Protein 8RF7 (pdb70)

Nearest PDB structures (foldseek):
  8rf7-assembly1_A  TM=1.003E+00  e=1.697E-73  Zea mays
  8rgj-assembly1_A  TM=1.001E+00  e=3.247E-70  Zea mays
  8rgj-assembly1_B  TM=9.881E-01  e=5.406E-68  Zea mays
  3loo-assembly2_B  TM=8.694E-01  e=4.258E-45  Anopheles gambiae
  3loo-assembly3_C  TM=8.655E-01  e=4.555E-42  Anopheles gambiae

Foldseek 3Di:
DDALQEEEEAQKAWEWEDADDPVLCVQLVFDWPEAEEDDPSCVCVVVVSVPDDPIDIARDDLRLLLQLLLCQAQVDARHHEYEFEAEDDPSRVSNVVRCVVSRYHYDYDYDDDWHGKYWYWYDDDLITTIYTHRTGRLADECVSCPDPVNVVSLVNYQEYEYELQCCNRYLVNLLVSLVVCLVPVGAYEYELDHPDDDPSSVVSCLSRLLSHQEYEYELVSLQVVCVVVPNPDSDSLVSQLVSFPDHHDHSHDGHWYWYHYVQAWIWIHTPSDIDTGHQDADPPASLSSQLSSQLVNCVSVVHDPVSSNNRSSQRSNQCSVDRHSDHDNHDDGD/DFDALQEEEEAQKAWEWEDEDDPVLCVVVVFDWPEEAEDQDDPVVNSVVSVPDDPIDTARDDLRLLLQLLLCQAQVDARRHEYEFEAEDDPSVVSNVVRCVVSRYHYDYDYDDDWHGKYWYWHDDDLITYIYIHRTGRLADECVSCPDVVNVVSLVNYQEYEYELVCCNRYLPNLLVSLVVCLVPVGAYEYELPPPDQDPVSVVSCLSRLLSHQEYEYELVSLQVNCVSVPNPDSDSLVSQLVSFPDHHDHSHDTHWYWYHYVQAWIWIHTPSDIDTGGQDADCSLRSQLSSQLVNCVSVVHDPNSSNNRSSQRSNQCSVDRHSDHDNHDDGD

B-factor: mean 49.21, std 11.84, range [22.09, 93.54]

Sequence (667 aa):
ASEGVLLGMGNPLLDISAVVDDAFLTKYDIKLNNAILAEEKHLPMYDELASKSNVEYIAGGATQNSIRVAQWMLQTPGATSYMGCIGKDKFGEEMKKNAQAAGVTAHYYEDETAPTGTCAVCVVGGERSLIANLSAANCYKSEHLKRPENWALVEKAKYIYIAGFFLTVSPDSIQLVAEHAAANNKVFLMNLSAPFICCEFFRDAQEKVLPYADYIFGNETEAKIFAKVRGWETENIEEIALKISQLPLASGKQKRIAVITQGADPVVVAEDGKVKTFPVILLPKNGAGDAFVGGFLSQLVLGKGIEDCVRAGCYAANVIIQRPGCTYPEKPDFNAASEGVLLGMGNPLLDISAVVDDAFLTKYDIKLNNAILAEEKHLPMYDELASKSNVEYIAGGATQNSIRVAQWMLQTPGATSYMGCIGKDKFGEEMKKNAQAAGVTAHYYEDETAPTGTCAVCVVGGERSLIANLSAANCYKSEHLKRPENWALVEKAKYIYIAGFFLTVSPDSIQLVAEHAAANNKVFLMNLSAPFICEFFRRDAQEKVLPYADYIFGNETEAKIFAKVRGWETENIEEIALKISQLPLASGKQKRIAVITQGADPVVVAEDGKVKTFPVILLPGAGDAFVGGFLSQLVLGKGIEDCVRAGCYAANVIIQRPGCTYPEKPDFN

Structure (mmCIF, N/CA/C/O backbone):
data_8RF7
#
_entry.id   8RF7
#
_cell.length_a   136.222
_cell.length_b   136.222
_cell.length_c   78.226
_cell.angle_alpha   90
_cell.angle_beta   90
_cell.angle_gamma   90
#
_symmetry.space_group_name_H-M   'P 4 21 2'
#
loop_
_entity.id
_entity.type
_entity.pdbx_description
1 polymer 'Adenosine kinase'
2 non-polymer 'SULFATE ION'
3 non-polymer 'ACETATE ION'
4 non-polymer GLYCEROL
5 water water
#
loop_
_atom_site.group_PDB
_atom_site.id
_atom_site.type_symbol
_atom_site.label_atom_id
_atom_site.label_alt_id
_atom_site.label_comp_id
_atom_site.label_asym_id
_atom_site.label_entity_id
_atom_site.label_seq_id
_atom_site.pdbx_PDB_ins_code
_atom_site.Cartn_x
_atom_site.Cartn_y
_atom_site.Cartn_z
_atom_site.occupancy
_atom_site.B_iso_or_equiv
_atom_site.auth_seq_id
_atom_site.auth_comp_id
_atom_site.auth_asym_id
_atom_site.auth_atom_id
_atom_site.pdbx_PDB_model_num
ATOM 1 N N . ALA A 1 21 ? -31.129 -1.372 16.62 1 52.22 3 ALA A N 1
ATOM 2 C CA . ALA A 1 21 ? -30.997 -0.441 17.737 1 52.54 3 ALA A CA 1
ATOM 3 C C . ALA A 1 21 ? -29.675 0.334 17.604 1 52.38 3 ALA A C 1
ATOM 4 O O . ALA A 1 21 ? -28.627 -0.287 17.462 1 52.94 3 ALA A O 1
ATOM 10 N N . SER A 1 22 ? -29.718 1.682 17.645 1 51.48 4 SER A N 1
ATOM 11 C CA . SER A 1 22 ? -28.52 2.518 17.505 1 50.85 4 SER A CA 1
ATOM 12 C C . SER A 1 22 ? -27.651 2.533 18.782 1 49.89 4 SER A C 1
ATOM 13 O O . SER A 1 22 ? -28.087 2.062 19.832 1 49.99 4 SER A O 1
ATOM 21 N N . GLU A 1 23 ? -26.413 3.053 18.682 1 48.92 5 GLU A N 1
ATOM 22 C CA . GLU A 1 23 ? -25.488 3.108 19.812 1 48.29 5 GLU A CA 1
ATOM 23 C C . GLU A 1 23 ? -26.067 3.949 20.943 1 46.57 5 GLU A C 1
ATOM 24 O O . GLU A 1 23 ? -26.512 5.07 20.711 1 47.2 5 GLU A O 1
ATOM 36 N N . GLY A 1 24 ? -26.056 3.391 22.149 1 44.3 6 GLY A N 1
ATOM 37 C CA . GLY A 1 24 ? -26.566 4.034 23.347 1 42.81 6 GLY A CA 1
ATOM 38 C C . GLY A 1 24 ? -27.999 4.507 23.232 1 40.73 6 GLY A C 1
ATOM 39 O O . GLY A 1 24 ? -28.376 5.47 23.901 1 40.38 6 GLY A O 1
ATOM 43 N N . VAL A 1 25 ? -28.817 3.824 22.405 1 39.02 7 VAL A N 1
ATOM 44 C CA . VAL A 1 25 ? -30.222 4.193 22.208 1 37.5 7 VAL A CA 1
ATOM 45 C C . VAL A 1 25 ? -31.006 4.148 23.519 1 35.44 7 VAL A C 1
ATOM 46 O O . VAL A 1 25 ? -31.924 4.945 23.695 1 35.46 7 VAL A O 1
ATOM 59 N N . LEU A 1 26 ? -30.635 3.253 24.446 1 33.75 8 LEU A N 1
ATOM 60 C CA . LEU A 1 26 ? -31.307 3.153 25.732 1 33.01 8 LEU A CA 1
ATOM 61 C C . LEU A 1 26 ? -30.304 3.406 26.851 1 32.17 8 LEU A C 1
ATOM 62 O O . LEU A 1 26 ? -29.274 2.738 26.912 1 32.27 8 LEU A O 1
ATOM 78 N N . LEU A 1 27 ? -30.643 4.326 27.758 1 31.32 9 LEU A N 1
ATOM 79 C CA . LEU A 1 27 ? -29.83 4.653 28.919 1 31.81 9 LEU A CA 1
ATOM 80 C C . LEU A 1 27 ? -30.638 4.41 30.191 1 31.92 9 LEU A C 1
ATOM 81 O O . LEU A 1 27 ? -31.837 4.684 30.229 1 32.15 9 LEU A O 1
ATOM 97 N N . GLY A 1 28 ? -29.966 3.914 31.222 1 31.59 10 GLY A N 1
ATOM 98 C CA . GLY A 1 28 ? -30.535 3.763 32.549 1 31.93 10 GLY A CA 1
ATOM 99 C C . GLY A 1 28 ? -29.652 4.439 33.579 1 31.62 10 GLY A C 1
ATOM 100 O O . GLY A 1 28 ? -28.437 4.515 33.396 1 31.57 10 GLY A O 1
ATOM 104 N N . MET A 1 29 ? -30.253 4.996 34.629 1 31.2 11 MET A N 1
ATOM 105 C CA . MET A 1 29 ? -29.507 5.588 35.737 1 31.78 11 MET A CA 1
ATOM 106 C C . MET A 1 29 ? -30.119 5.06 37.015 1 32.01 11 MET A C 1
ATOM 107 O O . MET A 1 29 ? -31.345 5.044 37.145 1 31.73 11 MET A O 1
ATOM 121 N N . GLY A 1 30 ? -29.273 4.667 37.958 1 32.32 12 GLY A N 1
ATOM 122 C CA . GLY A 1 30 ? -29.764 4.147 39.217 1 33.07 12 GLY A CA 1
ATOM 123 C C . GLY A 1 30 ? -28.751 3.931 40.313 1 34.19 12 GLY A C 1
ATOM 124 O O . GLY A 1 30 ? -27.742 4.634 40.4 1 33.98 12 GLY A O 1
ATOM 128 N N . ASN A 1 31 ? -29.043 2.934 41.153 1 34.87 13 ASN A N 1
ATOM 129 C CA . ASN A 1 31 ? -28.282 2.546 42.326 1 35.92 13 ASN A CA 1
ATOM 130 C C . ASN A 1 31 ? -27.696 1.175 42.061 1 35.63 13 ASN A C 1
ATOM 131 O O . ASN A 1 31 ? -28.386 0.185 42.274 1 35.22 13 ASN A O 1
ATOM 142 N N . PRO A 1 32 ? -26.461 1.077 41.518 1 35.83 14 PRO A N 1
ATOM 143 C CA . PRO A 1 32 ? -25.915 -0.243 41.204 1 36.06 14 PRO A CA 1
ATOM 144 C C . PRO A 1 32 ? -25.397 -0.994 42.428 1 36.52 14 PRO A C 1
ATOM 145 O O . PRO A 1 32 ? -24.806 -0.41 43.329 1 36.25 14 PRO A O 1
ATOM 156 N N . LEU A 1 33 ? -25.645 -2.297 42.462 1 36.84 15 LEU A N 1
ATOM 157 C CA . LEU A 1 33 ? -25.173 -3.181 43.525 1 37.6 15 LEU A CA 1
ATOM 158 C C . LEU A 1 33 ? -24.533 -4.382 42.875 1 36.9 15 LEU A C 1
ATOM 159 O O . LEU A 1 33 ? -25.112 -4.92 41.939 1 35.98 15 LEU A O 1
ATOM 175 N N . LEU A 1 34 ? -23.384 -4.828 43.372 1 37.27 16 LEU A N 1
ATOM 176 C CA . LEU A 1 34 ? -22.777 -6.039 42.848 1 38.82 16 LEU A CA 1
ATOM 177 C C . LEU A 1 34 ? -23.497 -7.188 43.538 1 40.06 16 LEU A C 1
ATOM 178 O O . LEU A 1 34 ? -23.379 -7.339 44.752 1 40 16 LEU A O 1
ATOM 194 N N . ASP A 1 35 ? -24.278 -7.96 42.784 1 40.84 17 ASP A N 1
ATOM 195 C CA . ASP A 1 35 ? -24.966 -9.119 43.337 1 42.8 17 ASP A CA 1
ATOM 196 C C . ASP A 1 35 ? -23.98 -10.266 43.409 1 44.11 17 ASP A C 1
ATOM 197 O O . ASP A 1 35 ? -23.358 -10.604 42.405 1 44.31 17 ASP A O 1
ATOM 206 N N . ILE A 1 36 ? -23.813 -10.837 44.6 1 44.84 18 ILE A N 1
ATOM 207 C CA . ILE A 1 36 ? -22.917 -11.955 44.844 1 46.01 18 ILE A CA 1
ATOM 208 C C . ILE A 1 36 ? -23.827 -13.148 45.088 1 47.16 18 ILE A C 1
ATOM 209 O O . ILE A 1 36 ? -24.321 -13.34 46.199 1 47.02 18 ILE A O 1
ATOM 225 N N . SER A 1 37 ? -24.105 -13.904 44.019 1 47.97 19 SER A N 1
ATOM 226 C CA . SER A 1 37 ? -25.03 -15.022 44.048 1 48.9 19 SER A CA 1
ATOM 227 C C . SER A 1 37 ? -24.304 -16.342 44.203 1 50.13 19 SER A C 1
ATOM 228 O O . SER A 1 37 ? -23.284 -16.575 43.554 1 49.68 19 SER A O 1
ATOM 236 N N . ALA A 1 38 ? -24.794 -17.187 45.114 1 51.29 20 ALA A N 1
ATOM 237 C CA . ALA A 1 38 ? -24.215 -18.495 45.379 1 52.38 20 ALA A CA 1
ATOM 238 C C . ALA A 1 38 ? -25.262 -19.424 45.955 1 53.3 20 ALA A C 1
ATOM 239 O O . ALA A 1 38 ? -26.072 -19.004 46.777 1 53.17 20 ALA A O 1
ATOM 246 N N . VAL A 1 39 ? -25.217 -20.698 45.562 1 54.22 21 VAL A N 1
ATOM 247 C CA . VAL A 1 39 ? -26.124 -21.7 46.11 1 55.21 21 VAL A CA 1
ATOM 248 C C . VAL A 1 39 ? -25.531 -22.052 47.478 1 56.14 21 VAL A C 1
ATOM 249 O O . VAL A 1 39 ? -24.335 -22.333 47.551 1 56.59 21 VAL A O 1
ATOM 262 N N . VAL A 1 40 ? -26.314 -21.889 48.579 1 56.36 22 VAL A N 1
ATOM 263 C CA . VAL A 1 40 ? -25.827 -22.122 49.956 1 57.1 22 VAL A CA 1
ATOM 264 C C . VAL A 1 40 ? -26.604 -23.267 50.665 1 57.71 22 VAL A C 1
ATOM 265 O O . VAL A 1 40 ? -27.616 -23.738 50.149 1 57.95 22 VAL A O 1
ATOM 278 N N . ASP A 1 41 ? -26.123 -23.7 51.85 1 57.92 23 ASP A N 1
ATOM 279 C CA . ASP A 1 41 ? -26.738 -24.75 52.659 1 58.58 23 ASP A CA 1
ATOM 280 C C . ASP A 1 41 ? -27.282 -24.187 54.003 1 59.25 23 ASP A C 1
ATOM 281 O O . ASP A 1 41 ? -27.098 -23.008 54.301 1 58.91 23 ASP A O 1
ATOM 290 N N . ASP A 1 42 ? -27.947 -25.046 54.798 1 60.15 24 ASP A N 1
ATOM 291 C CA . ASP A 1 42 ? -28.507 -24.726 56.118 1 61.34 24 ASP A CA 1
ATOM 292 C C . ASP A 1 42 ? -27.459 -24.13 57.072 1 61.67 24 ASP A C 1
ATOM 293 O O . ASP A 1 42 ? -27.769 -23.191 57.8 1 61.95 24 ASP A O 1
ATOM 302 N N . ALA A 1 43 ? -26.237 -24.679 57.082 1 61.63 25 ALA A N 1
ATOM 303 C CA . ALA A 1 43 ? -25.172 -24.189 57.952 1 62.25 25 ALA A CA 1
ATOM 304 C C . ALA A 1 43 ? -24.841 -22.723 57.687 1 62.33 25 ALA A C 1
ATOM 305 O O . ALA A 1 43 ? -24.644 -21.963 58.631 1 62.71 25 ALA A O 1
ATOM 312 N N . PHE A 1 44 ? -24.806 -22.327 56.412 1 61.93 26 PHE A N 1
ATOM 313 C CA . PHE A 1 44 ? -24.525 -20.949 56.031 1 61.87 26 PHE A CA 1
ATOM 314 C C . PHE A 1 44 ? -25.653 -20.007 56.472 1 62.36 26 PHE A C 1
ATOM 315 O O . PHE A 1 44 ? -25.371 -18.929 56.998 1 62.41 26 PHE A O 1
ATOM 332 N N . LEU A 1 45 ? -26.924 -20.408 56.255 1 62.39 27 LEU A N 1
ATOM 333 C CA . LEU A 1 45 ? -28.088 -19.592 56.623 1 62.83 27 LEU A CA 1
ATOM 334 C C . LEU A 1 45 ? -28.164 -19.396 58.135 1 63.62 27 LEU A C 1
ATOM 335 O O . LEU A 1 45 ? -28.41 -18.282 58.598 1 63.96 27 LEU A O 1
ATOM 351 N N . THR A 1 46 ? -27.935 -20.47 58.9 1 64 28 THR A N 1
ATOM 352 C CA . THR A 1 46 ? -27.93 -20.41 60.363 1 65.04 28 THR A CA 1
ATOM 353 C C . THR A 1 46 ? -26.782 -19.521 60.864 1 65.82 28 THR A C 1
ATOM 354 O O . THR A 1 46 ? -27.013 -18.66 61.716 1 66.06 28 THR A O 1
ATOM 365 N N . LYS A 1 47 ? -25.566 -19.685 60.3 1 65.87 29 LYS A N 1
ATOM 366 C CA . LYS A 1 47 ? -24.387 -18.904 60.682 1 66.35 29 LYS A CA 1
ATOM 367 C C . LYS A 1 47 ? -24.648 -17.39 60.703 1 66.88 29 LYS A C 1
ATOM 368 O O . LYS A 1 47 ? -24.319 -16.733 61.691 1 67.07 29 LYS A O 1
ATOM 387 N N . TYR A 1 48 ? -25.251 -16.845 59.636 1 66.97 30 TYR A N 1
ATOM 388 C CA . TYR A 1 48 ? -25.542 -15.414 59.546 1 67.71 30 TYR A CA 1
ATOM 389 C C . TYR A 1 48 ? -26.998 -15.058 59.889 1 67.85 30 TYR A C 1
ATOM 390 O O . TYR A 1 48 ? -27.428 -13.939 59.605 1 67.73 30 TYR A O 1
ATOM 408 N N . ASP A 1 49 ? -27.742 -15.98 60.539 1 67.93 31 ASP A N 1
ATOM 409 C CA . ASP A 1 49 ? -29.139 -15.804 60.95 1 68.34 31 ASP A CA 1
ATOM 410 C C . ASP A 1 49 ? -30.003 -15.183 59.852 1 67.95 31 ASP A C 1
ATOM 411 O O . ASP A 1 49 ? -30.629 -14.145 60.061 1 68.03 31 ASP A O 1
ATOM 420 N N . ILE A 1 50 ? -30.024 -15.815 58.682 1 67.45 32 ILE A N 1
ATOM 421 C CA . ILE A 1 50 ? -30.787 -15.298 57.543 1 67.23 32 ILE A CA 1
ATOM 422 C C . ILE A 1 50 ? -31.837 -16.334 57.12 1 66.8 32 ILE A C 1
ATOM 423 O O . ILE A 1 50 ? -31.533 -17.516 57.012 1 66.89 32 ILE A O 1
ATOM 439 N N . LYS A 1 51 ? -33.086 -15.894 56.963 1 66.33 33 LYS A N 1
ATOM 440 C CA . LYS A 1 51 ? -34.191 -16.751 56.568 1 66.11 33 LYS A CA 1
ATOM 441 C C . LYS A 1 51 ? -34.441 -16.577 55.069 1 65.09 33 LYS A C 1
ATOM 442 O O . LYS A 1 51 ? -34.165 -15.517 54.497 1 64.72 33 LYS A O 1
ATOM 461 N N . LEU A 1 52 ? -34.982 -17.613 54.439 1 64.27 34 LEU A N 1
ATOM 462 C CA . LEU A 1 52 ? -35.288 -17.579 53.007 1 63.84 34 LEU A CA 1
ATOM 463 C C . LEU A 1 52 ? -36.585 -16.819 52.737 1 63.06 34 LEU A C 1
ATOM 464 O O . LEU A 1 52 ? -37.399 -16.643 53.641 1 62.83 34 LEU A O 1
ATOM 480 N N . ASN A 1 53 ? -36.728 -16.315 51.503 1 62.68 35 ASN A N 1
ATOM 481 C CA . ASN A 1 53 ? -37.853 -15.507 51.031 1 62.94 35 ASN A CA 1
ATOM 482 C C . ASN A 1 53 ? -37.991 -14.194 51.819 1 62.95 35 ASN A C 1
ATOM 483 O O . ASN A 1 53 ? -39.09 -13.835 52.243 1 63.3 35 ASN A O 1
ATOM 494 N N . ASN A 1 54 ? -36.876 -13.476 52.011 1 62.33 36 ASN A N 1
ATOM 495 C CA . ASN A 1 54 ? -36.893 -12.176 52.673 1 62.51 36 ASN A CA 1
ATOM 496 C C . ASN A 1 54 ? -35.614 -11.388 52.357 1 61.65 36 ASN A C 1
ATOM 497 O O . ASN A 1 54 ? -34.537 -11.968 52.261 1 61.22 36 ASN A O 1
ATOM 508 N N . ALA A 1 55 ? -35.761 -10.074 52.145 1 61.22 37 ALA A N 1
ATOM 509 C CA . ALA A 1 55 ? -34.666 -9.178 51.801 1 60.98 37 ALA A CA 1
ATOM 510 C C . ALA A 1 55 ? -34.383 -8.246 52.978 1 60.48 37 ALA A C 1
ATOM 511 O O . ALA A 1 55 ? -35.238 -7.442 53.333 1 60.67 37 ALA A O 1
ATOM 518 N N . ILE A 1 56 ? -33.198 -8.371 53.595 1 59.75 38 ILE A N 1
ATOM 519 C CA . ILE A 1 56 ? -32.796 -7.566 54.752 1 59.62 38 ILE A CA 1
ATOM 520 C C . ILE A 1 56 ? -31.611 -6.639 54.444 1 59.22 38 ILE A C 1
ATOM 521 O O . ILE A 1 56 ? -30.864 -6.874 53.495 1 59.08 38 ILE A O 1
ATOM 537 N N . LEU A 1 57 ? -31.411 -5.617 55.286 1 58.84 39 LEU A N 1
ATOM 538 C CA . LEU A 1 57 ? -30.256 -4.738 55.163 1 58.89 39 LEU A CA 1
ATOM 539 C C . LEU A 1 57 ? -29.075 -5.399 55.829 1 59.21 39 LEU A C 1
ATOM 540 O O . LEU A 1 57 ? -29.231 -6.054 56.861 1 58.91 39 LEU A O 1
ATOM 556 N N . ALA A 1 58 ? -27.881 -5.174 55.279 1 59.68 40 ALA A N 1
ATOM 557 C CA . ALA A 1 58 ? -26.667 -5.728 55.83 1 60.77 40 ALA A CA 1
ATOM 558 C C . ALA A 1 58 ? -26.322 -5.013 57.106 1 61.74 40 ALA A C 1
ATOM 559 O O . ALA A 1 58 ? -26.315 -3.788 57.146 1 61.64 40 ALA A O 1
ATOM 566 N N . GLU A 1 59 ? -26.054 -5.785 58.15 1 62.69 41 GLU A N 1
ATOM 567 C CA . GLU A 1 59 ? -25.636 -5.293 59.454 1 63.95 41 GLU A CA 1
ATOM 568 C C . GLU A 1 59 ? -24.159 -5.715 59.67 1 64.61 41 GLU A C 1
ATOM 569 O O . GLU A 1 59 ? -23.621 -6.476 58.868 1 64.61 41 GLU A O 1
ATOM 581 N N . GLU A 1 60 ? -23.5 -5.225 60.736 1 65.12 42 GLU A N 1
ATOM 582 C CA . GLU A 1 60 ? -22.091 -5.544 61.03 1 65.84 42 GLU A CA 1
ATOM 583 C C . GLU A 1 60 ? -21.852 -7.053 61.104 1 66.08 42 GLU A C 1
ATOM 584 O O . GLU A 1 60 ? -20.747 -7.494 60.809 1 66.64 42 GLU A O 1
ATOM 596 N N . LYS A 1 61 ? -22.868 -7.839 61.499 1 65.71 43 LYS A N 1
ATOM 597 C CA . LYS A 1 61 ? -22.76 -9.299 61.581 1 65.89 43 LYS A CA 1
ATOM 598 C C . LYS A 1 61 ? -22.715 -9.933 60.178 1 65.33 43 LYS A C 1
ATOM 599 O O . LYS A 1 61 ? -22.074 -10.964 59.999 1 65.21 43 LYS A O 1
ATOM 618 N N . HIS A 1 62 ? -23.4 -9.323 59.197 1 65.02 44 HIS A N 1
ATOM 619 C CA . HIS A 1 62 ? -23.459 -9.797 57.813 1 65.2 44 HIS A CA 1
ATOM 620 C C . HIS A 1 62 ? -22.295 -9.312 56.944 1 65.04 44 HIS A C 1
ATOM 621 O O . HIS A 1 62 ? -22.117 -9.855 55.857 1 65.17 44 HIS A O 1
ATOM 635 N N . LEU A 1 63 ? -21.545 -8.272 57.363 1 64.54 45 LEU A N 1
ATOM 636 C CA . LEU A 1 63 ? -20.449 -7.751 56.531 1 64.59 45 LEU A CA 1
ATOM 637 C C . LEU A 1 63 ? -19.349 -8.819 56.243 1 64.04 45 LEU A C 1
ATOM 638 O O . LEU A 1 63 ? -18.935 -8.925 55.084 1 63.89 45 LEU A O 1
ATOM 654 N N . PRO A 1 64 ? -18.902 -9.664 57.213 1 63.7 46 PRO A N 1
ATOM 655 C CA . PRO A 1 64 ? -17.909 -10.7 56.865 1 63.74 46 PRO A CA 1
ATOM 656 C C . PRO A 1 64 ? -18.442 -11.789 55.922 1 63.79 46 PRO A C 1
ATOM 657 O O . PRO A 1 64 ? -17.648 -12.506 55.323 1 64.07 46 PRO A O 1
ATOM 668 N N . MET A 1 65 ? -19.772 -11.919 55.791 1 63.4 47 MET A N 1
ATOM 669 C CA . MET A 1 65 ? -20.409 -12.903 54.902 1 63.41 47 MET A CA 1
ATOM 670 C C . MET A 1 65 ? -20.043 -12.64 53.436 1 63.1 47 MET A C 1
ATOM 671 O O . MET A 1 65 ? -19.87 -13.594 52.676 1 63.01 47 MET A O 1
ATOM 685 N N . TYR A 1 66 ? -19.893 -11.363 53.035 1 62.75 48 TYR A N 1
ATOM 686 C CA . TYR A 1 66 ? -19.491 -11.042 51.668 1 62.88 48 TYR A CA 1
ATOM 687 C C . TYR A 1 66 ? -18.095 -11.619 51.377 1 63.66 48 TYR A C 1
ATOM 688 O O . TYR A 1 66 ? -17.862 -12.033 50.247 1 63.73 48 TYR A O 1
ATOM 706 N N . ASP A 1 67 ? -17.195 -11.7 52.403 1 64.02 49 ASP A N 1
ATOM 707 C CA . ASP A 1 67 ? -15.869 -12.308 52.258 1 64.64 49 ASP A CA 1
ATOM 708 C C . ASP A 1 67 ? -15.992 -13.822 52.075 1 64.3 49 ASP A C 1
ATOM 709 O O . ASP A 1 67 ? -15.275 -14.385 51.251 1 64.33 49 ASP A O 1
ATOM 718 N N . GLU A 1 68 ? -16.873 -14.485 52.851 1 63.92 50 GLU A N 1
ATOM 719 C CA . GLU A 1 68 ? -17.08 -15.93 52.757 1 63.97 50 GLU A CA 1
ATOM 720 C C . GLU A 1 68 ? -17.637 -16.312 51.391 1 63.57 50 GLU A C 1
ATOM 721 O O . GLU A 1 68 ? -17.196 -17.309 50.815 1 63.78 50 GLU A O 1
ATOM 733 N N . LEU A 1 69 ? -18.573 -15.525 50.854 1 62.99 51 LEU A N 1
ATOM 734 C CA . LEU A 1 69 ? -19.122 -15.816 49.53 1 62.88 51 LEU A CA 1
ATOM 735 C C . LEU A 1 69 ? -18.026 -15.571 48.488 1 63.03 51 LEU A C 1
ATOM 736 O O . LEU A 1 69 ? -17.795 -16.428 47.651 1 62.64 51 LEU A O 1
ATOM 752 N N . ALA A 1 70 ? -17.269 -14.472 48.609 1 63.53 52 ALA A N 1
ATOM 753 C CA . ALA A 1 70 ? -16.161 -14.193 47.691 1 64.77 52 ALA A CA 1
ATOM 754 C C . ALA A 1 70 ? -15.12 -15.321 47.684 1 65.69 52 ALA A C 1
ATOM 755 O O . ALA A 1 70 ? -14.557 -15.622 46.634 1 65.73 52 ALA A O 1
ATOM 762 N N . SER A 1 71 ? -14.883 -15.947 48.853 1 66.37 53 SER A N 1
ATOM 763 C CA . SER A 1 71 ? -13.939 -17.055 49.009 1 67.35 53 SER A CA 1
ATOM 764 C C . SER A 1 71 ? -14.42 -18.37 48.385 1 68.02 53 SER A C 1
ATOM 765 O O . SER A 1 71 ? -13.626 -19.303 48.301 1 68.52 53 SER A O 1
ATOM 773 N N . LYS A 1 72 ? -15.694 -18.474 47.966 1 67.87 54 LYS A N 1
ATOM 774 C CA . LYS A 1 72 ? -16.189 -19.696 47.324 1 68.24 54 LYS A CA 1
ATOM 775 C C . LYS A 1 72 ? -15.856 -19.653 45.822 1 68.18 54 LYS A C 1
ATOM 776 O O . LYS A 1 72 ? -15.733 -18.572 45.239 1 67.85 54 LYS A O 1
ATOM 795 N N . SER A 1 73 ? -15.682 -20.833 45.202 1 68.04 55 SER A N 1
ATOM 796 C CA . SER A 1 73 ? -15.319 -20.922 43.789 1 68.1 55 SER A CA 1
ATOM 797 C C . SER A 1 73 ? -16.526 -20.772 42.827 1 67.22 55 SER A C 1
ATOM 798 O O . SER A 1 73 ? -16.396 -20.119 41.791 1 67.29 55 SER A O 1
ATOM 806 N N . ASN A 1 74 ? -17.686 -21.384 43.169 1 66.09 56 ASN A N 1
ATOM 807 C CA . ASN A 1 74 ? -18.911 -21.376 42.345 1 65.45 56 ASN A CA 1
ATOM 808 C C . ASN A 1 74 ? -19.772 -20.095 42.475 1 64.08 56 ASN A C 1
ATOM 809 O O . ASN A 1 74 ? -20.994 -20.14 42.277 1 64.33 56 ASN A O 1
ATOM 820 N N . VAL A 1 75 ? -19.143 -18.963 42.756 1 62.21 57 VAL A N 1
ATOM 821 C CA . VAL A 1 75 ? -19.853 -17.717 42.974 1 60.57 57 VAL A CA 1
ATOM 822 C C . VAL A 1 75 ? -20.034 -16.979 41.67 1 58.9 57 VAL A C 1
ATOM 823 O O . VAL A 1 75 ? -19.131 -16.974 40.831 1 58.96 57 VAL A O 1
ATOM 836 N N . GLU A 1 76 ? -21.215 -16.368 41.498 1 57.14 58 GLU A N 1
ATOM 837 C CA . GLU A 1 76 ? -21.548 -15.602 40.318 1 56.2 58 GLU A CA 1
ATOM 838 C C . GLU A 1 76 ? -21.682 -14.137 40.73 1 54.28 58 GLU A C 1
ATOM 839 O O . GLU A 1 76 ? -22.415 -13.823 41.663 1 54.01 58 GLU A O 1
ATOM 851 N N . TYR A 1 77 ? -20.925 -13.257 40.07 1 52.74 59 TYR A N 1
ATOM 852 C CA . TYR A 1 77 ? -20.934 -11.821 40.327 1 51.49 59 TYR A CA 1
ATOM 853 C C . TYR A 1 77 ? -21.719 -11.15 39.221 1 49.29 59 TYR A C 1
ATOM 854 O O . TYR A 1 77 ? -21.408 -11.377 38.057 1 49.59 59 TYR A O 1
ATOM 872 N N . ILE A 1 78 ? -22.748 -10.363 39.559 1 46.9 60 ILE A N 1
ATOM 873 C CA . ILE A 1 78 ? -23.552 -9.701 38.539 1 45.46 60 ILE A CA 1
ATOM 874 C C . ILE A 1 78 ? -23.689 -8.188 38.826 1 42.62 60 ILE A C 1
ATOM 875 O O . ILE A 1 78 ? -23.854 -7.784 39.975 1 41.79 60 ILE A O 1
ATOM 891 N N . ALA A 1 79 ? -23.592 -7.356 37.774 1 41.08 61 ALA A N 1
ATOM 892 C CA . ALA A 1 79 ? -23.767 -5.914 37.888 1 40.38 61 ALA A CA 1
ATOM 893 C C . ALA A 1 79 ? -25.282 -5.712 38.049 1 39.2 61 ALA A C 1
ATOM 894 O O . ALA A 1 79 ? -26.027 -5.672 37.069 1 38.79 61 ALA A O 1
ATOM 901 N N . GLY A 1 80 ? -25.712 -5.667 39.306 1 38.04 62 GLY A N 1
ATOM 902 C CA . GLY A 1 80 ? -27.107 -5.609 39.696 1 37.19 62 GLY A CA 1
ATOM 903 C C . GLY A 1 80 ? -27.646 -4.24 40.044 1 36.04 62 GLY A C 1
ATOM 904 O O . GLY A 1 80 ? -27.075 -3.205 39.682 1 36.11 62 GLY A O 1
ATOM 908 N N . GLY A 1 81 ? -28.711 -4.257 40.823 1 35.05 63 GLY A N 1
ATOM 909 C CA . GLY A 1 81 ? -29.503 -3.081 41.128 1 34.85 63 GLY A CA 1
ATOM 910 C C . GLY A 1 81 ? -30.659 -3.114 40.158 1 34.38 63 GLY A C 1
ATOM 911 O O . GLY A 1 81 ? -30.479 -3.467 38.99 1 34.3 63 GLY A O 1
ATOM 915 N N . ALA A 1 82 ? -31.855 -2.793 40.628 1 33.98 64 ALA A N 1
ATOM 916 C CA . ALA A 1 82 ? -33.062 -2.886 39.817 1 33.71 64 ALA A CA 1
ATOM 917 C C . ALA A 1 82 ? -32.957 -2.3 38.379 1 32.76 64 ALA A C 1
ATOM 918 O O . ALA A 1 82 ? -33.253 -3.01 37.421 1 32.7 64 ALA A O 1
ATOM 925 N N . THR A 1 83 ? -32.52 -1.053 38.223 1 32.29 65 THR A N 1
ATOM 926 C CA . THR A 1 83 ? -32.425 -0.422 36.904 1 32.44 65 THR A CA 1
ATOM 927 C C . THR A 1 83 ? -31.35 -1.07 36.047 1 32.52 65 THR A C 1
ATOM 928 O O . THR A 1 83 ? -31.597 -1.349 34.873 1 32.69 65 THR A O 1
ATOM 939 N N . GLN A 1 84 ? -30.171 -1.353 36.625 1 32.26 66 GLN A N 1
ATOM 940 C CA . GLN A 1 84 ? -29.088 -1.975 35.872 1 32.01 66 GLN A CA 1
ATOM 941 C C . GLN A 1 84 ? -29.497 -3.36 35.384 1 32.07 66 GLN A C 1
ATOM 942 O O . GLN A 1 84 ? -29.254 -3.683 34.224 1 32.27 66 GLN A O 1
ATOM 956 N N . ASN A 1 85 ? -30.21 -4.136 36.22 1 31.87 67 ASN A N 1
ATOM 957 C CA . ASN A 1 85 ? -30.768 -5.441 35.827 1 32.36 67 ASN A CA 1
ATOM 958 C C . ASN A 1 85 ? -31.665 -5.276 34.59 1 32.29 67 ASN A C 1
ATOM 959 O O . ASN A 1 85 ? -31.506 -6.025 33.634 1 31.95 67 ASN A O 1
ATOM 970 N N . SER A 1 86 ? -32.546 -4.243 34.586 1 32.27 68 SER A N 1
ATOM 971 C CA . SER A 1 86 ? -33.426 -3.954 33.453 1 32.25 68 SER A CA 1
ATOM 972 C C . SER A 1 86 ? -32.627 -3.622 32.195 1 31.7 68 SER A C 1
ATOM 973 O O . SER A 1 86 ? -32.945 -4.119 31.122 1 31.53 68 SER A O 1
ATOM 981 N N . ILE A 1 87 ? -31.569 -2.828 32.331 1 31.49 69 ILE A N 1
ATOM 982 C CA . ILE A 1 87 ? -30.719 -2.458 31.193 1 31.41 69 ILE A CA 1
ATOM 983 C C . ILE A 1 87 ? -29.98 -3.682 30.633 1 31.27 69 ILE A C 1
ATOM 984 O O . ILE A 1 87 ? -29.92 -3.858 29.415 1 31.35 69 ILE A O 1
ATOM 1000 N N . ARG A 1 88 ? -29.453 -4.54 31.505 1 31.21 70 ARG A N 1
ATOM 1001 C CA . ARG A 1 88 ? -28.766 -5.759 31.068 1 31.81 70 ARG A CA 1
ATOM 1002 C C . ARG A 1 88 ? -29.73 -6.704 30.357 1 31.56 70 ARG A C 1
ATOM 1003 O O . ARG A 1 88 ? -29.373 -7.284 29.333 1 31.14 70 ARG A O 1
ATOM 1024 N N . VAL A 1 89 ? -30.955 -6.848 30.887 1 32.09 71 VAL A N 1
ATOM 1025 C CA . VAL A 1 89 ? -31.966 -7.732 30.294 1 32.71 71 VAL A CA 1
ATOM 1026 C C . VAL A 1 89 ? -32.382 -7.168 28.926 1 32.99 71 VAL A C 1
ATOM 1027 O O . VAL A 1 89 ? -32.5 -7.932 27.97 1 32.76 71 VAL A O 1
ATOM 1040 N N . ALA A 1 90 ? -32.503 -5.824 28.808 1 33.28 72 ALA A N 1
ATOM 1041 C CA . ALA A 1 90 ? -32.809 -5.174 27.541 1 34.51 72 ALA A CA 1
ATOM 1042 C C . ALA A 1 90 ? -31.694 -5.429 26.527 1 35.74 72 ALA A C 1
ATOM 1043 O O . ALA A 1 90 ? -31.986 -5.739 25.375 1 36.4 72 ALA A O 1
ATOM 1050 N N . GLN A 1 91 ? -30.427 -5.334 26.959 1 36.02 73 GLN A N 1
ATOM 1051 C CA . GLN A 1 91 ? -29.264 -5.57 26.108 1 36.63 73 GLN A CA 1
ATOM 1052 C C . GLN A 1 91 ? -29.23 -7.017 25.624 1 37.15 73 GLN A C 1
ATOM 1053 O O . GLN A 1 91 ? -29.006 -7.259 24.436 1 37.09 73 GLN A O 1
ATOM 1067 N N . TRP A 1 92 ? -29.458 -7.977 26.54 1 37.7 74 TRP A N 1
ATOM 1068 C CA . TRP A 1 92 ? -29.492 -9.416 26.202 1 38.7 74 TRP A CA 1
ATOM 1069 C C . TRP A 1 92 ? -30.612 -9.694 25.204 1 40.15 74 TRP A C 1
ATOM 1070 O O . TRP A 1 92 ? -30.44 -10.478 24.277 1 40.35 74 TRP A O 1
ATOM 1091 N N . MET A 1 93 ? -31.762 -9.071 25.418 1 40.98 75 MET A N 1
ATOM 1092 C CA . MET A 1 93 ? -32.913 -9.256 24.555 1 42.36 75 MET A CA 1
ATOM 1093 C C . MET A 1 93 ? -32.666 -8.655 23.153 1 43.6 75 MET A C 1
ATOM 1094 O O . MET A 1 93 ? -33.065 -9.255 22.155 1 43.79 75 MET A O 1
ATOM 1108 N N . LEU A 1 94 ? -31.994 -7.492 23.082 1 44.17 76 LEU A N 1
ATOM 1109 C CA . LEU A 1 94 ? -31.694 -6.825 21.812 1 45.11 76 LEU A CA 1
ATOM 1110 C C . LEU A 1 94 ? -30.589 -7.507 21.016 1 45.82 76 LEU A C 1
ATOM 1111 O O . LEU A 1 94 ? -30.656 -7.503 19.788 1 46.24 76 LEU A O 1
ATOM 1127 N N . GLN A 1 95 ? -29.542 -8.019 21.69 1 45.87 77 GLN A N 1
ATOM 1128 C CA . GLN A 1 95 ? -28.401 -8.679 21.039 1 46.55 77 GLN A CA 1
ATOM 1129 C C . GLN A 1 95 ? -27.603 -7.775 20.079 1 47.15 77 GLN A C 1
ATOM 1130 O O . GLN A 1 95 ? -26.772 -8.29 19.334 1 48.27 77 GLN A O 1
ATOM 1144 N N . THR A 1 96 ? -27.807 -6.452 20.109 1 46.51 78 THR A N 1
ATOM 1145 C CA . THR A 1 96 ? -27.086 -5.541 19.224 1 46.4 78 THR A CA 1
ATOM 1146 C C . THR A 1 96 ? -25.951 -4.896 20.03 1 45.48 78 THR A C 1
ATOM 1147 O O . THR A 1 96 ? -26.262 -4.205 21 1 45.29 78 THR A O 1
ATOM 1158 N N . PRO A 1 97 ? -24.649 -5.103 19.705 1 44.72 79 PRO A N 1
ATOM 1159 C CA . PRO A 1 97 ? -23.597 -4.481 20.527 1 43.97 79 PRO A CA 1
ATOM 1160 C C . PRO A 1 97 ? -23.666 -2.956 20.585 1 43.35 79 PRO A C 1
ATOM 1161 O O . PRO A 1 97 ? -23.935 -2.302 19.578 1 43.46 79 PRO A O 1
ATOM 1172 N N . GLY A 1 98 ? -23.45 -2.411 21.78 1 42.45 80 GLY A N 1
ATOM 1173 C CA . GLY A 1 98 ? -23.429 -0.976 22.013 1 41.88 80 GLY A CA 1
ATOM 1174 C C . GLY A 1 98 ? -24.778 -0.295 22.129 1 41.27 80 GLY A C 1
ATOM 1175 O O . GLY A 1 98 ? -24.81 0.922 22.276 1 41.85 80 GLY A O 1
ATOM 1179 N N . ALA A 1 99 ? -25.894 -1.042 22.095 1 39.72 81 ALA A N 1
ATOM 1180 C CA . ALA A 1 99 ? -27.219 -0.439 22.153 1 38.83 81 ALA A CA 1
ATOM 1181 C C . ALA A 1 99 ? -27.584 0.17 23.51 1 37.24 81 ALA A C 1
ATOM 1182 O O . ALA A 1 99 ? -28.465 1.023 23.548 1 37.31 81 ALA A O 1
ATOM 1189 N N . THR A 1 100 ? -26.948 -0.262 24.611 1 35.55 82 THR A N 1
ATOM 1190 C CA . THR A 1 100 ? -27.304 0.232 25.938 1 34.27 82 THR A CA 1
ATOM 1191 C C . THR A 1 100 ? -26.185 0.96 26.676 1 33.02 82 THR A C 1
ATOM 1192 O O . THR A 1 100 ? -25.005 0.668 26.487 1 32.72 82 THR A O 1
ATOM 1203 N N . SER A 1 101 ? -26.601 1.869 27.573 1 32.25 83 SER A N 1
ATOM 1204 C CA . SER A 1 101 ? -25.754 2.65 28.444 1 32.82 83 SER A CA 1
ATOM 1205 C C . SER A 1 101 ? -26.315 2.622 29.873 1 32.49 83 SER A C 1
ATOM 1206 O O . SER A 1 101 ? -27.506 2.36 30.079 1 32.65 83 SER A O 1
ATOM 1214 N N . TYR A 1 102 ? -25.451 2.913 30.858 1 31.97 84 TYR A N 1
ATOM 1215 C CA . TYR A 1 102 ? -25.839 2.961 32.259 1 31.92 84 TYR A CA 1
ATOM 1216 C C . TYR A 1 102 ? -24.916 3.88 33.049 1 32.77 84 TYR A C 1
ATOM 1217 O O . TYR A 1 102 ? -23.708 3.845 32.845 1 33.81 84 TYR A O 1
ATOM 1235 N N . MET A 1 103 ? -25.472 4.668 33.977 1 32.5 85 MET A N 1
ATOM 1236 C CA . MET A 1 103 ? -24.697 5.502 34.881 1 32.92 85 MET A CA 1
ATOM 1237 C C . MET A 1 103 ? -25.203 5.299 36.317 1 33.56 85 MET A C 1
ATOM 1238 O O . MET A 1 103 ? -26.401 5.172 36.563 1 33.17 85 MET A O 1
ATOM 1252 N N . GLY A 1 104 ? -24.268 5.258 37.247 1 34.41 86 GLY A N 1
ATOM 1253 C CA . GLY A 1 104 ? -24.548 5.063 38.663 1 35.51 86 GLY A CA 1
ATOM 1254 C C . GLY A 1 104 ? -23.286 5.186 39.5 1 36.75 86 GLY A C 1
ATOM 1255 O O . GLY A 1 104 ? -22.195 5.3 38.945 1 36.74 86 GLY A O 1
ATOM 1259 N N . CYS A 1 105 ? -23.406 5.136 40.834 1 37.37 87 CYS A N 1
ATOM 1260 C CA . CYS A 1 105 ? -22.246 5.293 41.704 1 37.9 87 CYS A CA 1
ATOM 1261 C C . CYS A 1 105 ? -21.713 3.979 42.283 1 38.69 87 CYS A C 1
ATOM 1262 O O . CYS A 1 105 ? -22.483 3.157 42.77 1 38.93 87 CYS A O 1
ATOM 1270 N N . ILE A 1 106 ? -20.377 3.811 42.238 1 38.89 88 ILE A N 1
ATOM 1271 C CA . ILE A 1 106 ? -19.633 2.677 42.79 1 39.72 88 ILE A CA 1
ATOM 1272 C C . ILE A 1 106 ? -18.458 3.24 43.643 1 41.12 88 ILE A C 1
ATOM 1273 O O . ILE A 1 106 ? -18.187 4.447 43.624 1 41.5 88 ILE A O 1
ATOM 1289 N N . GLY A 1 107 ? -17.774 2.364 44.37 1 41.62 89 GLY A N 1
ATOM 1290 C CA . GLY A 1 107 ? -16.601 2.72 45.15 1 43.22 89 GLY A CA 1
ATOM 1291 C C . GLY A 1 107 ? -15.31 2.311 44.464 1 44.56 89 GLY A C 1
ATOM 1292 O O . GLY A 1 107 ? -15.325 1.611 43.445 1 44.78 89 GLY A O 1
ATOM 1296 N N . LYS A 1 108 ? -14.181 2.727 45.037 1 45.16 90 LYS A N 1
ATOM 1297 C CA . LYS A 1 108 ? -12.86 2.413 44.495 1 46.08 90 LYS A CA 1
ATOM 1298 C C . LYS A 1 108 ? -12.316 1.159 45.189 1 46.29 90 LYS A C 1
ATOM 1299 O O . LYS A 1 108 ? -11.402 1.248 46.005 1 46.76 90 LYS A O 1
ATOM 1318 N N . ASP A 1 109 ? -12.881 -0.005 44.855 1 45.57 91 ASP A N 1
ATOM 1319 C CA . ASP A 1 109 ? -12.496 -1.275 45.474 1 45.85 91 ASP A CA 1
ATOM 1320 C C . ASP A 1 109 ? -12.617 -2.464 44.486 1 46.81 91 ASP A C 1
ATOM 1321 O O . ASP A 1 109 ? -12.967 -2.251 43.326 1 46.83 91 ASP A O 1
ATOM 1330 N N . LYS A 1 110 ? -12.282 -3.699 44.93 1 47.73 92 LYS A N 1
ATOM 1331 C CA . LYS A 1 110 ? -12.381 -4.898 44.093 1 48.82 92 LYS A CA 1
ATOM 1332 C C . LYS A 1 110 ? -13.815 -5.143 43.593 1 48.73 92 LYS A C 1
ATOM 1333 O O . LYS A 1 110 ? -13.983 -5.546 42.443 1 49.09 92 LYS A O 1
ATOM 1352 N N . PHE A 1 111 ? -14.839 -4.932 44.448 1 47.89 93 PHE A N 1
ATOM 1353 C CA . PHE A 1 111 ? -16.233 -5.133 44.04 1 47.36 93 PHE A CA 1
ATOM 1354 C C . PHE A 1 111 ? -16.675 -4.151 42.949 1 46.04 93 PHE A C 1
ATOM 1355 O O . PHE A 1 111 ? -17.54 -4.501 42.147 1 45.51 93 PHE A O 1
ATOM 1372 N N . GLY A 1 112 ? -16.07 -2.959 42.91 1 45.35 94 GLY A N 1
ATOM 1373 C CA . GLY A 1 112 ? -16.309 -1.974 41.866 1 45.19 94 GLY A CA 1
ATOM 1374 C C . GLY A 1 112 ? -15.714 -2.424 40.548 1 44.98 94 GLY A C 1
ATOM 1375 O O . GLY A 1 112 ? -16.363 -2.321 39.503 1 44.7 94 GLY A O 1
ATOM 1379 N N . GLU A 1 113 ? -14.498 -3.005 40.601 1 45.03 95 GLU A N 1
ATOM 1380 C CA . GLU A 1 113 ? -13.833 -3.538 39.415 1 45.19 95 GLU A CA 1
ATOM 1381 C C . GLU A 1 113 ? -14.623 -4.754 38.893 1 44.47 95 GLU A C 1
ATOM 1382 O O . GLU A 1 113 ? -14.716 -4.912 37.68 1 44.7 95 GLU A O 1
ATOM 1394 N N . GLU A 1 114 ? -15.233 -5.58 39.787 1 43.46 96 GLU A N 1
ATOM 1395 C CA . GLU A 1 114 ? -16.069 -6.715 39.371 1 43.08 96 GLU A CA 1
ATOM 1396 C C . GLU A 1 114 ? -17.336 -6.209 38.69 1 42.48 96 GLU A C 1
ATOM 1397 O O . GLU A 1 114 ? -17.782 -6.793 37.706 1 42.73 96 GLU A O 1
ATOM 1409 N N . MET A 1 115 ? -17.93 -5.124 39.204 1 41.62 97 MET A N 1
ATOM 1410 C CA . MET A 1 115 ? -19.108 -4.513 38.588 1 41.27 97 MET A CA 1
ATOM 1411 C C . MET A 1 115 ? -18.751 -4.047 37.162 1 41 97 MET A C 1
ATOM 1412 O O . MET A 1 115 ? -19.5 -4.343 36.23 1 40.96 97 MET A O 1
ATOM 1426 N N . LYS A 1 116 ? -17.57 -3.394 36.991 1 40.41 98 LYS A N 1
ATOM 1427 C CA . LYS A 1 116 ? -17.123 -2.942 35.671 1 40.55 98 LYS A CA 1
ATOM 1428 C C . LYS A 1 116 ? -16.942 -4.128 34.731 1 40.43 98 LYS A C 1
ATOM 1429 O O . LYS A 1 116 ? -17.378 -4.063 33.582 1 40.48 98 LYS A O 1
ATOM 1448 N N . LYS A 1 117 ? -16.304 -5.208 35.221 1 40.35 99 LYS A N 1
ATOM 1449 C CA . LYS A 1 117 ? -16.099 -6.428 34.448 1 40.97 99 LYS A CA 1
ATOM 1450 C C . LYS A 1 117 ? -17.43 -7.039 34.002 1 40.18 99 LYS A C 1
ATOM 1451 O O . LYS A 1 117 ? -17.57 -7.363 32.829 1 40.11 99 LYS A O 1
ATOM 1470 N N . ASN A 1 118 ? -18.396 -7.218 34.924 1 39.95 100 ASN A N 1
ATOM 1471 C CA . ASN A 1 118 ? -19.665 -7.846 34.569 1 40.57 100 ASN A CA 1
ATOM 1472 C C . ASN A 1 118 ? -20.52 -6.985 33.66 1 41.24 100 ASN A C 1
ATOM 1473 O O . ASN A 1 118 ? -21.19 -7.535 32.788 1 41.6 100 ASN A O 1
ATOM 1484 N N . ALA A 1 119 ? -20.506 -5.647 33.828 1 41.21 101 ALA A N 1
ATOM 1485 C CA . ALA A 1 119 ? -21.27 -4.769 32.936 1 41.7 101 ALA A CA 1
ATOM 1486 C C . ALA A 1 119 ? -20.753 -4.901 31.497 1 41.87 101 ALA A C 1
ATOM 1487 O O . ALA A 1 119 ? -21.547 -4.964 30.558 1 41.73 101 ALA A O 1
ATOM 1494 N N . GLN A 1 120 ? -19.42 -5.003 31.343 1 41.81 102 GLN A N 1
ATOM 1495 C CA . GLN A 1 120 ? -18.79 -5.162 30.042 1 42.6 102 GLN A CA 1
ATOM 1496 C C . GLN A 1 120 ? -19.125 -6.538 29.451 1 42.42 102 GLN A C 1
ATOM 1497 O O . GLN A 1 120 ? -19.413 -6.626 28.258 1 42.79 102 GLN A O 1
ATOM 1511 N N . ALA A 1 121 ? -19.147 -7.594 30.286 1 41.8 103 ALA A N 1
ATOM 1512 C CA . ALA A 1 121 ? -19.512 -8.947 29.856 1 41.28 103 ALA A CA 1
ATOM 1513 C C . ALA A 1 121 ? -20.971 -8.988 29.389 1 39.98 103 ALA A C 1
ATOM 1514 O O . ALA A 1 121 ? -21.28 -9.657 28.404 1 39.85 103 ALA A O 1
ATOM 1521 N N . ALA A 1 122 ? -21.859 -8.262 30.085 1 38.94 104 ALA A N 1
ATOM 1522 C CA . ALA A 1 122 ? -23.274 -8.158 29.71 1 38.32 104 ALA A CA 1
ATOM 1523 C C . ALA A 1 122 ? -23.519 -7.252 28.479 1 37.86 104 ALA A C 1
ATOM 1524 O O . ALA A 1 122 ? -24.662 -7.117 28.055 1 37.74 104 ALA A O 1
ATOM 1531 N N . GLY A 1 123 ? -22.477 -6.603 27.954 1 37.66 105 GLY A N 1
ATOM 1532 C CA . GLY A 1 123 ? -22.591 -5.727 26.797 1 37.69 105 GLY A CA 1
ATOM 1533 C C . GLY A 1 123 ? -23.203 -4.366 27.057 1 37.57 105 GLY A C 1
ATOM 1534 O O . GLY A 1 123 ? -23.721 -3.754 26.122 1 37.45 105 GLY A O 1
ATOM 1538 N N . VAL A 1 124 ? -23.118 -3.857 28.303 1 37.43 106 VAL A N 1
ATOM 1539 C CA . VAL A 1 124 ? -23.676 -2.558 28.676 1 37.52 106 VAL A CA 1
ATOM 1540 C C . VAL A 1 124 ? -22.528 -1.539 28.809 1 37.68 106 VAL A C 1
ATOM 1541 O O . VAL A 1 124 ? -21.503 -1.859 29.42 1 38.36 106 VAL A O 1
ATOM 1554 N N . THR A 1 125 ? -22.68 -0.339 28.206 1 36.77 107 THR A N 1
ATOM 1555 C CA . THR A 1 125 ? -21.668 0.72 28.294 1 36.63 107 THR A CA 1
ATOM 1556 C C . THR A 1 125 ? -21.931 1.466 29.595 1 35.83 107 THR A C 1
ATOM 1557 O O . THR A 1 125 ? -22.853 2.275 29.668 1 34.66 107 THR A O 1
ATOM 1568 N N . ALA A 1 126 ? -21.162 1.145 30.638 1 35.92 108 ALA A N 1
ATOM 1569 C CA . ALA A 1 126 ? -21.373 1.721 31.96 1 36.49 108 ALA A CA 1
ATOM 1570 C C . ALA A 1 126 ? -20.341 2.784 32.311 1 36.76 108 ALA A C 1
ATOM 1571 O O . ALA A 1 126 ? -19.147 2.5 32.323 1 36.97 108 ALA A O 1
ATOM 1578 N N . HIS A 1 127 ? -20.805 4.007 32.602 1 36.72 109 HIS A N 1
ATOM 1579 C CA . HIS A 1 127 ? -19.934 5.099 33.032 1 37.43 109 HIS A CA 1
ATOM 1580 C C . HIS A 1 127 ? -20.298 5.34 34.484 1 38.06 109 HIS A C 1
ATOM 1581 O O . HIS A 1 127 ? -21.299 5.993 34.764 1 38.48 109 HIS A O 1
ATOM 1595 N N . TYR A 1 128 ? -19.555 4.724 35.405 1 38.1 110 TYR A N 1
ATOM 1596 C CA . TYR A 1 128 ? -19.838 4.86 36.823 1 38.91 110 TYR A CA 1
ATOM 1597 C C . TYR A 1 128 ? -19.104 6.038 37.446 1 40.91 110 TYR A C 1
ATOM 1598 O O . TYR A 1 128 ? -17.973 6.362 37.061 1 41.1 110 TYR A O 1
ATOM 1616 N N . TYR A 1 129 ? -19.756 6.661 38.431 1 42.22 111 TYR A N 1
ATOM 1617 C CA . TYR A 1 129 ? -19.196 7.723 39.239 1 44.46 111 TYR A CA 1
ATOM 1618 C C . TYR A 1 129 ? -18.526 7.007 40.412 1 46.06 111 TYR A C 1
ATOM 1619 O O . TYR A 1 129 ? -19.178 6.212 41.089 1 45.87 111 TYR A O 1
ATOM 1637 N N . GLU A 1 130 ? -17.231 7.238 40.625 1 47.44 112 GLU A N 1
ATOM 1638 C CA . GLU A 1 130 ? -16.505 6.574 41.698 1 49.01 112 GLU A CA 1
ATOM 1639 C C . GLU A 1 130 ? -16.403 7.466 42.919 1 51.1 112 GLU A C 1
ATOM 1640 O O . GLU A 1 130 ? -15.666 8.45 42.895 1 51.32 112 GLU A O 1
ATOM 1652 N N . ASP A 1 131 ? -17.129 7.118 43.994 1 52.25 113 ASP A N 1
ATOM 1653 C CA . ASP A 1 131 ? -17.05 7.86 45.247 1 53.72 113 ASP A CA 1
ATOM 1654 C C . ASP A 1 131 ? -15.666 7.613 45.849 1 55.08 113 ASP A C 1
ATOM 1655 O O . ASP A 1 131 ? -15.132 6.501 45.764 1 54.94 113 ASP A O 1
ATOM 1664 N N . GLU A 1 132 ? -15.068 8.658 46.424 1 55.87 114 GLU A N 1
ATOM 1665 C CA . GLU A 1 132 ? -13.718 8.567 46.96 1 56.59 114 GLU A CA 1
ATOM 1666 C C . GLU A 1 132 ? -13.602 7.719 48.239 1 56.45 114 GLU A C 1
ATOM 1667 O O . GLU A 1 132 ? -12.535 7.156 48.47 1 56.77 114 GLU A O 1
ATOM 1679 N N . THR A 1 133 ? -14.673 7.59 49.047 1 56 115 THR A N 1
ATOM 1680 C CA . THR A 1 133 ? -14.578 6.855 50.317 1 55.88 115 THR A CA 1
ATOM 1681 C C . THR A 1 133 ? -15.576 5.7 50.51 1 54.35 115 THR A C 1
ATOM 1682 O O . THR A 1 133 ? -15.245 4.758 51.228 1 54.68 115 THR A O 1
ATOM 1693 N N . ALA A 1 134 ? -16.785 5.771 49.933 1 52.43 116 ALA A N 1
ATOM 1694 C CA . ALA A 1 134 ? -17.797 4.743 50.148 1 51.11 116 ALA A CA 1
ATOM 1695 C C . ALA A 1 134 ? -17.495 3.431 49.404 1 49.38 116 ALA A C 1
ATOM 1696 O O . ALA A 1 134 ? -17.334 3.487 48.186 1 49.51 116 ALA A O 1
ATOM 1703 N N . PRO A 1 135 ? -17.484 2.238 50.05 1 47.55 117 PRO A N 1
ATOM 1704 C CA . PRO A 1 135 ? -17.308 0.995 49.27 1 45.89 117 PRO A CA 1
ATOM 1705 C C . PRO A 1 135 ? -18.472 0.75 48.317 1 43.13 117 PRO A C 1
ATOM 1706 O O . PRO A 1 135 ? -19.587 1.187 48.587 1 42.75 117 PRO A O 1
ATOM 1717 N N . THR A 1 136 ? -18.234 0.012 47.226 1 41.02 118 THR A N 1
ATOM 1718 C CA . THR A 1 136 ? -19.276 -0.304 46.241 1 40.17 118 THR A CA 1
ATOM 1719 C C . THR A 1 136 ? -20.446 -1.026 46.906 1 39.68 118 THR A C 1
ATOM 1720 O O . THR A 1 136 ? -20.229 -1.835 47.807 1 39.62 118 THR A O 1
ATOM 1731 N N . GLY A 1 137 ? -21.668 -0.696 46.499 1 39.17 119 GLY A N 1
ATOM 1732 C CA . GLY A 1 137 ? -22.854 -1.358 47.019 1 39.12 119 GLY A CA 1
ATOM 1733 C C . GLY A 1 137 ? -22.876 -2.808 46.595 1 38.89 119 GLY A C 1
ATOM 1734 O O . GLY A 1 137 ? -22.474 -3.121 45.479 1 38.68 119 GLY A O 1
ATOM 1738 N N . THR A 1 138 ? -23.269 -3.704 47.502 1 39.07 120 THR A N 1
ATOM 1739 C CA . THR A 1 138 ? -23.295 -5.146 47.253 1 39.98 120 THR A CA 1
ATOM 1740 C C . THR A 1 138 ? -24.62 -5.756 47.722 1 40.77 120 THR A C 1
ATOM 1741 O O . THR A 1 138 ? -25.351 -5.144 48.504 1 40.82 120 THR A O 1
ATOM 1752 N N . CYS A 1 139 ? -24.934 -6.959 47.221 1 40.83 121 CYS A N 1
ATOM 1753 C CA . CYS A 1 139 ? -26.109 -7.695 47.642 1 41.42 121 CYS A CA 1
ATOM 1754 C C . CYS A 1 139 ? -25.826 -9.182 47.594 1 42.24 121 CYS A C 1
ATOM 1755 O O . CYS A 1 139 ? -25.604 -9.731 46.52 1 42.25 121 CYS A O 1
ATOM 1763 N N . ALA A 1 140 ? -25.829 -9.837 48.754 1 42.57 122 ALA A N 1
ATOM 1764 C CA . ALA A 1 140 ? -25.648 -11.274 48.822 1 42.92 122 ALA A CA 1
ATOM 1765 C C . ALA A 1 140 ? -26.968 -11.899 48.401 1 43.82 122 ALA A C 1
ATOM 1766 O O . ALA A 1 140 ? -28.005 -11.563 48.967 1 43.46 122 ALA A O 1
ATOM 1773 N N . VAL A 1 141 ? -26.947 -12.738 47.363 1 44.98 123 VAL A N 1
ATOM 1774 C CA . VAL A 1 141 ? -28.13 -13.443 46.871 1 46.76 123 VAL A CA 1
ATOM 1775 C C . VAL A 1 141 ? -27.904 -14.927 47.204 1 48.84 123 VAL A C 1
ATOM 1776 O O . VAL A 1 141 ? -27.13 -15.595 46.522 1 49.04 123 VAL A O 1
ATOM 1789 N N . CYS A 1 142 ? -28.454 -15.411 48.334 1 50.04 124 CYS A N 1
ATOM 1790 C CA . CYS A 1 142 ? -28.222 -16.793 48.773 1 51.39 124 CYS A CA 1
ATOM 1791 C C . CYS A 1 142 ? -29.337 -17.697 48.286 1 53.03 124 CYS A C 1
ATOM 1792 O O . CYS A 1 142 ? -30.481 -17.541 48.698 1 52.63 124 CYS A O 1
ATOM 1800 N N . VAL A 1 143 ? -28.992 -18.665 47.428 1 54.63 125 VAL A N 1
ATOM 1801 C CA . VAL A 1 143 ? -29.96 -19.54 46.764 1 56.45 125 VAL A CA 1
ATOM 1802 C C . VAL A 1 143 ? -30.051 -20.959 47.34 1 57.27 125 VAL A C 1
ATOM 1803 O O . VAL A 1 143 ? -29.024 -21.585 47.577 1 57.64 125 VAL A O 1
ATOM 1816 N N . VAL A 1 144 ? -31.29 -21.449 47.578 1 57.86 126 VAL A N 1
ATOM 1817 C CA . VAL A 1 144 ? -31.611 -22.841 47.951 1 58.82 126 VAL A CA 1
ATOM 1818 C C . VAL A 1 144 ? -32.888 -23.165 47.175 1 59.49 126 VAL A C 1
ATOM 1819 O O . VAL A 1 144 ? -33.913 -22.523 47.406 1 59.5 126 VAL A O 1
ATOM 1832 N N . GLY A 1 145 ? -32.822 -24.126 46.256 1 60.03 127 GLY A N 1
ATOM 1833 C CA . GLY A 1 145 ? -33.958 -24.497 45.419 1 60.9 127 GLY A CA 1
ATOM 1834 C C . GLY A 1 145 ? -34.392 -23.323 44.571 1 61.3 127 GLY A C 1
ATOM 1835 O O . GLY A 1 145 ? -33.549 -22.656 43.963 1 61.77 127 GLY A O 1
ATOM 1839 N N . GLY A 1 146 ? -35.682 -23.015 44.622 1 60.98 128 GLY A N 1
ATOM 1840 C CA . GLY A 1 146 ? -36.236 -21.844 43.957 1 61.18 128 GLY A CA 1
ATOM 1841 C C . GLY A 1 146 ? -36.399 -20.658 44.894 1 61.03 128 GLY A C 1
ATOM 1842 O O . GLY A 1 146 ? -37.166 -19.747 44.584 1 61.25 128 GLY A O 1
ATOM 1846 N N . GLU A 1 147 ? -35.677 -20.648 46.044 1 60.48 129 GLU A N 1
ATOM 1847 C CA . GLU A 1 147 ? -35.773 -19.584 47.043 1 60.37 129 GLU A CA 1
ATOM 1848 C C . GLU A 1 147 ? -34.476 -18.788 47.158 1 59.65 129 GLU A C 1
ATOM 1849 O O . GLU A 1 147 ? -33.389 -19.331 46.948 1 59.55 129 GLU A O 1
ATOM 1861 N N . ARG A 1 148 ? -34.608 -17.495 47.509 1 59.19 130 ARG A N 1
ATOM 1862 C CA . ARG A 1 148 ? -33.494 -16.557 47.667 1 59.07 130 ARG A CA 1
ATOM 1863 C C . ARG A 1 148 ? -33.58 -15.851 49.023 1 57.51 130 ARG A C 1
ATOM 1864 O O . ARG A 1 148 ? -34.644 -15.782 49.632 1 57.32 130 ARG A O 1
ATOM 1885 N N . SER A 1 149 ? -32.453 -15.293 49.467 1 56.24 131 SER A N 1
ATOM 1886 C CA . SER A 1 149 ? -32.357 -14.481 50.673 1 55.36 131 SER A CA 1
ATOM 1887 C C . SER A 1 149 ? -31.433 -13.324 50.289 1 53.9 131 SER A C 1
ATOM 1888 O O . SER A 1 149 ? -30.27 -13.594 49.976 1 54.02 131 SER A O 1
ATOM 1896 N N . LEU A 1 150 ? -31.946 -12.06 50.23 1 52.42 132 LEU A N 1
ATOM 1897 C CA . LEU A 1 150 ? -31.133 -10.918 49.819 1 51.41 132 LEU A CA 1
ATOM 1898 C C . LEU A 1 150 ? -30.665 -10.146 51.031 1 50.09 132 LEU A C 1
ATOM 1899 O O . LEU A 1 150 ? -31.48 -9.822 51.883 1 49.96 132 LEU A O 1
ATOM 1915 N N . ILE A 1 151 ? -29.355 -9.842 51.107 1 48.68 133 ILE A N 1
ATOM 1916 C CA . ILE A 1 151 ? -28.775 -9.042 52.181 1 47.87 133 ILE A CA 1
ATOM 1917 C C . ILE A 1 151 ? -28.027 -7.932 51.454 1 47.19 133 ILE A C 1
ATOM 1918 O O . ILE A 1 151 ? -26.978 -8.184 50.863 1 47.03 133 ILE A O 1
ATOM 1934 N N . ALA A 1 152 ? -28.592 -6.722 51.449 1 46.47 134 ALA A N 1
ATOM 1935 C CA . ALA A 1 152 ? -28.023 -5.604 50.721 1 46.39 134 ALA A CA 1
ATOM 1936 C C . ALA A 1 152 ? -27.318 -4.581 51.588 1 46.36 134 ALA A C 1
ATOM 1937 O O . ALA A 1 152 ? -27.807 -4.225 52.651 1 46.44 134 ALA A O 1
ATOM 1944 N N . ASN A 1 153 ? -26.188 -4.075 51.096 1 45.94 135 ASN A N 1
ATOM 1945 C CA . ASN A 1 153 ? -25.443 -2.99 51.713 1 46.26 135 ASN A CA 1
ATOM 1946 C C . ASN A 1 153 ? -25.387 -1.959 50.589 1 45.73 135 ASN A C 1
ATOM 1947 O O . ASN A 1 153 ? -24.649 -2.157 49.63 1 45.95 135 ASN A O 1
ATOM 1958 N N . LEU A 1 154 ? -26.25 -0.93 50.641 1 44.89 136 LEU A N 1
ATOM 1959 C CA . LEU A 1 154 ? -26.373 0.032 49.542 1 44.52 136 LEU A CA 1
ATOM 1960 C C . LEU A 1 154 ? -25.092 0.859 49.37 1 43.48 136 LEU A C 1
ATOM 1961 O O . LEU A 1 154 ? -24.58 0.972 48.264 1 43.28 136 LEU A O 1
ATOM 1977 N N . SER A 1 155 ? -24.58 1.422 50.469 1 42.74 137 SER A N 1
ATOM 1978 C CA . SER A 1 155 ? -23.325 2.161 50.524 1 42.57 137 SER A CA 1
ATOM 1979 C C . SER A 1 155 ? -23.111 3.183 49.324 1 41.81 137 SER A C 1
ATOM 1980 O O . SER A 1 155 ? -23.847 4.167 49.294 1 41.44 137 SER A O 1
ATOM 1988 N N . ALA A 1 156 ? -22.141 2.988 48.373 1 41.41 138 ALA A N 1
ATOM 1989 C CA . ALA A 1 156 ? -21.86 3.957 47.302 1 41.53 138 ALA A CA 1
ATOM 1990 C C . ALA A 1 156 ? -23.015 4.213 46.362 1 41.98 138 ALA A C 1
ATOM 1991 O O . ALA A 1 156 ? -23.104 5.313 45.806 1 41.85 138 ALA A O 1
ATOM 1998 N N . ALA A 1 157 ? -23.899 3.22 46.17 1 41.95 139 ALA A N 1
ATOM 1999 C CA . ALA A 1 157 ? -25.053 3.37 45.288 1 42.6 139 ALA A CA 1
ATOM 2000 C C . ALA A 1 157 ? -25.923 4.601 45.627 1 43.01 139 ALA A C 1
ATOM 2001 O O . ALA A 1 157 ? -26.627 5.079 44.75 1 42.64 139 ALA A O 1
ATOM 2008 N N . ASN A 1 158 ? -25.865 5.102 46.881 1 43.55 140 ASN A N 1
ATOM 2009 C CA . ASN A 1 158 ? -26.608 6.277 47.346 1 44.59 140 ASN A CA 1
ATOM 2010 C C . ASN A 1 158 ? -25.834 7.6 47.237 1 44.65 140 ASN A C 1
ATOM 2011 O O . ASN A 1 158 ? -26.366 8.624 47.646 1 44.94 140 ASN A O 1
ATOM 2022 N N . CYS A 1 159 ? -24.607 7.597 46.696 1 44.5 141 CYS A N 1
ATOM 2023 C CA . CYS A 1 159 ? -23.767 8.787 46.622 1 44.23 141 CYS A CA 1
ATOM 2024 C C . CYS A 1 159 ? -23.636 9.379 45.218 1 43.13 141 CYS A C 1
ATOM 2025 O O . CYS A 1 159 ? -22.72 10.186 45.019 1 43.78 141 CYS A O 1
ATOM 2033 N N . TYR A 1 160 ? -24.531 9.042 44.261 1 41.54 142 TYR A N 1
ATOM 2034 C CA . TYR A 1 160 ? -24.419 9.62 42.914 1 40.74 142 TYR A CA 1
ATOM 2035 C C . TYR A 1 160 ? -24.654 11.133 42.949 1 40.18 142 TYR A C 1
ATOM 2036 O O . TYR A 1 160 ? -25.507 11.603 43.691 1 39.53 142 TYR A O 1
ATOM 2054 N N . LYS A 1 161 ? -23.855 11.888 42.179 1 40.77 143 LYS A N 1
ATOM 2055 C CA . LYS A 1 161 ? -23.94 13.351 42.099 1 41.26 143 LYS A CA 1
ATOM 2056 C C . LYS A 1 161 ? -24.089 13.783 40.642 1 40.42 143 LYS A C 1
ATOM 2057 O O . LYS A 1 161 ? -23.412 13.251 39.768 1 40.26 143 LYS A O 1
ATOM 2076 N N . SER A 1 162 ? -24.929 14.79 40.391 1 39.83 144 SER A N 1
ATOM 2077 C CA . SER A 1 162 ? -25.167 15.322 39.054 1 39.45 144 SER A CA 1
ATOM 2078 C C . SER A 1 162 ? -23.901 15.888 38.403 1 39.29 144 SER A C 1
ATOM 2079 O O . SER A 1 162 ? -23.863 15.977 37.179 1 39.14 144 SER A O 1
ATOM 2087 N N . GLU A 1 163 ? -22.841 16.21 39.182 1 39.35 145 GLU A N 1
ATOM 2088 C CA . GLU A 1 163 ? -21.579 16.662 38.591 1 39.91 145 GLU A CA 1
ATOM 2089 C C . GLU A 1 163 ? -21.004 15.592 37.64 1 39.32 145 GLU A C 1
ATOM 2090 O O . GLU A 1 163 ? -20.439 15.948 36.613 1 39.69 145 GLU A O 1
ATOM 2102 N N . HIS A 1 164 ? -21.199 14.292 37.949 1 38.6 146 HIS A N 1
ATOM 2103 C CA . HIS A 1 164 ? -20.757 13.208 37.068 1 38.05 146 HIS A CA 1
ATOM 2104 C C . HIS A 1 164 ? -21.541 13.291 35.752 1 38.73 146 HIS A C 1
ATOM 2105 O O . HIS A 1 164 ? -20.931 13.359 34.686 1 39.03 146 HIS A O 1
ATOM 2119 N N . LEU A 1 165 ? -22.883 13.371 35.844 1 38.71 147 LEU A N 1
ATOM 2120 C CA . LEU A 1 165 ? -23.781 13.472 34.695 1 39.63 147 LEU A CA 1
ATOM 2121 C C . LEU A 1 165 ? -23.428 14.628 33.763 1 40.69 147 LEU A C 1
ATOM 2122 O O . LEU A 1 165 ? -23.422 14.444 32.543 1 40.65 147 LEU A O 1
ATOM 2138 N N . LYS A 1 166 ? -23.138 15.817 34.34 1 41.28 148 LYS A N 1
ATOM 2139 C CA . LYS A 1 166 ? -22.846 17.033 33.584 1 41.88 148 LYS A CA 1
ATOM 2140 C C . LYS A 1 166 ? -21.488 17.03 32.874 1 41.86 148 LYS A C 1
ATOM 2141 O O . LYS A 1 166 ? -21.262 17.895 32.031 1 41.77 148 LYS A O 1
ATOM 2160 N N . ARG A 1 167 ? -20.602 16.06 33.167 1 41.93 149 ARG A N 1
ATOM 2161 C CA . ARG A 1 167 ? -19.308 15.985 32.477 1 41.85 149 ARG A CA 1
ATOM 2162 C C . ARG A 1 167 ? -19.575 15.633 30.999 1 41.99 149 ARG A C 1
ATOM 2163 O O . ARG A 1 167 ? -20.465 14.822 30.738 1 41.25 149 ARG A O 1
ATOM 2184 N N . PRO A 1 168 ? -18.854 16.216 30.017 1 42.41 150 PRO A N 1
ATOM 2185 C CA . PRO A 1 168 ? -19.164 15.913 28.607 1 42.62 150 PRO A CA 1
ATOM 2186 C C . PRO A 1 168 ? -19.18 14.433 28.204 1 42.09 150 PRO A C 1
ATOM 2187 O O . PRO A 1 168 ? -20.022 14.045 27.399 1 41.97 150 PRO A O 1
ATOM 2198 N N . GLU A 1 169 ? -18.266 13.616 28.764 1 41.39 151 GLU A N 1
ATOM 2199 C CA . G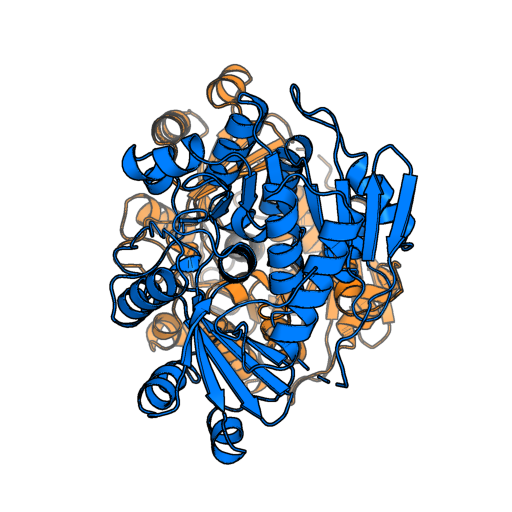LU A 1 169 ? -18.173 12.175 28.469 1 41.34 151 GLU A CA 1
ATOM 2200 C C . GLU A 1 169 ? -19.386 11.362 28.941 1 40.41 151 GLU A C 1
ATOM 2201 O O . GLU A 1 169 ? -19.671 10.302 28.382 1 40.17 151 GLU A O 1
ATOM 2213 N N . ASN A 1 170 ? -20.097 11.865 29.959 1 39.57 152 ASN A N 1
ATOM 2214 C CA . ASN A 1 170 ? -21.272 11.22 30.534 1 38.96 152 ASN A CA 1
ATOM 2215 C C . ASN A 1 170 ? -22.563 11.829 30.001 1 38.78 152 ASN A C 1
ATOM 2216 O O . ASN A 1 170 ? -23.529 11.104 29.78 1 38.88 152 ASN A O 1
ATOM 2227 N N . TRP A 1 171 ? -22.583 13.155 29.768 1 38.34 153 TRP A N 1
ATOM 2228 C CA . TRP A 1 171 ? -23.74 13.805 29.153 1 37.86 153 TRP A CA 1
ATOM 2229 C C . TRP A 1 171 ? -23.921 13.316 27.696 1 38.06 153 TRP A C 1
ATOM 2230 O O . TRP A 1 171 ? -25.04 13.315 27.197 1 38.41 153 TRP A O 1
ATOM 2251 N N . ALA A 1 172 ? -22.835 12.891 27.023 1 38.02 154 ALA A N 1
ATOM 2252 C CA . ALA A 1 172 ? -22.911 12.309 25.682 1 38.42 154 ALA A CA 1
ATOM 2253 C C . ALA A 1 172 ? -23.831 11.078 25.65 1 38.34 154 ALA A C 1
ATOM 2254 O O . ALA A 1 172 ? -24.478 10.829 24.638 1 38.73 154 ALA A O 1
ATOM 2261 N N . LEU A 1 173 ? -23.915 10.33 26.758 1 37.79 155 LEU A N 1
ATOM 2262 C CA . LEU A 1 173 ? -24.787 9.16 26.841 1 37.76 155 LEU A CA 1
ATOM 2263 C C . LEU A 1 173 ? -26.26 9.575 26.855 1 37.33 155 LEU A C 1
ATOM 2264 O O . LEU A 1 173 ? -27.091 8.821 26.348 1 37.37 155 LEU A O 1
ATOM 2280 N N . VAL A 1 174 ? -26.586 10.753 27.432 1 36.85 156 VAL A N 1
ATOM 2281 C CA . VAL A 1 174 ? -27.944 11.304 27.453 1 37.16 156 VAL A CA 1
ATOM 2282 C C . VAL A 1 174 ? -28.27 11.779 26.034 1 37.28 156 VAL A C 1
ATOM 2283 O O . VAL A 1 174 ? -29.336 11.464 25.511 1 37.5 156 VAL A O 1
ATOM 2296 N N . GLU A 1 175 ? -27.338 12.516 25.408 1 37.13 157 GLU A N 1
ATOM 2297 C CA . GLU A 1 175 ? -27.481 13.01 24.039 1 37.53 157 GLU A CA 1
ATOM 2298 C C . GLU A 1 175 ? -27.719 11.862 23.045 1 37.14 157 GLU A C 1
ATOM 2299 O O . GLU A 1 175 ? -28.553 12.003 22.154 1 37.26 157 GLU A O 1
ATOM 2311 N N . LYS A 1 176 ? -26.987 10.743 23.188 1 36.91 158 LYS A N 1
ATOM 2312 C CA . LYS A 1 176 ? -27.142 9.56 22.326 1 37.5 158 LYS A CA 1
ATOM 2313 C C . LYS A 1 176 ? -28.506 8.878 22.486 1 37.52 158 LYS A C 1
ATOM 2314 O O . LYS A 1 176 ? -29.032 8.315 21.523 1 37.59 158 LYS A O 1
ATOM 2333 N N . ALA A 1 177 ? -29.011 8.818 23.725 1 37.08 159 ALA A N 1
ATOM 2334 C CA . ALA A 1 177 ? -30.208 8.065 24.03 1 37.28 159 ALA A CA 1
ATOM 2335 C C . ALA A 1 177 ? -31.502 8.629 23.492 1 37.73 159 ALA A C 1
ATOM 2336 O O . ALA A 1 177 ? -31.731 9.828 23.556 1 37.78 159 ALA A O 1
ATOM 2343 N N . LYS A 1 178 ? -32.371 7.728 23.008 1 37.74 160 LYS A N 1
ATOM 2344 C CA . LYS A 1 178 ? -33.738 8.018 22.587 1 38.11 160 LYS A CA 1
ATOM 2345 C C . LYS A 1 178 ? -34.701 7.636 23.734 1 36.8 160 LYS A C 1
ATOM 2346 O O . LYS A 1 178 ? -35.763 8.23 23.827 1 36.9 160 LYS A O 1
ATOM 2365 N N . TYR A 1 179 ? -34.355 6.618 24.561 1 35.53 161 TYR A N 1
ATOM 2366 C CA . TYR A 1 179 ? -35.134 6.161 25.705 1 34.93 161 TYR A CA 1
ATOM 2367 C C . TYR A 1 179 ? -34.23 6.216 26.931 1 33.51 161 TYR A C 1
ATOM 2368 O O . TYR A 1 179 ? -33.118 5.693 26.895 1 33.52 161 TYR A O 1
ATOM 2386 N N . ILE A 1 180 ? -34.685 6.886 27.992 1 32.5 162 ILE A N 1
ATOM 2387 C CA . ILE A 1 180 ? -33.944 7.023 29.242 1 31.95 162 ILE A CA 1
ATOM 2388 C C . ILE A 1 180 ? -34.851 6.534 30.369 1 32.52 162 ILE A C 1
ATOM 2389 O O . ILE A 1 180 ? -35.908 7.115 30.597 1 33.47 162 ILE A O 1
ATOM 2405 N N . TYR A 1 181 ? -34.431 5.487 31.075 1 32.26 163 TYR A N 1
ATOM 2406 C CA . TYR A 1 181 ? -35.194 4.883 32.158 1 33.12 163 TYR A CA 1
ATOM 2407 C C . TYR A 1 181 ? -34.495 5.094 33.51 1 34.37 163 TYR A C 1
ATOM 2408 O O . TYR A 1 181 ? -33.316 4.755 33.657 1 34.03 163 TYR A O 1
ATOM 2426 N N . ILE A 1 182 ? -35.216 5.676 34.484 1 35.05 164 ILE A N 1
ATOM 2427 C CA . ILE A 1 182 ? -34.683 5.934 35.818 1 36.21 164 ILE A CA 1
ATOM 2428 C C . ILE A 1 182 ? -35.734 5.542 36.847 1 37.72 164 ILE A C 1
ATOM 2429 O O . ILE A 1 182 ? -36.865 6.012 36.769 1 38.1 164 ILE A O 1
ATOM 2445 N N . ALA A 1 183 ? -35.363 4.708 37.818 1 38.43 165 ALA A N 1
ATOM 2446 C CA . ALA A 1 183 ? -36.28 4.301 38.871 1 39.53 165 ALA A CA 1
ATOM 2447 C C . ALA A 1 183 ? -36.586 5.459 39.812 1 40.78 165 ALA A C 1
ATOM 2448 O O . ALA A 1 183 ? -35.745 6.332 40.02 1 40.94 165 ALA A O 1
ATOM 2455 N N . GLY A 1 184 ? -37.78 5.439 40.392 1 41.3 166 GLY A N 1
ATOM 2456 C CA . GLY A 1 184 ? -38.204 6.449 41.348 1 42.47 166 GLY A CA 1
ATOM 2457 C C . GLY A 1 184 ? -37.349 6.481 42.601 1 43.62 166 GLY A C 1
ATOM 2458 O O . GLY A 1 184 ? -37.231 7.529 43.232 1 43.07 166 GLY A O 1
ATOM 2462 N N . PHE A 1 185 ? -36.727 5.341 42.966 1 44.96 167 PHE A N 1
ATOM 2463 C CA . PHE A 1 185 ? -35.824 5.256 44.124 1 46.74 167 PHE A CA 1
ATOM 2464 C C . PHE A 1 185 ? -34.675 6.279 43.999 1 47.39 167 PHE A C 1
ATOM 2465 O O . PHE A 1 185 ? -34.252 6.871 44.992 1 47.61 167 PHE A O 1
ATOM 2482 N N . PHE A 1 186 ? -34.221 6.525 42.769 1 47.43 168 PHE A N 1
ATOM 2483 C CA . PHE A 1 186 ? -33.165 7.484 42.487 1 47.71 168 PHE A CA 1
ATOM 2484 C C . PHE A 1 186 ? -33.58 8.943 42.802 1 47.3 168 PHE A C 1
ATOM 2485 O O . PHE A 1 186 ? -32.707 9.803 42.813 1 47.58 168 PHE A O 1
ATOM 2502 N N . LEU A 1 187 ? -34.885 9.228 43.083 1 46.72 169 LEU A N 1
ATOM 2503 C CA . LEU A 1 187 ? -35.359 10.575 43.472 1 46.37 169 LEU A CA 1
ATOM 2504 C C . LEU A 1 187 ? -34.873 10.977 44.88 1 46 169 LEU A C 1
ATOM 2505 O O . LEU A 1 187 ? -34.956 12.156 45.234 1 45.91 169 LEU A O 1
ATOM 2521 N N . THR A 1 188 ? -34.455 9.99 45.702 1 45.51 170 THR A N 1
ATOM 2522 C CA . THR A 1 188 ? -33.916 10.187 47.044 1 45.69 170 THR A CA 1
ATOM 2523 C C . THR A 1 188 ? -32.383 10.369 46.988 1 44.98 170 THR A C 1
ATOM 2524 O O . THR A 1 188 ? -31.821 11.035 47.858 1 45.69 170 THR A O 1
ATOM 2535 N N . VAL A 1 189 ? -31.715 9.823 45.952 1 43.67 171 VAL A N 1
ATOM 2536 C CA . VAL A 1 189 ? -30.269 9.893 45.795 1 43.27 171 VAL A CA 1
ATOM 2537 C C . VAL A 1 189 ? -29.834 11.146 44.999 1 42.46 171 VAL A C 1
ATOM 2538 O O . VAL A 1 189 ? -29.028 11.933 45.497 1 42.04 171 VAL A O 1
ATOM 2551 N N . SER A 1 190 ? -30.35 11.321 43.77 1 41.84 172 SER A N 1
ATOM 2552 C CA . SER A 1 190 ? -29.945 12.428 42.904 1 41.5 172 SER A CA 1
ATOM 2553 C C . SER A 1 190 ? -31.148 13.031 42.139 1 41.24 172 SER A C 1
ATOM 2554 O O . SER A 1 190 ? -31.241 12.862 40.923 1 41.2 172 SER A O 1
ATOM 2562 N N . PRO A 1 191 ? -32.078 13.754 42.812 1 41.1 173 PRO A N 1
ATOM 2563 C CA . PRO A 1 191 ? -33.229 14.324 42.077 1 40.98 173 PRO A CA 1
ATOM 2564 C C . PRO A 1 191 ? -32.84 15.362 41.02 1 40.84 173 PRO A C 1
ATOM 2565 O O . PRO A 1 191 ? -33.576 15.538 40.056 1 41.05 173 PRO A O 1
ATOM 2576 N N . ASP A 1 192 ? -31.675 16.01 41.16 1 40.76 174 ASP A N 1
ATOM 2577 C CA . ASP A 1 192 ? -31.202 16.965 40.157 1 41.3 174 ASP A CA 1
ATOM 2578 C C . ASP A 1 192 ? -30.842 16.273 38.849 1 40.79 174 ASP A C 1
ATOM 2579 O O . ASP A 1 192 ? -31.061 16.846 37.789 1 40.75 174 ASP A O 1
ATOM 2588 N N . SER A 1 193 ? -30.289 15.056 38.913 1 40.46 175 SER A N 1
ATOM 2589 C CA . SER A 1 193 ? -29.969 14.292 37.71 1 40.41 175 SER A CA 1
ATOM 2590 C C . SER A 1 193 ? -31.246 13.88 36.989 1 40.16 175 SER A C 1
ATOM 2591 O O . SER A 1 193 ? -31.306 14.005 35.771 1 40.2 175 SER A O 1
ATOM 2599 N N . ILE A 1 194 ? -32.281 13.431 37.737 1 39.83 176 ILE A N 1
ATOM 2600 C CA . ILE A 1 194 ? -33.541 12.974 37.125 1 40.84 176 ILE A CA 1
ATOM 2601 C C . ILE A 1 194 ? -34.249 14.13 36.466 1 40.3 176 ILE A C 1
ATOM 2602 O O . ILE A 1 194 ? -34.733 13.976 35.354 1 39.89 176 ILE A O 1
ATOM 2618 N N . GLN A 1 195 ? -34.356 15.271 37.165 1 40.32 177 GLN A N 1
ATOM 2619 C CA . GLN A 1 195 ? -35.035 16.442 36.627 1 40.62 177 GLN A CA 1
ATOM 2620 C C . GLN A 1 195 ? -34.302 16.967 35.401 1 41.12 177 GLN A C 1
ATOM 2621 O O . GLN A 1 195 ? -34.949 17.361 34.435 1 41.66 177 GLN A O 1
ATOM 2635 N N . LEU A 1 196 ? -32.964 16.941 35.42 1 40.28 178 LEU A N 1
ATOM 2636 C CA . LEU A 1 196 ? -32.175 17.407 34.293 1 40.24 178 LEU A CA 1
ATOM 2637 C C . LEU A 1 196 ? -32.42 16.543 33.046 1 39.44 178 LEU A C 1
ATOM 2638 O O . LEU A 1 196 ? -32.692 17.095 31.982 1 39.43 178 LEU A O 1
ATOM 2654 N N . VAL A 1 197 ? -32.375 15.209 33.175 1 38.84 179 VAL A N 1
ATOM 2655 C CA . VAL A 1 197 ? -32.575 14.339 32.012 1 39.16 179 VAL A CA 1
ATOM 2656 C C . VAL A 1 197 ? -34.052 14.301 31.6 1 38.95 179 VAL A C 1
ATOM 2657 O O . VAL A 1 197 ? -34.33 14.216 30.413 1 39.47 179 VAL A O 1
ATOM 2670 N N . ALA A 1 198 ? -34.988 14.408 32.547 1 38.22 180 ALA A N 1
ATOM 2671 C CA . ALA A 1 198 ? -36.414 14.428 32.231 1 38.58 180 ALA A CA 1
ATOM 2672 C C . ALA A 1 198 ? -36.771 15.699 31.463 1 38.76 180 ALA A C 1
ATOM 2673 O O . ALA A 1 198 ? -37.506 15.629 30.484 1 38.92 180 ALA A O 1
ATOM 2680 N N . GLU A 1 199 ? -36.231 16.85 31.881 1 38.84 181 GLU A N 1
ATOM 2681 C CA . GLU A 1 199 ? -36.482 18.107 31.182 1 39.65 181 GLU A CA 1
ATOM 2682 C C . GLU A 1 199 ? -35.787 18.097 29.821 1 40.38 181 GLU A C 1
ATOM 2683 O O . GLU A 1 199 ? -36.368 18.566 28.842 1 41.02 181 GLU A O 1
ATOM 2695 N N . HIS A 1 200 ? -34.571 17.536 29.739 1 40.23 182 HIS A N 1
ATOM 2696 C CA . HIS A 1 200 ? -33.865 17.428 28.47 1 40.89 182 HIS A CA 1
ATOM 2697 C C . HIS A 1 200 ? -34.66 16.558 27.484 1 40.73 182 HIS A C 1
ATOM 2698 O O . HIS A 1 200 ? -34.792 16.925 26.324 1 40.82 182 HIS A O 1
ATOM 2712 N N . ALA A 1 201 ? -35.191 15.421 27.944 1 40.41 183 ALA A N 1
ATOM 2713 C CA . ALA A 1 201 ? -35.973 14.536 27.084 1 40.61 183 ALA A CA 1
ATOM 2714 C C . ALA A 1 201 ? -37.218 15.214 26.5 1 40.84 183 ALA A C 1
ATOM 2715 O O . ALA A 1 201 ? -37.518 15.006 25.329 1 41.14 183 ALA A O 1
ATOM 2722 N N . ALA A 1 202 ? -37.929 16.027 27.295 1 40.69 184 ALA A N 1
ATOM 2723 C CA . ALA A 1 202 ? -39.119 16.731 26.826 1 41.61 184 ALA A CA 1
ATOM 2724 C C . ALA A 1 202 ? -38.772 17.796 25.782 1 42.22 184 ALA A C 1
ATOM 2725 O O . ALA A 1 202 ? -39.532 17.996 24.838 1 42.02 184 ALA A O 1
ATOM 2732 N N . ALA A 1 203 ? -37.63 18.48 25.953 1 42.7 185 ALA A N 1
ATOM 2733 C CA . ALA A 1 203 ? -37.196 19.505 25.016 1 43.71 185 ALA A CA 1
ATOM 2734 C C . ALA A 1 203 ? -36.567 18.929 23.738 1 44.16 185 ALA A C 1
ATOM 2735 O O . ALA A 1 203 ? -36.483 19.658 22.748 1 44.46 185 ALA A O 1
ATOM 2742 N N . ASN A 1 204 ? -36.109 17.656 23.751 1 44.2 186 ASN A N 1
ATOM 2743 C CA . ASN A 1 204 ? -35.429 17.044 22.601 1 44.74 186 ASN A CA 1
ATOM 2744 C C . ASN A 1 204 ? -36.093 15.777 22.046 1 44.56 186 ASN A C 1
ATOM 2745 O O . ASN A 1 204 ? -35.4 14.94 21.487 1 44.86 186 ASN A O 1
ATOM 2756 N N . ASN A 1 205 ? -37.419 15.672 22.123 1 44.3 187 ASN A N 1
ATOM 2757 C CA . ASN A 1 205 ? -38.177 14.549 21.57 1 44.71 187 ASN A CA 1
ATOM 2758 C C . ASN A 1 205 ? -37.629 13.164 21.957 1 43.16 187 ASN A C 1
ATOM 2759 O O . ASN A 1 205 ? -37.567 12.267 21.116 1 43.84 187 ASN A O 1
ATOM 2770 N N . LYS A 1 206 ? -37.247 12.987 23.23 1 40.8 188 LYS A N 1
ATOM 2771 C CA . LYS A 1 206 ? -36.802 11.694 23.734 1 39.3 188 LYS A CA 1
ATOM 2772 C C . LYS A 1 206 ? -37.89 11.126 24.668 1 37.63 188 LYS A C 1
ATOM 2773 O O . LYS A 1 206 ? -38.715 11.872 25.194 1 38.01 188 LYS A O 1
ATOM 2792 N N . VAL A 1 207 ? -37.869 9.813 24.882 1 35.59 189 VAL A N 1
ATOM 2793 C CA . VAL A 1 207 ? -38.822 9.129 25.743 1 34.56 189 VAL A CA 1
ATOM 2794 C C . VAL A 1 207 ? -38.197 8.963 27.127 1 34.03 189 VAL A C 1
ATOM 2795 O O . VAL A 1 207 ? -37.11 8.382 27.254 1 34.09 189 VAL A O 1
ATOM 2808 N N . PHE A 1 208 ? -38.875 9.494 28.158 1 33.39 190 PHE A N 1
ATOM 2809 C CA . PHE A 1 208 ? -38.442 9.368 29.543 1 33.03 190 PHE A CA 1
ATOM 2810 C C . PHE A 1 208 ? -39.363 8.369 30.222 1 32.5 190 PHE A C 1
ATOM 2811 O O . PHE A 1 208 ? -40.588 8.447 30.083 1 32.35 190 PHE A O 1
ATOM 2828 N N . LEU A 1 209 ? -38.774 7.392 30.914 1 32.08 191 LEU A N 1
ATOM 2829 C CA . LEU A 1 209 ? -39.523 6.329 31.577 1 31.76 191 LEU A CA 1
ATOM 2830 C C . LEU A 1 209 ? -39.071 6.241 33.018 1 32.5 191 LEU A C 1
ATOM 2831 O O . LEU A 1 209 ? -37.882 6.42 33.322 1 32.15 191 LEU A O 1
ATOM 2847 N N . MET A 1 210 ? -40.012 5.954 33.911 1 33.23 192 MET A N 1
ATOM 2848 C CA . MET A 1 210 ? -39.716 5.829 35.332 1 34.62 192 MET A CA 1
ATOM 2849 C C . MET A 1 210 ? -40.605 4.77 35.973 1 35.07 192 MET A C 1
ATOM 2850 O O . MET A 1 210 ? -41.498 4.241 35.317 1 35.19 192 MET A O 1
ATOM 2864 N N . ASN A 1 211 ? -40.337 4.423 37.235 1 35.35 193 ASN A N 1
ATOM 2865 C CA . ASN A 1 211 ? -41.158 3.456 37.957 1 36.12 193 ASN A CA 1
ATOM 2866 C C . ASN A 1 211 ? -41.614 4.014 39.314 1 36.85 193 ASN A C 1
ATOM 2867 O O . ASN A 1 211 ? -41.077 5.013 39.785 1 37.02 193 ASN A O 1
ATOM 2878 N N . LEU A 1 212 ? -42.6 3.371 39.938 1 37.38 194 LEU A N 1
ATOM 2879 C CA . LEU A 1 212 ? -43.131 3.827 41.22 1 38.76 194 LEU A CA 1
ATOM 2880 C C . LEU A 1 212 ? -42.374 3.28 42.43 1 40.37 194 LEU A C 1
ATOM 2881 O O . LEU A 1 212 ? -42.928 3.264 43.529 1 41 194 LEU A O 1
ATOM 2897 N N . SER A 1 213 ? -41.117 2.865 42.253 1 40.99 195 SER A N 1
ATOM 2898 C CA . SER A 1 213 ? -40.326 2.359 43.359 1 42.52 195 SER A CA 1
ATOM 2899 C C . SER A 1 213 ? -39.93 3.526 44.27 1 44.1 195 SER A C 1
ATOM 2900 O O . SER A 1 213 ? -39.807 4.665 43.816 1 44.71 195 SER A O 1
ATOM 2908 N N . ALA A 1 214 ? -39.81 3.256 45.563 1 44.81 196 ALA A N 1
ATOM 2909 C CA . ALA A 1 214 ? -39.461 4.275 46.549 1 46.19 196 ALA A CA 1
ATOM 2910 C C . ALA A 1 214 ? -38.973 3.595 47.822 1 47.85 196 ALA A C 1
ATOM 2911 O O . ALA A 1 214 ? -39.617 2.644 48.258 1 47.78 196 ALA A O 1
ATOM 2918 N N . PRO A 1 215 ? -37.868 4.04 48.451 1 49.24 197 PRO A N 1
ATOM 2919 C CA . PRO A 1 215 ? -37.461 3.402 49.714 1 49.85 197 PRO A CA 1
ATOM 2920 C C . PRO A 1 215 ? -38.437 3.719 50.856 1 49.92 197 PRO A C 1
ATOM 2921 O O . PRO A 1 215 ? -38.679 2.879 51.721 1 49.37 197 PRO A O 1
ATOM 2932 N N . PHE A 1 216 ? -39.026 4.933 50.821 1 50.45 198 PHE A N 1
ATOM 2933 C CA . PHE A 1 216 ? -39.952 5.461 51.824 1 50.96 198 PHE A CA 1
ATOM 2934 C C . PHE A 1 216 ? -40.782 6.624 51.229 1 50.83 198 PHE A C 1
ATOM 2935 O O . PHE A 1 216 ? -40.482 7.1 50.129 1 50.76 198 PHE A O 1
ATOM 2952 N N . ILE A 1 217 ? -41.819 7.082 51.951 1 50.46 199 ILE A N 1
ATOM 2953 C CA . ILE A 1 217 ? -42.652 8.193 51.483 1 50.61 199 ILE A CA 1
ATOM 2954 C C . ILE A 1 217 ? -42.548 9.377 52.483 1 49.93 199 ILE A C 1
ATOM 2955 O O . ILE A 1 217 ? -43.143 9.36 53.55 1 49.95 199 ILE A O 1
ATOM 2971 N N A CYS A 1 218 ? -41.732 10.375 52.118 0.5 50 200 CYS A N 1
ATOM 2972 N N B CYS A 1 218 ? -41.765 10.386 52.123 0.5 49.37 200 CYS A N 1
ATOM 2973 C CA A CYS A 1 218 ? -41.446 11.586 52.9 0.5 50.57 200 CYS A CA 1
ATOM 2974 C CA B CYS A 1 218 ? -41.559 11.585 52.936 0.5 49.31 200 CYS A CA 1
ATOM 2975 C C A CYS A 1 218 ? -41.826 12.828 52.073 0.5 50.23 200 CYS A C 1
ATOM 2976 C C B CYS A 1 218 ? -41.854 12.829 52.084 0.5 49.65 200 CYS A C 1
ATOM 2977 O O A CYS A 1 218 ? -41.967 12.727 50.856 0.5 50.22 200 CYS A O 1
ATOM 2978 O O B CYS A 1 218 ? -41.988 12.725 50.865 0.5 49.64 200 CYS A O 1
ATOM 2993 N N . GLU A 1 219 ? -41.956 14.006 52.716 1 49.84 201 GLU A N 1
ATOM 2994 C CA . GLU A 1 219 ? -42.257 15.247 51.995 1 50.06 201 GLU A CA 1
ATOM 2995 C C . GLU A 1 219 ? -41.227 15.549 50.894 1 49.31 201 GLU A C 1
ATOM 2996 O O . GLU A 1 219 ? -41.628 15.93 49.795 1 49.11 201 GLU A O 1
ATOM 3008 N N . PHE A 1 220 ? -39.917 15.321 51.164 1 48.55 202 PHE A N 1
ATOM 3009 C CA . PHE A 1 220 ? -38.865 15.541 50.17 1 48.49 202 PHE A CA 1
ATOM 3010 C C . PHE A 1 220 ? -39.11 14.683 48.923 1 46.81 202 PHE A C 1
ATOM 3011 O O . PHE A 1 220 ? -39.085 15.222 47.821 1 46.76 202 PHE A O 1
ATOM 3028 N N . PHE A 1 221 ? -39.395 13.365 49.104 1 45.44 203 PHE A N 1
ATOM 3029 C CA . PHE A 1 221 ? -39.677 12.446 47.992 1 44.87 203 PHE A CA 1
ATOM 3030 C C . PHE A 1 221 ? -40.959 12.836 47.269 1 44.29 203 PHE A C 1
ATOM 3031 O O . PHE A 1 221 ? -40.969 12.854 46.047 1 44.12 203 PHE A O 1
ATOM 3048 N N . ARG A 1 222 ? -42.056 13.091 48.013 1 44.05 204 ARG A N 1
ATOM 3049 C CA . ARG A 1 222 ? -43.365 13.453 47.442 1 44.45 204 ARG A CA 1
ATOM 3050 C C . ARG A 1 222 ? -43.227 14.628 46.472 1 43.58 204 ARG A C 1
ATOM 3051 O O . ARG A 1 222 ? -43.676 14.548 45.328 1 43.5 204 ARG A O 1
ATOM 3072 N N . ASP A 1 223 ? -42.54 15.687 46.917 1 42.48 205 ASP A N 1
ATOM 3073 C CA . ASP A 1 223 ? -42.393 16.879 46.103 1 42.08 205 ASP A CA 1
ATOM 3074 C C . ASP A 1 223 ? -41.528 16.641 44.887 1 41.46 205 ASP A C 1
ATOM 3075 O O . ASP A 1 223 ? -41.851 17.143 43.819 1 41.47 205 ASP A O 1
ATOM 3084 N N . ALA A 1 224 ? -40.424 15.891 45.04 1 40.86 206 ALA A N 1
ATOM 3085 C CA . ALA A 1 224 ? -39.546 15.549 43.925 1 40.49 206 ALA A CA 1
ATOM 3086 C C . ALA A 1 224 ? -40.276 14.656 42.909 1 40.84 206 ALA A C 1
ATOM 3087 O O . ALA A 1 224 ? -40.093 14.841 41.707 1 41.55 206 ALA A O 1
ATOM 3094 N N . GLN A 1 225 ? -41.091 13.691 43.373 1 40.09 207 GLN A N 1
ATOM 3095 C CA . GLN A 1 225 ? -41.848 12.852 42.469 1 40.2 207 GLN A CA 1
ATOM 3096 C C . GLN A 1 225 ? -42.889 13.683 41.719 1 40.86 207 GLN A C 1
ATOM 3097 O O . GLN A 1 225 ? -43.016 13.54 40.507 1 40.84 207 GLN A O 1
ATOM 3111 N N . GLU A 1 226 ? -43.596 14.583 42.418 1 41.32 208 GLU A N 1
ATOM 3112 C CA . GLU A 1 226 ? -44.599 15.434 41.768 1 42.31 208 GLU A CA 1
ATOM 3113 C C . GLU A 1 226 ? -44.013 16.284 40.646 1 42.63 208 GLU A C 1
ATOM 3114 O O . GLU A 1 226 ? -44.699 16.539 39.656 1 43.31 208 GLU A O 1
ATOM 3126 N N . LYS A 1 227 ? -42.754 16.717 40.795 1 41.94 209 LYS A N 1
ATOM 3127 C CA . LYS A 1 227 ? -42.072 17.537 39.805 1 41.96 209 LYS A CA 1
ATOM 3128 C C . LYS A 1 227 ? -41.64 16.738 38.566 1 41.01 209 LYS A C 1
ATOM 3129 O O . LYS A 1 227 ? -41.587 17.315 37.485 1 41.17 209 LYS A O 1
ATOM 3148 N N . VAL A 1 228 ? -41.333 15.426 38.701 1 39.9 210 VAL A N 1
ATOM 3149 C CA . VAL A 1 228 ? -40.918 14.622 37.543 1 39.77 210 VAL A CA 1
ATOM 3150 C C . VAL A 1 228 ? -42.075 13.949 36.811 1 38.75 210 VAL A C 1
ATOM 3151 O O . VAL A 1 228 ? -41.935 13.695 35.613 1 38.53 210 VAL A O 1
ATOM 3164 N N . LEU A 1 229 ? -43.19 13.608 37.505 1 38.08 211 LEU A N 1
ATOM 3165 C CA . LEU A 1 229 ? -44.296 12.882 36.855 1 38.03 211 LEU A CA 1
ATOM 3166 C C . LEU A 1 229 ? -44.777 13.526 35.537 1 37.15 211 LEU A C 1
ATOM 3167 O O . LEU A 1 229 ? -44.982 12.787 34.568 1 36.98 211 LEU A O 1
ATOM 3183 N N . PRO A 1 230 ? -44.937 14.87 35.43 1 36.64 212 PRO A N 1
ATOM 3184 C CA . PRO A 1 230 ? -45.366 15.442 34.141 1 36.53 212 PRO A CA 1
ATOM 3185 C C . PRO A 1 230 ? -44.448 15.119 32.958 1 36.89 212 PRO A C 1
ATOM 3186 O O . PRO A 1 230 ? -44.89 15.199 31.818 1 37.46 212 PRO A O 1
ATOM 3197 N N . TYR A 1 231 ? -43.188 14.769 33.221 1 36.49 213 TYR A N 1
ATOM 3198 C CA . TYR A 1 231 ? -42.197 14.452 32.198 1 36.58 213 TYR A CA 1
ATOM 3199 C C . TYR A 1 231 ? -42.126 12.962 31.854 1 36.08 213 TYR A C 1
ATOM 3200 O O . TYR A 1 231 ? -41.41 12.604 30.925 1 35.79 213 TYR A O 1
ATOM 3218 N N . ALA A 1 232 ? -42.857 12.087 32.572 1 36.11 214 ALA A N 1
ATOM 3219 C CA . ALA A 1 232 ? -42.814 10.655 32.313 1 36.01 214 ALA A CA 1
ATOM 3220 C C . ALA A 1 232 ? -43.745 10.226 31.187 1 35.69 214 ALA A C 1
ATOM 3221 O O . ALA A 1 232 ? -44.962 10.329 31.332 1 36.21 214 ALA A O 1
ATOM 3228 N N . ASP A 1 233 ? -43.175 9.745 30.071 1 34.76 215 ASP A N 1
ATOM 3229 C CA . ASP A 1 233 ? -43.935 9.178 28.955 1 34.45 215 ASP A CA 1
ATOM 3230 C C . ASP A 1 233 ? -44.508 7.798 29.336 1 33.91 215 ASP A C 1
ATOM 3231 O O . ASP A 1 233 ? -45.566 7.41 28.838 1 33.87 215 ASP A O 1
ATOM 3240 N N . TYR A 1 234 ? -43.763 7.037 30.153 1 33.27 216 TYR A N 1
ATOM 3241 C CA . TYR A 1 234 ? -44.143 5.724 30.636 1 33.53 216 TYR A CA 1
ATOM 3242 C C . TYR A 1 234 ? -43.883 5.658 32.13 1 34.1 216 TYR A C 1
ATOM 3243 O O . TYR A 1 234 ? -42.852 6.145 32.598 1 34.27 216 TYR A O 1
ATOM 3261 N N . ILE A 1 235 ? -44.799 5.041 32.876 1 34.16 217 ILE A N 1
ATOM 3262 C CA . ILE A 1 235 ? -44.619 4.797 34.302 1 34.35 217 ILE A CA 1
ATOM 3263 C C . ILE A 1 235 ? -44.886 3.306 34.517 1 34.07 217 ILE A C 1
ATOM 3264 O O . ILE A 1 235 ? -45.966 2.829 34.177 1 33.57 217 ILE A O 1
ATOM 3280 N N . PHE A 1 236 ? -43.894 2.577 35.046 1 34.04 218 PHE A N 1
ATOM 3281 C CA . PHE A 1 236 ? -44.03 1.157 35.38 1 34.8 218 PHE A CA 1
ATOM 3282 C C . PHE A 1 236 ? -44.248 1.029 36.888 1 36.22 218 PHE A C 1
ATOM 3283 O O . PHE A 1 236 ? -43.776 1.854 37.664 1 36.11 218 PHE A O 1
ATOM 3300 N N . GLY A 1 237 ? -44.965 -0.004 37.292 1 36.92 219 GLY A N 1
ATOM 3301 C CA . GLY A 1 237 ? -45.218 -0.251 38.704 1 37.41 219 GLY A CA 1
ATOM 3302 C C . GLY A 1 237 ? -45.813 -1.611 38.951 1 37.98 219 GLY A C 1
ATOM 3303 O O . GLY A 1 237 ? -46.251 -2.281 38.017 1 38.11 219 GLY A O 1
ATOM 3307 N N . ASN A 1 238 ? -45.757 -2.049 40.204 1 38.1 220 ASN A N 1
ATOM 3308 C CA . ASN A 1 238 ? -46.388 -3.288 40.641 1 38.78 220 ASN A CA 1
ATOM 3309 C C . ASN A 1 238 ? -47.667 -2.896 41.406 1 39.57 220 ASN A C 1
ATOM 3310 O O . ASN A 1 238 ? -47.866 -1.711 41.732 1 39.37 220 ASN A O 1
ATOM 3321 N N . GLU A 1 239 ? -48.56 -3.862 41.617 1 39.9 221 GLU A N 1
ATOM 3322 C CA . GLU A 1 239 ? -49.836 -3.6 42.277 1 41.24 221 GLU A CA 1
ATOM 3323 C C . GLU A 1 239 ? -49.702 -2.915 43.647 1 41.55 221 GLU A C 1
ATOM 3324 O O . GLU A 1 239 ? -50.467 -1.998 43.933 1 41.83 221 GLU A O 1
ATOM 3336 N N . THR A 1 240 ? -48.738 -3.328 44.474 1 41.54 222 THR A N 1
ATOM 3337 C CA . THR A 1 240 ? -48.544 -2.717 45.791 1 42.18 222 THR A CA 1
ATOM 3338 C C . THR A 1 240 ? -48.094 -1.26 45.657 1 41.59 222 THR A C 1
ATOM 3339 O O . THR A 1 240 ? -48.604 -0.401 46.362 1 41.95 222 THR A O 1
ATOM 3350 N N . GLU A 1 241 ? -47.174 -0.976 44.737 1 41.15 223 GLU A N 1
ATOM 3351 C CA . GLU A 1 241 ? -46.688 0.385 44.519 1 41.23 223 GLU A CA 1
ATOM 3352 C C . GLU A 1 241 ? -47.822 1.273 44.012 1 41.57 223 GLU A C 1
ATOM 3353 O O . GLU A 1 241 ? -48.003 2.37 44.528 1 41.87 223 GLU A O 1
ATOM 3365 N N . ALA A 1 242 ? -48.588 0.8 43.019 1 41.63 224 ALA A N 1
ATOM 3366 C CA . ALA A 1 242 ? -49.719 1.539 42.463 1 41.96 224 ALA A CA 1
ATOM 3367 C C . ALA A 1 242 ? -50.754 1.871 43.535 1 42.77 224 ALA A C 1
ATOM 3368 O O . ALA A 1 242 ? -51.28 2.983 43.551 1 42.65 224 ALA A O 1
ATOM 3375 N N . LYS A 1 243 ? -51.044 0.922 44.435 1 43.3 225 LYS A N 1
ATOM 3376 C CA . LYS A 1 243 ? -52.023 1.153 45.495 1 44.13 225 LYS A CA 1
ATOM 3377 C C . LYS A 1 243 ? -51.498 2.121 46.56 1 44 225 LYS A C 1
ATOM 3378 O O . LYS A 1 243 ? -52.284 2.907 47.088 1 43.9 225 LYS A O 1
ATOM 3397 N N . ILE A 1 244 ? -50.178 2.112 46.845 1 43.87 226 ILE A N 1
ATOM 3398 C CA . ILE A 1 244 ? -49.589 3.079 47.787 1 44.55 226 ILE A CA 1
ATOM 3399 C C . ILE A 1 244 ? -49.686 4.463 47.133 1 43.9 226 ILE A C 1
ATOM 3400 O O . ILE A 1 244 ? -50.167 5.397 47.76 1 43.9 226 ILE A O 1
ATOM 3416 N N . PHE A 1 245 ? -49.259 4.573 45.862 1 43.38 227 PHE A N 1
ATOM 3417 C CA . PHE A 1 245 ? -49.289 5.811 45.074 1 43.62 227 PHE A CA 1
ATOM 3418 C C . PHE A 1 245 ? -50.697 6.435 45.084 1 44.75 227 PHE A C 1
ATOM 3419 O O . PHE A 1 245 ? -50.847 7.62 45.361 1 44.51 227 PHE A O 1
ATOM 3436 N N . ALA A 1 246 ? -51.727 5.621 44.822 1 45.79 228 ALA A N 1
ATOM 3437 C CA . ALA A 1 246 ? -53.105 6.087 44.817 1 47.11 228 ALA A CA 1
ATOM 3438 C C . ALA A 1 246 ? -53.556 6.583 46.199 1 48.66 228 ALA A C 1
ATOM 3439 O O . ALA A 1 246 ? -54.2 7.629 46.295 1 48.64 228 ALA A O 1
ATOM 3446 N N . LYS A 1 247 ? -53.235 5.833 47.261 1 49.7 229 LYS A N 1
ATOM 3447 C CA . LYS A 1 247 ? -53.627 6.187 48.626 1 51.45 229 LYS A CA 1
ATOM 3448 C C . LYS A 1 247 ? -52.927 7.458 49.127 1 51.95 229 LYS A C 1
ATOM 3449 O O . LYS A 1 247 ? -53.565 8.285 49.775 1 52.08 229 LYS A O 1
ATOM 3468 N N . VAL A 1 248 ? -51.624 7.604 48.832 1 52.01 230 VAL A N 1
ATOM 3469 C CA . VAL A 1 248 ? -50.821 8.764 49.243 1 52.66 230 VAL A CA 1
ATOM 3470 C C . VAL A 1 248 ? -51.456 10.068 48.702 1 52.7 230 VAL A C 1
ATOM 3471 O O . VAL A 1 248 ? -51.595 11.032 49.451 1 52.88 230 VAL A O 1
ATOM 3484 N N . ARG A 1 249 ? -51.844 10.083 47.419 1 52.29 231 ARG A N 1
ATOM 3485 C CA . ARG A 1 249 ? -52.418 11.274 46.797 1 52.58 231 ARG A CA 1
ATOM 3486 C C . ARG A 1 249 ? -53.945 11.409 46.904 1 53.55 231 ARG A C 1
ATOM 3487 O O . ARG A 1 249 ? -54.528 12.26 46.227 1 53.6 231 ARG A O 1
ATOM 3508 N N . GLY A 1 250 ? -54.571 10.632 47.779 1 54.1 232 GLY A N 1
ATOM 3509 C CA . GLY A 1 250 ? -55.994 10.757 48.057 1 54.87 232 GLY A CA 1
ATOM 3510 C C . GLY A 1 250 ? -56.99 10.095 47.129 1 55.38 232 GLY A C 1
ATOM 3511 O O . GLY A 1 250 ? -58.185 10.326 47.303 1 55.45 232 GLY A O 1
ATOM 3515 N N . TRP A 1 251 ? -56.552 9.293 46.143 1 55.59 233 TRP A N 1
ATOM 3516 C CA . TRP A 1 251 ? -57.494 8.589 45.266 1 56.61 233 TRP A CA 1
ATOM 3517 C C . TRP A 1 251 ? -58.123 7.452 46.087 1 58.95 233 TRP A C 1
ATOM 3518 O O . TRP A 1 251 ? -57.396 6.605 46.603 1 59.49 233 TRP A O 1
ATOM 3539 N N . GLU A 1 252 ? -59.453 7.432 46.219 1 60.56 234 GLU A N 1
ATOM 3540 C CA . GLU A 1 252 ? -60.14 6.424 47.036 1 62.57 234 GLU A CA 1
ATOM 3541 C C . GLU A 1 252 ? -60.247 5.045 46.386 1 63.38 234 GLU A C 1
ATOM 3542 O O . GLU A 1 252 ? -60.543 4.081 47.096 1 63.94 234 GLU A O 1
ATOM 3554 N N . THR A 1 253 ? -60.019 4.934 45.067 1 63.16 235 THR A N 1
ATOM 3555 C CA . THR A 1 253 ? -60.096 3.632 44.404 1 63.42 235 THR A CA 1
ATOM 3556 C C . THR A 1 253 ? -58.944 2.71 44.794 1 63.31 235 THR A C 1
ATOM 3557 O O . THR A 1 253 ? -57.81 3.158 44.978 1 63.48 235 THR A O 1
ATOM 3568 N N . GLU A 1 254 ? -59.256 1.417 44.932 1 62.95 236 GLU A N 1
ATOM 3569 C CA . GLU A 1 254 ? -58.282 0.346 45.172 1 62.87 236 GLU A CA 1
ATOM 3570 C C . GLU A 1 254 ? -58.197 -0.617 43.947 1 61.45 236 GLU A C 1
ATOM 3571 O O . GLU A 1 254 ? -57.376 -1.532 43.961 1 61.46 236 GLU A O 1
ATOM 3583 N N . ASN A 1 255 ? -59.007 -0.38 42.881 1 59.98 237 ASN A N 1
ATOM 3584 C CA . ASN A 1 255 ? -59.002 -1.161 41.647 1 58.95 237 ASN A CA 1
ATOM 3585 C C . ASN A 1 255 ? -57.747 -0.781 40.853 1 56.71 237 ASN A C 1
ATOM 3586 O O . ASN A 1 255 ? -57.584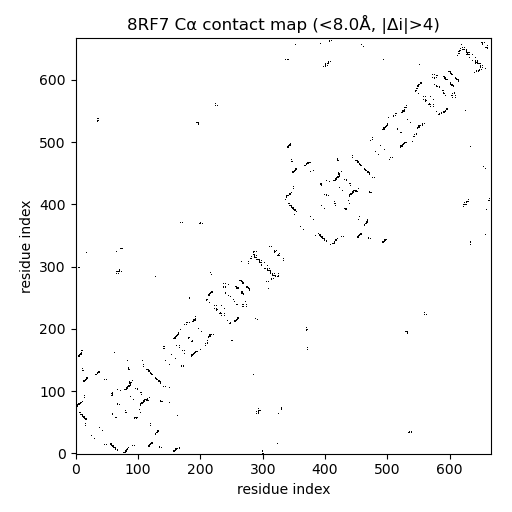 0.387 40.515 1 56.59 237 ASN A O 1
ATOM 3597 N N . ILE A 1 256 ? -56.865 -1.753 40.571 1 54.89 238 ILE A N 1
ATOM 3598 C CA . ILE A 1 256 ? -55.602 -1.504 39.863 1 54.01 238 ILE A CA 1
ATOM 3599 C C . ILE A 1 256 ? -55.844 -0.999 38.424 1 52.35 238 ILE A C 1
ATOM 3600 O O . ILE A 1 256 ? -55.089 -0.146 37.959 1 52.22 238 ILE A O 1
ATOM 3616 N N . GLU A 1 257 ? -56.905 -1.455 37.75 1 51.2 239 GLU A N 1
ATOM 3617 C CA . GLU A 1 257 ? -57.203 -0.994 36.388 1 50.91 239 GLU A CA 1
ATOM 3618 C C . GLU A 1 257 ? -57.54 0.506 36.37 1 49.94 239 GLU A C 1
ATOM 3619 O O . GLU A 1 257 ? -57.058 1.231 35.498 1 49.6 239 GLU A O 1
ATOM 3631 N N . GLU A 1 258 ? -58.309 0.979 37.359 1 49.2 240 GLU A N 1
ATOM 3632 C CA . GLU A 1 258 ? -58.648 2.392 37.45 1 49.17 240 GLU A CA 1
ATOM 3633 C C . GLU A 1 258 ? -57.442 3.207 37.907 1 47.51 240 GLU A C 1
ATOM 3634 O O . GLU A 1 258 ? -57.245 4.312 37.412 1 47.4 240 GLU A O 1
ATOM 3646 N N . ILE A 1 259 ? -56.61 2.662 38.815 1 46.33 241 ILE A N 1
ATOM 3647 C CA . ILE A 1 259 ? -55.399 3.357 39.275 1 45.29 241 ILE A CA 1
ATOM 3648 C C . ILE A 1 259 ? -54.449 3.554 38.089 1 44.04 241 ILE A C 1
ATOM 3649 O O . ILE A 1 259 ? -53.939 4.656 37.903 1 43.87 241 ILE A O 1
ATOM 3665 N N . ALA A 1 260 ? -54.272 2.524 37.241 1 42.87 242 ALA A N 1
ATOM 3666 C CA . ALA A 1 260 ? -53.416 2.645 36.057 1 42.48 242 ALA A CA 1
ATOM 3667 C C . ALA A 1 260 ? -53.909 3.749 35.127 1 41.93 242 ALA A C 1
ATOM 3668 O O . ALA A 1 260 ? -53.104 4.521 34.622 1 41.91 242 ALA A O 1
ATOM 3675 N N . LEU A 1 261 ? -55.227 3.846 34.932 1 41.35 243 LEU A N 1
ATOM 3676 C CA . LEU A 1 261 ? -55.803 4.892 34.102 1 41.43 243 LEU A CA 1
ATOM 3677 C C . LEU A 1 261 ? -55.54 6.274 34.698 1 40.55 243 LEU A C 1
ATOM 3678 O O . LEU A 1 261 ? -55.095 7.168 33.982 1 39.91 243 LEU A O 1
ATOM 3694 N N . LYS A 1 262 ? -55.748 6.431 36.011 1 40.1 244 LYS A N 1
ATOM 3695 C CA . LYS A 1 262 ? -55.498 7.708 36.684 1 39.65 244 LYS A CA 1
ATOM 3696 C C . LYS A 1 262 ? -54.019 8.112 36.627 1 38.8 244 LYS A C 1
ATOM 3697 O O . LYS A 1 262 ? -53.728 9.303 36.554 1 38.13 244 LYS A O 1
ATOM 3716 N N . ILE A 1 263 ? -53.086 7.139 36.649 1 38.37 245 ILE A N 1
ATOM 3717 C CA . ILE A 1 263 ? -51.657 7.445 36.537 1 38.16 245 ILE A CA 1
ATOM 3718 C C . ILE A 1 263 ? -51.398 7.981 35.124 1 37.9 245 ILE A C 1
ATOM 3719 O O . ILE A 1 263 ? -50.785 9.033 34.974 1 37.49 245 ILE A O 1
ATOM 3735 N N . SER A 1 264 ? -51.892 7.274 34.089 1 38.1 246 SER A N 1
ATOM 3736 C CA . SER A 1 264 ? -51.714 7.701 32.698 1 38.7 246 SER A CA 1
ATOM 3737 C C . SER A 1 264 ? -52.25 9.12 32.43 1 39.05 246 SER A C 1
ATOM 3738 O O . SER A 1 264 ? -51.754 9.801 31.532 1 39.18 246 SER A O 1
ATOM 3746 N N . GLN A 1 265 ? -53.244 9.566 33.217 1 39.03 247 GLN A N 1
ATOM 3747 C CA . GLN A 1 265 ? -53.866 10.867 33.05 1 39.57 247 GLN A CA 1
ATOM 3748 C C . GLN A 1 265 ? -53.404 11.93 34.03 1 39.9 247 GLN A C 1
ATOM 3749 O O . GLN A 1 265 ? -54.055 12.969 34.138 1 39.63 247 GLN A O 1
ATOM 3763 N N . LEU A 1 266 ? -52.245 11.731 34.679 1 40.11 248 LEU A N 1
ATOM 3764 C CA . LEU A 1 266 ? -51.676 12.767 35.549 1 40.43 248 LEU A CA 1
ATOM 3765 C C . LEU A 1 266 ? -51.267 13.983 34.66 1 41.18 248 LEU A C 1
ATOM 3766 O O . LEU A 1 266 ? -51.152 13.803 33.44 1 40.79 248 LEU A O 1
ATOM 3782 N N . PRO A 1 267 ? -51.083 15.222 35.186 1 42.45 249 PRO A N 1
ATOM 3783 C CA . PRO A 1 267 ? -50.736 16.342 34.285 1 43.41 249 PRO A CA 1
ATOM 3784 C C . PRO A 1 267 ? -49.489 16.1 33.446 1 44.71 249 PRO A C 1
ATOM 3785 O O . PRO A 1 267 ? -48.572 15.422 33.893 1 44.99 249 PRO A O 1
ATOM 3796 N N . LEU A 1 268 ? -49.505 16.612 32.207 1 45.76 250 LEU A N 1
ATOM 3797 C CA . LEU A 1 268 ? -48.453 16.438 31.209 1 47.83 250 LEU A CA 1
ATOM 3798 C C . LEU A 1 268 ? -47.647 17.713 30.971 1 49.38 250 LEU A C 1
ATOM 3799 O O . LEU A 1 268 ? -48.234 18.751 30.709 1 48.75 250 LEU A O 1
ATOM 3815 N N . ALA A 1 269 ? -46.307 17.618 30.968 1 51.34 251 ALA A N 1
ATOM 3816 C CA . ALA A 1 269 ? -45.434 18.774 30.718 1 53.66 251 ALA A CA 1
ATOM 3817 C C . ALA A 1 269 ? -45.478 19.165 29.234 1 56.02 251 ALA A C 1
ATOM 3818 O O . ALA A 1 269 ? -45.863 18.352 28.384 1 56.18 251 ALA A O 1
ATOM 3825 N N . SER A 1 270 ? -45.074 20.408 28.915 1 57.56 252 SER A N 1
ATOM 3826 C CA . SER A 1 270 ? -45.035 20.891 27.537 1 59.53 252 SER A CA 1
ATOM 3827 C C . SER A 1 270 ? -44.072 20.02 26.714 1 60.79 252 SER A C 1
ATOM 3828 O O . SER A 1 270 ? -42.994 19.663 27.201 1 61 252 SER A O 1
ATOM 3836 N N . GLY A 1 271 ? -44.501 19.627 25.52 1 61.33 253 GLY A N 1
ATOM 3837 C CA . GLY A 1 271 ? -43.702 18.757 24.663 1 62.23 253 GLY A CA 1
ATOM 3838 C C . GLY A 1 271 ? -43.889 17.272 24.921 1 62.67 253 GLY A C 1
ATOM 3839 O O . GLY A 1 271 ? -43.111 16.474 24.401 1 63.08 253 GLY A O 1
ATOM 3843 N N . LYS A 1 272 ? -44.883 16.875 25.748 1 62.41 254 LYS A N 1
ATOM 3844 C CA . LYS A 1 272 ? -45.163 15.466 26.058 1 62.49 254 LYS A CA 1
ATOM 3845 C C . LYS A 1 272 ? -46.573 15.218 25.567 1 62.23 254 LYS A C 1
ATOM 3846 O O . LYS A 1 272 ? -47.497 15.886 26.027 1 62.96 254 LYS A O 1
ATOM 3865 N N . GLN A 1 273 ? -46.745 14.317 24.595 1 61.07 255 GLN A N 1
ATOM 3866 C CA . GLN A 1 273 ? -48.054 14.095 23.983 1 60.32 255 GLN A CA 1
ATOM 3867 C C . GLN A 1 273 ? -48.958 13.17 24.814 1 57.56 255 GLN A C 1
ATOM 3868 O O . GLN A 1 273 ? -50.088 13.55 25.138 1 57.91 255 GLN A O 1
ATOM 3882 N N . LYS A 1 274 ? -48.473 11.968 25.155 1 54.51 256 LYS A N 1
ATOM 3883 C CA . LYS A 1 274 ? -49.268 10.995 25.897 1 52.19 256 LYS A CA 1
ATOM 3884 C C . LYS A 1 274 ? -48.435 10.246 26.936 1 48.92 256 LYS A C 1
ATOM 3885 O O . LYS A 1 274 ? -47.199 10.263 26.888 1 49.61 256 LYS A O 1
ATOM 3904 N N . ARG A 1 275 ? -49.124 9.591 27.882 1 45.28 257 ARG A N 1
ATOM 3905 C CA . ARG A 1 275 ? -48.501 8.762 28.902 1 41.81 257 ARG A CA 1
ATOM 3906 C C . ARG A 1 275 ? -49.159 7.392 28.909 1 40.25 257 ARG A C 1
ATOM 3907 O O . ARG A 1 275 ? -50.384 7.268 28.766 1 40.43 257 ARG A O 1
ATOM 3928 N N . ILE A 1 276 ? -48.328 6.363 29.082 1 38.46 258 ILE A N 1
ATOM 3929 C CA . ILE A 1 276 ? -48.743 4.975 29.175 1 37.61 258 ILE A CA 1
ATOM 3930 C C . ILE A 1 276 ? -48.316 4.485 30.554 1 36.45 258 ILE A C 1
ATOM 3931 O O . ILE A 1 276 ? -47.165 4.683 30.931 1 35.98 258 ILE A O 1
ATOM 3947 N N . ALA A 1 277 ? -49.245 3.889 31.316 1 35.9 259 ALA A N 1
ATOM 3948 C CA . ALA A 1 277 ? -48.961 3.33 32.633 1 36.03 259 ALA A CA 1
ATOM 3949 C C . ALA A 1 277 ? -49.041 1.805 32.522 1 36.28 259 ALA A C 1
ATOM 3950 O O . ALA A 1 277 ? -50.026 1.282 32.003 1 36.62 259 ALA A O 1
ATOM 3957 N N . VAL A 1 278 ? -47.998 1.103 32.979 1 36.05 260 VAL A N 1
ATOM 3958 C CA . VAL A 1 278 ? -47.904 -0.357 32.931 1 36.22 260 VAL A CA 1
ATOM 3959 C C . VAL A 1 278 ? -47.8 -0.861 34.371 1 36.31 260 VAL A C 1
ATOM 3960 O O . VAL A 1 278 ? -46.821 -0.559 35.042 1 36.15 260 VAL A O 1
ATOM 3973 N N . ILE A 1 279 ? -48.813 -1.594 34.853 1 36.63 261 ILE A N 1
ATOM 3974 C CA . ILE A 1 279 ? -48.847 -2.116 36.222 1 37.7 261 ILE A CA 1
ATOM 3975 C C . ILE A 1 279 ? -48.91 -3.647 36.214 1 38.19 261 ILE A C 1
ATOM 3976 O O . ILE A 1 279 ? -49.878 -4.22 35.722 1 37.96 261 ILE A O 1
ATOM 3992 N N . THR A 1 280 ? -47.888 -4.299 36.781 1 38.6 262 THR A N 1
ATOM 3993 C CA . THR A 1 280 ? -47.835 -5.756 36.882 1 39.47 262 THR A CA 1
ATOM 3994 C C . THR A 1 280 ? -48.589 -6.206 38.14 1 41 262 THR A C 1
ATOM 3995 O O . THR A 1 280 ? -48.675 -5.452 39.114 1 40.88 262 THR A O 1
ATOM 4006 N N . GLN A 1 281 ? -49.139 -7.437 38.118 1 42.36 263 GLN A N 1
ATOM 4007 C CA . GLN A 1 281 ? -49.891 -7.993 39.244 1 44.18 263 GLN A CA 1
ATOM 4008 C C . GLN A 1 281 ? -49.452 -9.448 39.527 1 46.46 263 GLN A C 1
ATOM 4009 O O . GLN A 1 281 ? -50.29 -10.298 39.843 1 47.37 263 GLN A O 1
ATOM 4023 N N . GLY A 1 282 ? -48.163 -9.723 39.414 1 47.41 264 GLY A N 1
ATOM 4024 C CA . GLY A 1 282 ? -47.621 -11.059 39.635 1 48.9 264 GLY A CA 1
ATOM 4025 C C . GLY A 1 282 ? -48.189 -12.078 38.667 1 50.44 264 GLY A C 1
ATOM 4026 O O . GLY A 1 282 ? -47.918 -12.012 37.465 1 51.03 264 GLY A O 1
ATOM 4030 N N . ALA A 1 283 ? -49.001 -13.018 39.186 1 50.66 265 ALA A N 1
ATOM 4031 C CA . ALA A 1 283 ? -49.662 -14.036 38.376 1 51.58 265 ALA A CA 1
ATOM 4032 C C . ALA A 1 283 ? -50.822 -13.432 37.574 1 51.59 265 ALA A C 1
ATOM 4033 O O . ALA A 1 283 ? -51.109 -13.882 36.461 1 51.96 265 ALA A O 1
ATOM 4040 N N . ASP A 1 284 ? -51.534 -12.462 38.169 1 50.88 266 ASP A N 1
ATOM 4041 C CA . ASP A 1 284 ? -52.659 -11.787 37.521 1 50.26 266 ASP A CA 1
ATOM 4042 C C . ASP A 1 284 ? -52.182 -10.937 36.295 1 48.49 266 ASP A C 1
ATOM 4043 O O . ASP A 1 284 ? -50.979 -10.68 36.175 1 48.59 266 ASP A O 1
ATOM 4052 N N . PRO A 1 285 ? -53.073 -10.537 35.349 1 46.61 267 PRO A N 1
ATOM 4053 C CA . PRO A 1 285 ? -52.587 -9.869 34.125 1 45.24 267 PRO A CA 1
ATOM 4054 C C . PRO A 1 285 ? -51.843 -8.544 34.261 1 43.91 267 PRO A C 1
ATOM 4055 O O . PRO A 1 285 ? -52.004 -7.814 35.238 1 43.92 267 PRO A O 1
ATOM 4066 N N . VAL A 1 286 ? -51.04 -8.215 33.241 1 42.57 268 VAL A N 1
ATOM 4067 C CA . VAL A 1 286 ? -50.355 -6.934 33.193 1 41.94 268 VAL A CA 1
ATOM 4068 C C . VAL A 1 286 ? -51.431 -5.934 32.743 1 41.5 268 VAL A C 1
ATOM 4069 O O . VAL A 1 286 ? -52.173 -6.2 31.802 1 41.3 268 VAL A O 1
ATOM 4082 N N . VAL A 1 287 ? -51.524 -4.8 33.43 1 41.21 269 VAL A N 1
ATOM 4083 C CA . VAL A 1 287 ? -52.5 -3.754 33.151 1 41.29 269 VAL A CA 1
ATOM 4084 C C . VAL A 1 287 ? -51.814 -2.604 32.416 1 41.23 269 VAL A C 1
ATOM 4085 O O . VAL A 1 287 ? -50.811 -2.094 32.903 1 40.83 269 VAL A O 1
ATOM 4098 N N . VAL A 1 288 ? -52.349 -2.196 31.244 1 41.01 270 VAL A N 1
ATOM 4099 C CA . VAL A 1 288 ? -51.775 -1.099 30.466 1 41.34 270 VAL A CA 1
ATOM 4100 C C . VAL A 1 288 ? -52.841 -0.057 30.135 1 41.9 270 VAL A C 1
ATOM 4101 O O . VAL A 1 288 ? -53.837 -0.376 29.481 1 41.53 270 VAL A O 1
ATOM 4114 N N . ALA A 1 289 ? -52.618 1.191 30.576 1 42.46 271 ALA A N 1
ATOM 4115 C CA . ALA A 1 289 ? -53.52 2.31 30.312 1 43.14 271 ALA A CA 1
ATOM 4116 C C . ALA A 1 289 ? -52.909 3.2 29.236 1 44.24 271 ALA A C 1
ATOM 4117 O O . ALA A 1 289 ? -51.743 3.581 29.339 1 43.81 271 ALA A O 1
ATOM 4124 N N . GLU A 1 290 ? -53.686 3.495 28.191 1 45.39 272 GLU A N 1
ATOM 4125 C CA . GLU A 1 290 ? -53.241 4.317 27.067 1 47.08 272 GLU A CA 1
ATOM 4126 C C . GLU A 1 290 ? -54.457 4.911 26.357 1 48.33 272 GLU A C 1
ATOM 4127 O O . GLU A 1 290 ? -55.435 4.191 26.142 1 48.22 272 GLU A O 1
ATOM 4139 N N . ASP A 1 291 ? -54.385 6.211 25.983 1 49.26 273 ASP A N 1
ATOM 4140 C CA . ASP A 1 291 ? -55.449 6.915 25.264 1 50.77 273 ASP A CA 1
ATOM 4141 C C . ASP A 1 291 ? -56.805 6.814 25.978 1 51.73 273 ASP A C 1
ATOM 4142 O O . ASP A 1 291 ? -57.832 6.594 25.339 1 51.97 273 ASP A O 1
ATOM 4151 N N . GLY A 1 292 ? -56.794 6.971 27.295 1 52 274 GLY A N 1
ATOM 4152 C CA . GLY A 1 292 ? -58.004 6.924 28.099 1 52.6 274 GLY A CA 1
ATOM 4153 C C . GLY A 1 292 ? -58.661 5.564 28.237 1 53.38 274 GLY A C 1
ATOM 4154 O O . GLY A 1 292 ? -59.778 5.485 28.748 1 53.89 274 GLY A O 1
ATOM 4158 N N . LYS A 1 293 ? -58.001 4.486 27.782 1 53.56 275 LYS A N 1
ATOM 4159 C CA . LYS A 1 293 ? -58.551 3.128 27.852 1 54.7 275 LYS A CA 1
ATOM 4160 C C . LYS A 1 293 ? -57.557 2.191 28.54 1 54.1 275 LYS A C 1
ATOM 4161 O O . LYS A 1 293 ? -56.351 2.422 28.487 1 54.12 275 LYS A O 1
ATOM 4180 N N . VAL A 1 294 ? -58.073 1.126 29.171 1 53.15 276 VAL A N 1
ATOM 4181 C CA . VAL A 1 294 ? -57.257 0.133 29.864 1 52.64 276 VAL A 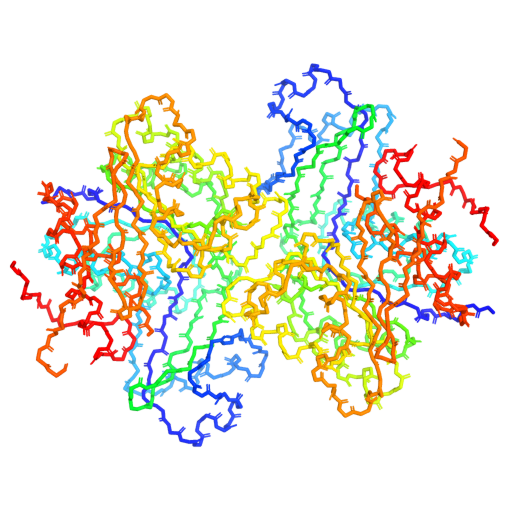CA 1
ATOM 4182 C C . VAL A 1 294 ? -57.393 -1.215 29.162 1 52.61 276 VAL A C 1
ATOM 4183 O O . VAL A 1 294 ? -58.502 -1.725 29.026 1 52.74 276 VAL A O 1
ATOM 4196 N N . LYS A 1 295 ? -56.261 -1.776 28.711 1 52.47 277 LYS A N 1
ATOM 4197 C CA . LYS A 1 295 ? -56.149 -3.095 28.089 1 52.63 277 LYS A CA 1
ATOM 4198 C C . LYS A 1 295 ? -55.412 -3.972 29.107 1 52.19 277 LYS A C 1
ATOM 4199 O O . LYS A 1 295 ? -54.474 -3.51 29.763 1 52.24 277 LYS A O 1
ATOM 4218 N N . THR A 1 296 ? -55.848 -5.228 29.255 1 51.85 278 THR A N 1
ATOM 4219 C CA . THR A 1 296 ? -55.287 -6.159 30.245 1 51.89 278 THR A CA 1
ATOM 4220 C C . THR A 1 296 ? -54.73 -7.405 29.527 1 50.83 278 THR A C 1
ATOM 4221 O O . THR A 1 296 ? -55.364 -7.935 28.619 1 50.57 278 THR A O 1
ATOM 4232 N N . PHE A 1 297 ? -53.508 -7.826 29.889 1 50.26 279 PHE A N 1
ATOM 4233 C CA . PHE A 1 297 ? -52.823 -8.919 29.207 1 50.11 279 PHE A CA 1
ATOM 4234 C C . PHE A 1 297 ? -52.52 -10.126 30.097 1 50.02 279 PHE A C 1
ATOM 4235 O O . PHE A 1 297 ? -51.597 -10.05 30.9 1 50.08 279 PHE A O 1
ATOM 4252 N N . PRO A 1 298 ? -53.199 -11.286 29.912 1 49.75 280 PRO A N 1
ATOM 4253 C CA . PRO A 1 298 ? -52.841 -12.477 30.707 1 50.09 280 PRO A CA 1
ATOM 4254 C C . PRO A 1 298 ? -51.389 -12.912 30.546 1 50.6 280 PRO A C 1
ATOM 4255 O O . PRO A 1 298 ? -50.851 -12.885 29.44 1 50.17 280 PRO A O 1
ATOM 4266 N N . VAL A 1 299 ? -50.775 -13.339 31.657 1 51.63 281 VAL A N 1
ATOM 4267 C CA . VAL A 1 299 ? -49.386 -13.788 31.679 1 53.48 281 VAL A CA 1
ATOM 4268 C C . VAL A 1 299 ? -49.285 -15.137 30.951 1 55.57 281 VAL A C 1
ATOM 4269 O O . VAL A 1 299 ? -50.028 -16.056 31.285 1 55.28 281 VAL A O 1
ATOM 4282 N N . ILE A 1 300 ? -48.378 -15.255 29.966 1 57.23 282 ILE A N 1
ATOM 4283 C CA . ILE A 1 300 ? -48.176 -16.513 29.245 1 59.41 282 ILE A CA 1
ATOM 4284 C C . ILE A 1 300 ? -46.89 -17.132 29.794 1 60.6 282 ILE A C 1
ATOM 4285 O O . ILE A 1 300 ? -45.873 -16.453 29.849 1 60.75 282 ILE A O 1
ATOM 4301 N N . LEU A 1 301 ? -46.942 -18.395 30.232 1 61.18 283 LEU A N 1
ATOM 4302 C CA . LEU A 1 301 ? -45.794 -19.063 30.844 1 62.66 283 LEU A CA 1
ATOM 4303 C C . LEU A 1 301 ? -44.985 -19.9 29.845 1 64.38 283 LEU A C 1
ATOM 4304 O O . LEU A 1 301 ? -45.514 -20.36 28.835 1 64.39 283 LEU A O 1
ATOM 4320 N N . LEU A 1 302 ? -43.7 -20.117 30.162 1 65.77 284 LEU A N 1
ATOM 4321 C CA . LEU A 1 302 ? -42.8 -20.959 29.365 1 67.67 284 LEU A CA 1
ATOM 4322 C C . LEU A 1 302 ? -42.994 -22.442 29.79 1 69.39 284 LEU A C 1
ATOM 4323 O O . LEU A 1 302 ? -43.527 -22.674 30.881 1 69.53 284 LEU A O 1
ATOM 4339 N N . PRO A 1 303 ? -42.532 -23.468 29.021 1 70.58 285 PRO A N 1
ATOM 4340 C CA . PRO A 1 303 ? -42.709 -24.864 29.485 1 71.8 285 PRO A CA 1
ATOM 4341 C C . PRO A 1 303 ? -42.298 -25.116 30.956 1 73.03 285 PRO A C 1
ATOM 4342 O O . PRO A 1 303 ? -41.167 -24.826 31.387 1 72.84 285 PRO A O 1
ATOM 4353 N N . LYS A 1 304 ? -43.287 -25.587 31.764 1 74.01 286 LYS A N 1
ATOM 4354 C CA . LYS A 1 304 ? -43.204 -25.784 33.222 1 75.42 286 LYS A CA 1
ATOM 4355 C C . LYS A 1 304 ? -43.307 -24.417 33.924 1 76.14 286 LYS A C 1
ATOM 4356 O O . LYS A 1 304 ? -42.514 -23.512 33.665 1 76.51 286 LYS A O 1
ATOM 4375 N N . ASN A 1 311 ? -37.685 -13.174 42.451 1 58.64 293 ASN A N 1
ATOM 4376 C CA . ASN A 1 311 ? -36.528 -12.306 42.651 1 58.92 293 ASN A CA 1
ATOM 4377 C C . ASN A 1 311 ? -36.031 -11.768 41.302 1 58.18 293 ASN A C 1
ATOM 4378 O O . ASN A 1 311 ? -35.657 -12.548 40.427 1 58.54 293 ASN A O 1
ATOM 4388 N N . GLY A 1 312 ? -36.06 -10.449 41.139 1 56.94 294 GLY A N 1
ATOM 4389 C CA . GLY A 1 312 ? -35.629 -9.806 39.902 1 55.87 294 GLY A CA 1
ATOM 4390 C C . GLY A 1 312 ? -36.607 -9.925 38.744 1 53.72 294 GLY A C 1
ATOM 4391 O O . GLY A 1 312 ? -36.299 -9.45 37.647 1 53.93 294 GLY A O 1
ATOM 4395 N N . ALA A 1 313 ? -37.803 -10.538 38.97 1 51.21 295 ALA A N 1
ATOM 4396 C CA . ALA A 1 313 ? -38.8 -10.72 37.918 1 48.97 295 ALA A CA 1
ATOM 4397 C C . ALA A 1 313 ? -39.339 -9.379 37.402 1 45.91 295 ALA A C 1
ATOM 4398 O O . ALA A 1 313 ? -39.397 -9.189 36.189 1 45.76 295 ALA A O 1
ATOM 4405 N N . GLY A 1 314 ? -39.706 -8.46 38.298 1 43.44 296 GLY A N 1
ATOM 4406 C CA . GLY A 1 314 ? -40.161 -7.137 37.88 1 41.83 296 GLY A CA 1
ATOM 4407 C C . GLY A 1 314 ? -39.157 -6.382 37.019 1 40.3 296 GLY A C 1
ATOM 4408 O O . GLY A 1 314 ? -39.531 -5.834 35.98 1 39.92 296 GLY A O 1
ATOM 4412 N N . ASP A 1 315 ? -37.857 -6.4 37.415 1 39.2 297 ASP A N 1
ATOM 4413 C CA . ASP A 1 315 ? -36.77 -5.745 36.663 1 38.51 297 ASP A CA 1
ATOM 4414 C C . ASP A 1 315 ? -36.628 -6.371 35.272 1 37.42 297 ASP A C 1
ATOM 4415 O O . ASP A 1 315 ? -36.422 -5.645 34.296 1 37.29 297 ASP A O 1
ATOM 4424 N N . ALA A 1 316 ? -36.683 -7.723 35.198 1 36.17 298 ALA A N 1
ATOM 4425 C CA . ALA A 1 316 ? -36.599 -8.454 33.941 1 35.9 298 ALA A CA 1
ATOM 4426 C C . ALA A 1 316 ? -37.789 -8.115 33.044 1 35.54 298 ALA A C 1
ATOM 4427 O O . ALA A 1 316 ? -37.601 -7.9 31.849 1 35.69 298 ALA A O 1
ATOM 4434 N N . PHE A 1 317 ? -39.008 -7.999 33.615 1 35.04 299 PHE A N 1
ATOM 4435 C CA . PHE A 1 317 ? -40.197 -7.605 32.848 1 34.61 299 PHE A CA 1
ATOM 4436 C C . PHE A 1 317 ? -39.955 -6.241 32.172 1 32.74 299 PHE A C 1
ATOM 4437 O O . PHE A 1 317 ? -40.141 -6.11 30.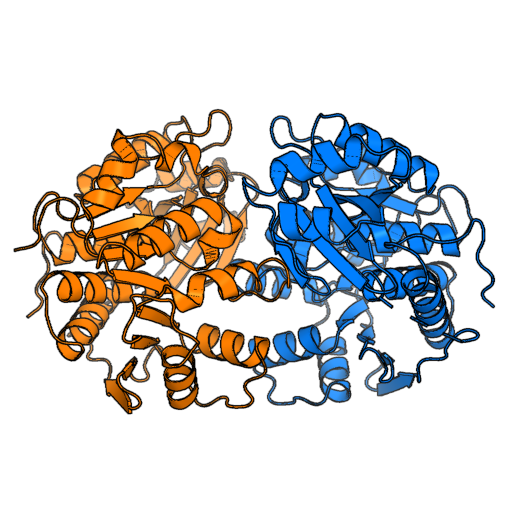966 1 32.2 299 PHE A O 1
ATOM 4454 N N . VAL A 1 318 ? -39.457 -5.274 32.935 1 31.84 300 VAL A N 1
ATOM 4455 C CA . VAL A 1 318 ? -39.178 -3.946 32.404 1 32.98 300 VAL A CA 1
ATOM 4456 C C . VAL A 1 318 ? -38.12 -4.01 31.283 1 33.67 300 VAL A C 1
ATOM 4457 O O . VAL A 1 318 ? -38.303 -3.374 30.249 1 34.11 300 VAL A O 1
ATOM 4470 N N . GLY A 1 319 ? -37.072 -4.814 31.469 1 33.38 301 GLY A N 1
ATOM 4471 C CA . GLY A 1 319 ? -36.034 -5 30.463 1 33.62 301 GLY A CA 1
ATOM 4472 C C . GLY A 1 319 ? -36.535 -5.561 29.144 1 33.7 301 GLY A C 1
ATOM 4473 O O . GLY A 1 319 ? -36.116 -5.103 28.076 1 33.61 301 GLY A O 1
ATOM 4477 N N . GLY A 1 320 ? -37.418 -6.549 29.211 1 33.83 302 GLY A N 1
ATOM 4478 C CA . GLY A 1 320 ? -38.014 -7.129 28.014 1 35.51 302 GLY A CA 1
ATOM 4479 C C . GLY A 1 320 ? -38.922 -6.133 27.315 1 36.68 302 GLY A C 1
ATOM 4480 O O . GLY A 1 320 ? -38.881 -6 26.091 1 37.19 302 GLY A O 1
ATOM 4484 N N . PHE A 1 321 ? -39.72 -5.397 28.096 1 36.69 303 PHE A N 1
ATOM 4485 C CA . PHE A 1 321 ? -40.601 -4.347 27.576 1 37.06 303 PHE A CA 1
ATOM 4486 C C . PHE A 1 321 ? -39.758 -3.264 26.859 1 37.22 303 PHE A C 1
ATOM 4487 O O . PHE A 1 321 ? -40.073 -2.9 25.729 1 37.62 303 PHE A O 1
ATOM 4504 N N . LEU A 1 322 ? -38.681 -2.783 27.506 1 36.81 304 LEU A N 1
ATOM 4505 C CA . LEU A 1 322 ? -37.787 -1.763 26.945 1 37.02 304 LEU A CA 1
ATOM 4506 C C . LEU A 1 322 ? -37.139 -2.212 25.634 1 37.17 304 LEU A C 1
ATOM 4507 O O . LEU A 1 322 ? -36.962 -1.386 24.743 1 36.65 304 LEU A O 1
ATOM 4523 N N . SER A 1 323 ? -36.771 -3.496 25.515 1 37.46 305 SER A N 1
ATOM 4524 C CA . SER A 1 323 ? -36.147 -4.007 24.296 1 38.58 305 SER A CA 1
ATOM 4525 C C . SER A 1 323 ? -37.048 -3.817 23.069 1 39.9 305 SER A C 1
ATOM 4526 O O . SER A 1 323 ? -36.595 -3.328 22.034 1 40.22 305 SER A O 1
ATOM 4534 N N . GLN A 1 324 ? -38.326 -4.176 23.2 1 40.39 306 GLN A N 1
ATOM 4535 C CA . GLN A 1 324 ? -39.299 -4.056 22.117 1 41.01 306 GLN A CA 1
ATOM 4536 C C . GLN A 1 324 ? -39.699 -2.609 21.87 1 41.81 306 GLN A C 1
ATOM 4537 O O . GLN A 1 324 ? -39.974 -2.228 20.731 1 41.89 306 GLN A O 1
ATOM 4551 N N . LEU A 1 325 ? -39.69 -1.789 22.921 1 42.41 307 LEU A N 1
ATOM 4552 C CA . LEU A 1 325 ? -39.982 -0.364 22.812 1 43.63 307 LEU A CA 1
ATOM 4553 C C . LEU A 1 325 ? -38.918 0.304 21.936 1 44.14 307 LEU A C 1
ATOM 4554 O O . LEU A 1 325 ? -39.258 1.065 21.041 1 44.3 307 LEU A O 1
ATOM 4570 N N . VAL A 1 326 ? -37.643 -0.048 22.156 1 44.57 308 VAL A N 1
ATOM 4571 C CA . VAL A 1 326 ? -36.493 0.435 21.383 1 45.56 308 VAL A CA 1
ATOM 4572 C C . VAL A 1 326 ? -36.653 0.053 19.897 1 46.81 308 VAL A C 1
ATOM 4573 O O . VAL A 1 326 ? -36.295 0.838 19.022 1 47.3 308 VAL A O 1
ATOM 4586 N N . LEU A 1 327 ? -37.206 -1.135 19.616 1 47.28 309 LEU A N 1
ATOM 4587 C CA . LEU A 1 327 ? -37.421 -1.609 18.248 1 47.97 309 LEU A CA 1
ATOM 4588 C C . LEU A 1 327 ? -38.719 -1.067 17.593 1 48.89 309 LEU A C 1
ATOM 4589 O O . LEU A 1 327 ? -39.073 -1.522 16.507 1 49.81 309 LEU A O 1
ATOM 4605 N N . GLY A 1 328 ? -39.404 -0.116 18.233 1 48.45 310 GLY A N 1
ATOM 4606 C CA . GLY A 1 328 ? -40.635 0.476 17.713 1 48.4 310 GLY A CA 1
ATOM 4607 C C . GLY A 1 328 ? -41.825 -0.462 17.612 1 48.13 310 GLY A C 1
ATOM 4608 O O . GLY A 1 328 ? -42.728 -0.232 16.803 1 48.08 310 GLY A O 1
ATOM 4612 N N . LYS A 1 329 ? -41.863 -1.499 18.459 1 47.97 311 LYS A N 1
ATOM 4613 C CA . LYS A 1 329 ? -42.921 -2.513 18.436 1 48.19 311 LYS A CA 1
ATOM 4614 C C . LYS A 1 329 ? -44.134 -2.08 19.286 1 48.16 311 LYS A C 1
ATOM 4615 O O . LYS A 1 329 ? -44.013 -1.211 20.146 1 48.37 311 LYS A O 1
ATOM 4634 N N . GLY A 1 330 ? -45.281 -2.718 19.054 1 47.62 312 GLY A N 1
ATOM 4635 C CA . GLY A 1 330 ? -46.506 -2.422 19.78 1 47.39 312 GLY A CA 1
ATOM 4636 C C . GLY A 1 330 ? -46.487 -2.877 21.225 1 47.18 312 GLY A C 1
ATOM 4637 O O . GLY A 1 330 ? -45.592 -3.612 21.637 1 46.93 312 GLY A O 1
ATOM 4641 N N . ILE A 1 331 ? -47.486 -2.433 21.998 1 47.24 313 ILE A N 1
ATOM 4642 C CA . ILE A 1 331 ? -47.615 -2.702 23.438 1 47.71 313 ILE A CA 1
ATOM 4643 C C . ILE A 1 331 ? -47.759 -4.188 23.748 1 48.22 313 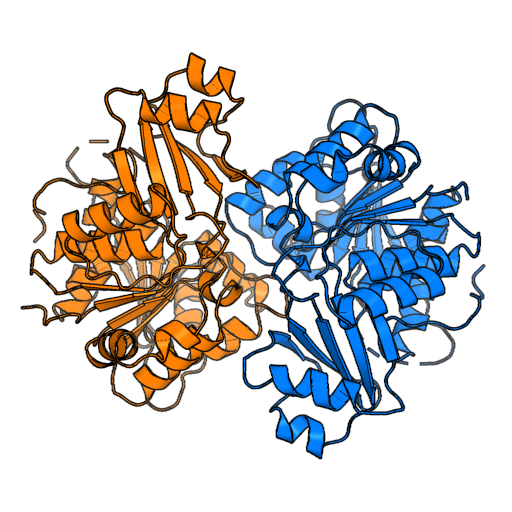ILE A C 1
ATOM 4644 O O . ILE A 1 331 ? -47.199 -4.658 24.74 1 48.28 313 ILE A O 1
ATOM 4660 N N . GLU A 1 332 ? -48.497 -4.936 22.916 1 48.6 314 GLU A N 1
ATOM 4661 C CA . GLU A 1 332 ? -48.664 -6.372 23.145 1 49.21 314 GLU A CA 1
ATOM 4662 C C . GLU A 1 332 ? -47.308 -7.09 23.017 1 48.74 314 GLU A C 1
ATOM 4663 O O . GLU A 1 332 ? -47.009 -7.941 23.851 1 49.05 314 GLU A O 1
ATOM 4675 N N . ASP A 1 333 ? -46.476 -6.725 22.012 1 47.71 315 ASP A N 1
ATOM 4676 C CA . ASP A 1 333 ? -45.134 -7.299 21.865 1 47.44 315 ASP A CA 1
ATOM 4677 C C . ASP A 1 333 ? -44.271 -6.908 23.07 1 46.37 315 ASP A C 1
ATOM 4678 O O . ASP A 1 333 ? -43.517 -7.735 23.573 1 46.32 315 ASP A O 1
ATOM 4687 N N . CYS A 1 334 ? -44.391 -5.657 23.538 1 45.32 316 CYS A N 1
ATOM 4688 C CA . CYS A 1 334 ? -43.672 -5.176 24.716 1 44.72 316 CYS A CA 1
ATOM 4689 C C . CYS A 1 334 ? -44.018 -6.01 25.959 1 43.93 316 CYS A C 1
ATOM 4690 O O . CYS A 1 334 ? -43.119 -6.452 26.675 1 43.68 316 CYS A O 1
ATOM 4698 N N . VAL A 1 335 ? -45.316 -6.243 26.194 1 43.09 317 VAL A N 1
ATOM 4699 C CA . VAL A 1 335 ? -45.783 -7.012 27.344 1 42.75 317 VAL A CA 1
ATOM 4700 C C . VAL A 1 335 ? -45.32 -8.473 27.221 1 42.25 317 VAL A C 1
ATOM 4701 O O . VAL A 1 335 ? -44.855 -9.04 28.208 1 41.73 317 VAL A O 1
ATOM 4714 N N . ARG A 1 336 ? -45.456 -9.084 26.035 1 42.2 318 ARG A N 1
ATOM 4715 C CA . ARG A 1 336 ? -45.065 -10.484 25.85 1 42.76 318 ARG A CA 1
ATOM 4716 C C . ARG A 1 336 ? -43.569 -10.678 26.055 1 42.07 318 ARG A C 1
ATOM 4717 O O . ARG A 1 336 ? -43.169 -11.688 26.635 1 42.29 318 ARG A O 1
ATOM 4738 N N . ALA A 1 337 ? -42.743 -9.726 25.578 1 40.95 319 ALA A N 1
ATOM 4739 C CA . ALA A 1 337 ? -41.296 -9.788 25.769 1 40.21 319 ALA A CA 1
ATOM 4740 C C . ALA A 1 337 ? -40.938 -9.64 27.241 1 39.94 319 ALA A C 1
ATOM 4741 O O . ALA A 1 337 ? -40.058 -10.349 27.717 1 39.99 319 ALA A O 1
ATOM 4748 N N . GLY A 1 338 ? -41.652 -8.763 27.952 1 39.6 320 GLY A N 1
ATOM 4749 C CA . GLY A 1 338 ? -41.492 -8.568 29.382 1 40.04 320 GLY A CA 1
ATOM 4750 C C . GLY A 1 338 ? -41.797 -9.836 30.148 1 40.91 320 GLY A C 1
ATOM 4751 O O . GLY A 1 338 ? -41.025 -10.225 31.023 1 41.27 320 GLY A O 1
ATOM 4755 N N . CYS A 1 339 ? -42.906 -10.517 29.802 1 40.77 321 CYS A N 1
ATOM 4756 C CA . CYS A 1 339 ? -43.272 -11.772 30.444 1 41.42 321 CYS A CA 1
ATOM 4757 C C . CYS A 1 339 ? -42.259 -12.866 30.109 1 41.03 321 CYS A C 1
ATOM 4758 O O . CYS A 1 339 ? -41.911 -13.649 30.983 1 40.39 321 CYS A O 1
ATOM 4766 N N . TYR A 1 340 ? -41.773 -12.913 28.856 1 41.08 322 TYR A N 1
ATOM 4767 C CA . TYR A 1 340 ? -40.751 -13.872 28.436 1 41.24 322 TYR A CA 1
ATOM 4768 C C . TYR A 1 340 ? -39.477 -13.695 29.283 1 41.3 322 TYR A C 1
ATOM 4769 O O . TYR A 1 340 ? -38.98 -14.668 29.828 1 41.2 322 TYR A O 1
ATOM 4787 N N . ALA A 1 341 ? -38.963 -12.468 29.393 1 41.76 323 ALA A N 1
ATOM 4788 C CA . ALA A 1 341 ? -37.748 -12.21 30.151 1 42.95 323 ALA A CA 1
ATOM 4789 C C . ALA A 1 341 ? -37.948 -12.521 31.629 1 43.71 323 ALA A C 1
ATOM 4790 O O . ALA A 1 341 ? -37.075 -13.132 32.238 1 43.43 323 ALA A O 1
ATOM 4797 N N . ALA A 1 342 ? -39.092 -12.13 32.199 1 44.38 324 ALA A N 1
ATOM 4798 C CA . ALA A 1 342 ? -39.405 -12.416 33.596 1 45.88 324 ALA A CA 1
ATOM 4799 C C . ALA A 1 342 ? -39.462 -13.918 33.854 1 47.11 324 ALA A C 1
ATOM 4800 O O . ALA A 1 342 ? -38.914 -14.382 34.846 1 47.16 324 ALA A O 1
ATOM 4807 N N . ASN A 1 343 ? -40.082 -14.683 32.95 1 48.48 325 ASN A N 1
ATOM 4808 C CA . ASN A 1 343 ? -40.185 -16.137 33.1 1 49.97 325 ASN A CA 1
ATOM 4809 C C . ASN A 1 343 ? -38.824 -16.839 32.957 1 51.24 325 ASN A C 1
ATOM 4810 O O . ASN A 1 343 ? -38.625 -17.887 33.564 1 51.29 325 ASN A O 1
ATOM 4821 N N . VAL A 1 344 ? -37.885 -16.268 32.184 1 52.09 326 VAL A N 1
ATOM 4822 C CA . VAL A 1 344 ? -36.546 -16.852 32.046 1 53.35 326 VAL A CA 1
ATOM 4823 C C . VAL A 1 344 ? -35.763 -16.614 33.353 1 55.42 326 VAL A C 1
ATOM 4824 O O . VAL A 1 344 ? -35.223 -17.555 33.927 1 55.49 326 VAL A O 1
ATOM 4837 N N . ILE A 1 345 ? -35.716 -15.356 33.814 1 57.01 327 ILE A N 1
ATOM 4838 C CA . ILE A 1 345 ? -34.962 -14.922 35 1 59.09 327 ILE A CA 1
ATOM 4839 C C . ILE A 1 345 ? -35.416 -15.658 36.289 1 61.3 327 ILE A C 1
ATOM 4840 O O . ILE A 1 345 ? -34.563 -15.984 37.112 1 61.42 327 ILE A O 1
ATOM 4856 N N . ILE A 1 346 ? -36.72 -15.913 36.471 1 63.1 328 ILE A N 1
ATOM 4857 C CA . ILE A 1 346 ? -37.192 -16.63 37.678 1 65.54 328 ILE A CA 1
ATOM 4858 C C . ILE A 1 346 ? -36.657 -18.07 37.748 1 67.44 328 ILE A C 1
ATOM 4859 O O . ILE A 1 346 ? -36.47 -18.584 38.85 1 67.7 328 ILE A O 1
ATOM 4875 N N . GLN A 1 347 ? -36.38 -18.703 36.594 1 68.55 329 GLN A N 1
ATOM 4876 C CA . GLN A 1 347 ? -35.846 -20.071 36.545 1 69.95 329 GLN A CA 1
ATOM 4877 C C . GLN A 1 347 ? -34.303 -20.113 36.653 1 71.23 329 GLN A C 1
ATOM 4878 O O . GLN A 1 347 ? -33.727 -21.168 36.394 1 71.66 329 GLN A O 1
ATOM 4892 N N . ARG A 1 348 ? -33.631 -18.99 37.002 1 71.83 330 ARG A N 1
ATOM 4893 C CA . ARG A 1 348 ? -32.164 -18.922 37.075 1 73.04 330 ARG A CA 1
ATOM 4894 C C . ARG A 1 348 ? -31.71 -18.243 38.399 1 73.64 330 ARG A C 1
ATOM 4895 O O . ARG A 1 348 ? -32.415 -17.344 38.862 1 73.34 330 ARG A O 1
ATOM 4916 N N . PRO A 1 349 ? -30.568 -18.632 39.039 1 74.19 331 PRO A N 1
ATOM 4917 C CA . PRO A 1 349 ? -30.175 -17.956 40.294 1 74.48 331 PRO A CA 1
ATOM 4918 C C . PRO A 1 349 ? -29.811 -16.483 40.071 1 74.85 331 PRO A C 1
ATOM 4919 O O . PRO A 1 349 ? -28.843 -16.173 39.385 1 75.32 331 PRO A O 1
ATOM 4930 N N . GLY A 1 350 ? -30.602 -15.586 40.641 1 74.48 332 GLY A N 1
ATOM 4931 C CA . GLY A 1 350 ? -30.418 -14.15 40.461 1 74.66 332 GLY A CA 1
ATOM 4932 C C . GLY A 1 350 ? -30.974 -13.661 39.135 1 74.49 332 GLY A C 1
ATOM 4933 O O . GLY A 1 350 ? -31.684 -14.403 38.452 1 75.15 332 GLY A O 1
ATOM 4937 N N . CYS A 1 351 ? -30.664 -12.415 38.748 1 73.34 333 CYS A N 1
ATOM 4938 C CA . CYS A 1 351 ? -31.119 -11.857 37.475 1 72.68 333 CYS A C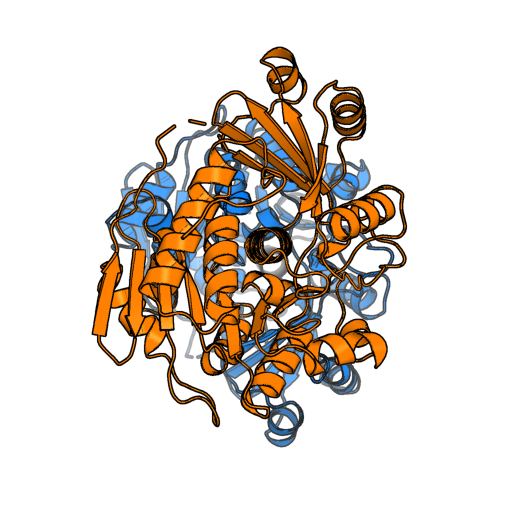A 1
ATOM 4939 C C . CYS A 1 351 ? -30.101 -12.207 36.366 1 72.63 333 CYS A C 1
ATOM 4940 O O . CYS A 1 351 ? -29.41 -11.34 35.838 1 72.59 333 CYS A O 1
ATOM 4948 N N . THR A 1 352 ? -30.014 -13.51 36.044 1 72.34 334 THR A N 1
ATOM 4949 C CA . THR A 1 352 ? -29.12 -14.077 35.028 1 72.51 334 THR A CA 1
ATOM 4950 C C . THR A 1 352 ? -29.935 -14.675 33.863 1 72.02 334 THR A C 1
ATOM 4951 O O . THR A 1 352 ? -31.15 -14.852 33.987 1 72.13 334 THR A O 1
ATOM 4962 N N . TYR A 1 353 ? -29.27 -14.985 32.735 1 71.04 335 TYR A N 1
ATOM 4963 C CA . TYR A 1 353 ? -29.959 -15.477 31.539 1 70.56 335 TYR A CA 1
ATOM 4964 C C . TYR A 1 353 ? -29.035 -16.321 30.622 1 69.93 335 TYR A C 1
ATOM 4965 O O . TYR A 1 353 ? -27.813 -16.215 30.756 1 69.96 335 TYR A O 1
ATOM 4983 N N . PRO A 1 354 ? -29.561 -17.138 29.665 1 69.19 336 PRO A N 1
ATOM 4984 C CA . PRO A 1 354 ? -28.649 -17.858 28.748 1 68.75 336 PRO A CA 1
ATOM 4985 C C . PRO A 1 354 ? -27.966 -16.92 27.737 1 68.59 336 PRO A C 1
ATOM 4986 O O . PRO A 1 354 ? -28.278 -15.727 27.695 1 68.55 336 PRO A O 1
ATOM 4997 N N . GLU A 1 355 ? -27.028 -17.444 26.924 1 68.3 337 GLU A N 1
ATOM 4998 C CA . GLU A 1 355 ? -26.285 -16.629 25.952 1 68.57 337 GLU A CA 1
ATOM 4999 C C . GLU A 1 355 ? -27.189 -15.777 25.052 1 68.01 337 GLU A C 1
ATOM 5000 O O . GLU A 1 355 ? -26.967 -14.57 24.947 1 68.25 337 GLU A O 1
ATOM 5012 N N . LYS A 1 356 ? -28.174 -16.404 24.38 1 67.22 338 LYS A N 1
ATOM 5013 C CA . LYS A 1 356 ? -29.04 -15.705 23.437 1 66.95 338 LYS A CA 1
ATOM 5014 C C . LYS A 1 356 ? -30.535 -15.91 23.743 1 66.29 338 LYS A C 1
ATOM 5015 O O . LYS A 1 356 ? -30.919 -16.976 24.224 1 66.18 338 LYS A O 1
ATOM 5034 N N . PRO A 1 357 ? -31.406 -14.923 23.445 1 65.8 339 PRO A N 1
ATOM 5035 C CA . PRO A 1 357 ? -32.84 -15.117 23.683 1 65.59 339 PRO A CA 1
ATOM 5036 C C . PRO A 1 357 ? -33.52 -15.895 22.559 1 65.55 339 PRO A C 1
ATOM 5037 O O . PRO A 1 357 ? -32.981 -16.023 21.46 1 65.16 339 PRO A O 1
ATOM 5048 N N . ASP A 1 358 ? -34.72 -16.4 22.84 1 66.05 340 ASP A N 1
ATOM 5049 C CA . ASP A 1 358 ? -35.532 -17.13 21.877 1 67.16 340 ASP A CA 1
ATOM 5050 C C . ASP A 1 358 ? -36.957 -16.597 21.999 1 67.81 340 ASP A C 1
ATOM 5051 O O . ASP A 1 358 ? -37.861 -17.32 22.405 1 67.84 340 ASP A O 1
ATOM 5060 N N . PHE A 1 359 ? -37.139 -15.308 21.673 1 68.36 341 PHE A N 1
ATOM 5061 C CA . PHE A 1 359 ? -38.44 -14.644 21.734 1 69.38 341 PHE A CA 1
ATOM 5062 C C . PHE A 1 359 ? -38.868 -14.161 20.341 1 70.61 341 PHE A C 1
ATOM 5063 O O . PHE A 1 359 ? -38.059 -13.589 19.612 1 70.6 341 PHE A O 1
ATOM 5080 N N . ASN A 1 360 ? -40.159 -14.342 20.009 1 71.45 342 ASN A N 1
ATOM 5081 C CA . ASN A 1 360 ? -40.742 -13.892 18.747 1 72.72 342 ASN A CA 1
ATOM 5082 C C . ASN A 1 360 ? -42.142 -13.33 19.001 1 73.17 342 ASN A C 1
ATOM 5083 O O . ASN A 1 360 ? -43.1 -14.124 19.103 1 73.4 342 ASN A O 1
ATOM 5095 N N . ALA B 1 20 ? -37.625 15.85 89.902 1 55.9 2 ALA B N 1
ATOM 5096 C CA . ALA B 1 20 ? -36.657 16.417 88.964 1 56.19 2 ALA B CA 1
ATOM 5097 C C . ALA B 1 20 ? -36.191 15.363 87.922 1 55.99 2 ALA B C 1
ATOM 5098 O O . ALA B 1 20 ? -36.432 14.162 88.098 1 56.37 2 ALA B O 1
ATOM 5104 N N . ALA B 1 21 ? -35.576 15.833 86.815 1 54.93 3 ALA B N 1
ATOM 5105 C CA . ALA B 1 21 ? -35.049 14.988 85.745 1 54.07 3 ALA B CA 1
ATOM 5106 C C . ALA B 1 21 ? -33.55 14.766 85.986 1 52.88 3 ALA B C 1
ATOM 5107 O O . ALA B 1 21 ? -32.823 15.738 86.166 1 52.91 3 ALA B O 1
ATOM 5114 N N . SER B 1 22 ? -33.088 13.5 85.998 1 51.81 4 SER B N 1
ATOM 5115 C CA . SER B 1 22 ? -31.678 13.173 86.244 1 51.26 4 SER B CA 1
ATOM 5116 C C . SER B 1 22 ? -30.781 13.468 85.019 1 49.85 4 SER B C 1
ATOM 5117 O O . SER B 1 22 ? -31.287 13.726 83.927 1 49.9 4 SER B O 1
ATOM 5125 N N . GLU B 1 23 ? -29.452 13.456 85.213 1 48.45 5 GLU B N 1
ATOM 5126 C CA . GLU B 1 23 ? -28.5 13.734 84.143 1 47.56 5 GLU B CA 1
ATOM 5127 C C . GLU B 1 23 ? -28.643 12.713 83.017 1 46.26 5 GLU B C 1
ATOM 5128 O O . GLU B 1 23 ? -28.656 11.511 83.269 1 46.52 5 GLU B O 1
ATOM 5140 N N . GLY B 1 24 ? -28.755 13.211 81.792 1 44.68 6 GLY B N 1
ATOM 5141 C CA . GLY B 1 24 ? -28.905 12.401 80.597 1 43.59 6 GLY B CA 1
ATOM 5142 C C . GLY B 1 24 ? -30.062 11.428 80.644 1 42.15 6 GLY B C 1
ATOM 5143 O O . GLY B 1 24 ? -30.004 10.384 79.994 1 42.12 6 GLY B O 1
ATOM 5147 N N . VAL B 1 25 ? -31.132 11.769 81.389 1 40.58 7 VAL B N 1
ATOM 5148 C CA . VAL B 1 25 ? -32.303 10.903 81.521 1 39.3 7 VAL B CA 1
ATOM 5149 C C . VAL B 1 25 ? -32.954 10.626 80.165 1 37.9 7 VAL B C 1
ATOM 5150 O O . VAL B 1 25 ? -33.496 9.537 79.967 1 37.92 7 VAL B O 1
ATOM 5163 N N . LEU B 1 26 ? -32.885 11.584 79.226 1 36.27 8 LEU B N 1
ATOM 5164 C CA . LEU B 1 26 ? -33.455 11.399 77.899 1 35.23 8 LEU B CA 1
ATOM 5165 C C . LEU B 1 26 ? -32.355 11.523 76.851 1 33.87 8 LEU B C 1
ATOM 5166 O O . LEU B 1 26 ? -31.642 12.524 76.827 1 33.72 8 LEU B O 1
ATOM 5182 N N . LEU B 1 27 ? -32.259 10.528 75.966 1 32.72 9 LEU B N 1
ATOM 5183 C CA . LEU B 1 27 ? -31.304 10.51 74.87 1 32.64 9 LEU B CA 1
ATOM 5184 C C . LEU B 1 27 ? -32.049 10.406 73.54 1 32.7 9 LEU B C 1
ATOM 5185 O O . LEU B 1 27 ? -33.055 9.706 73.44 1 32.49 9 LEU B O 1
ATOM 5201 N N . GLY B 1 28 ? -31.538 11.099 72.532 1 32.79 10 GLY B N 1
ATOM 5202 C CA . GLY B 1 28 ? -32.029 11.003 71.167 1 33.12 10 GLY B CA 1
ATOM 5203 C C . GLY B 1 28 ? -30.88 10.691 70.228 1 33.27 10 GLY B C 1
ATOM 5204 O O . GLY B 1 28 ? -29.739 11.081 70.487 1 33.47 10 GLY B O 1
ATOM 5208 N N . MET B 1 29 ? -31.149 9.934 69.167 1 32.84 11 MET B N 1
ATOM 5209 C CA . MET B 1 29 ? -30.159 9.624 68.137 1 32.79 11 MET B CA 1
ATOM 5210 C C . MET B 1 29 ? -30.809 9.878 66.796 1 32.73 11 MET B C 1
ATOM 5211 O O . MET B 1 29 ? -31.963 9.481 66.59 1 32.63 11 MET B O 1
ATOM 5225 N N . GLY B 1 30 ? -30.097 10.549 65.9 1 32.27 12 GLY B N 1
ATOM 5226 C CA . GLY B 1 30 ? -30.652 10.837 64.589 1 32.42 12 GLY B CA 1
ATOM 5227 C C . GLY B 1 30 ? -29.7 11.393 63.557 1 32.22 12 GLY B C 1
ATOM 5228 O O . GLY B 1 30 ? -28.495 11.122 63.571 1 31.97 12 GLY B O 1
ATOM 5232 N N . ASN B 1 31 ? -30.276 12.197 62.657 1 32.3 13 ASN B N 1
ATOM 5233 C CA . ASN B 1 31 ? -29.61 12.822 61.524 1 32.94 13 ASN B CA 1
ATOM 5234 C C . ASN B 1 31 ? -29.601 14.314 61.77 1 32.72 13 ASN B C 1
ATOM 5235 O O . ASN B 1 31 ? -30.6 14.97 61.482 1 32.78 13 ASN B O 1
ATOM 5246 N N . PRO B 1 32 ? -28.541 14.875 62.395 1 32.51 14 PRO B N 1
ATOM 5247 C CA . PRO B 1 32 ? -28.561 16.309 62.694 1 32.6 14 PRO B CA 1
ATOM 5248 C C . PRO B 1 32 ? -28.25 17.181 61.484 1 33.2 14 PRO B C 1
ATOM 5249 O O . PRO B 1 32 ? -27.398 16.851 60.656 1 33.4 14 PRO B O 1
ATOM 5260 N N . LEU B 1 33 ? -28.965 18.298 61.374 1 33.42 15 LEU B N 1
ATOM 5261 C CA . LEU B 1 33 ? -28.759 19.268 60.306 1 34.06 15 LEU B CA 1
ATOM 5262 C C . LEU B 1 33 ? -28.68 20.629 60.942 1 35 15 LEU B C 1
ATOM 5263 O O . LEU B 1 33 ? -29.49 20.924 61.808 1 35.1 15 LEU B O 1
ATOM 5279 N N . LEU B 1 34 ? -27.745 21.479 60.502 1 35.74 16 LEU B N 1
ATOM 5280 C CA . LEU B 1 34 ? -27.701 22.842 60.998 1 36.53 16 LEU B CA 1
ATOM 5281 C C . LEU B 1 34 ? -28.746 23.608 60.206 1 36.92 16 LEU B C 1
ATOM 5282 O O . LEU B 1 34 ? -28.595 23.762 58.999 1 36.47 16 LEU B O 1
ATOM 5298 N N . ASP B 1 35 ? -29.822 24.034 60.863 1 38.29 17 ASP B N 1
ATOM 5299 C CA . ASP B 1 35 ? -30.864 24.812 60.205 1 40.58 17 ASP B CA 1
ATOM 5300 C C . ASP B 1 35 ? -30.413 26.249 60.141 1 42.65 17 ASP B C 1
ATOM 5301 O O . ASP B 1 35 ? -30.057 26.83 61.163 1 42.55 17 ASP B O 1
ATOM 5310 N N . ILE B 1 36 ? -30.396 26.812 58.935 1 44.65 18 ILE B N 1
ATOM 5311 C CA . ILE B 1 36 ? -30.008 28.191 58.687 1 46.95 18 ILE B CA 1
ATOM 5312 C C . ILE B 1 36 ? -31.304 28.902 58.326 1 48.13 18 ILE B C 1
ATOM 5313 O O . ILE B 1 36 ? -31.749 28.836 57.185 1 48.33 18 ILE B O 1
ATOM 5329 N N . SER B 1 37 ? -31.944 29.51 59.329 1 48.79 19 SER B N 1
ATOM 5330 C CA . SER B 1 37 ? -33.237 30.158 59.179 1 50.15 19 SER B CA 1
ATOM 5331 C C . SER B 1 37 ? -33.147 31.656 58.988 1 50.76 19 SER B C 1
ATOM 5332 O O . SER B 1 37 ? -32.366 32.318 59.644 1 51.15 19 SER B O 1
ATOM 5340 N N . ALA B 1 38 ? -34.027 32.192 58.145 1 50.96 20 ALA B N 1
ATOM 5341 C CA . ALA B 1 38 ? -34.119 33.626 57.882 1 51.63 20 ALA B CA 1
ATOM 5342 C C . ALA B 1 38 ? -35.465 33.957 57.24 1 52.58 20 ALA B C 1
ATOM 5343 O O . ALA B 1 38 ? -36.038 33.117 56.534 1 52.48 20 ALA B O 1
ATOM 5350 N N . VAL B 1 39 ? -35.969 35.178 57.48 1 53.03 21 VAL B N 1
ATOM 5351 C CA . VAL B 1 39 ? -37.181 35.627 56.821 1 53.82 21 VAL B CA 1
ATOM 5352 C C . VAL B 1 39 ? -36.728 36.062 55.443 1 54.5 21 VAL B C 1
ATOM 5353 O O . VAL B 1 39 ? -35.758 36.811 55.317 1 54.77 21 VAL B O 1
ATOM 5366 N N . VAL B 1 40 ? -37.428 35.592 54.414 1 54.68 22 VAL B N 1
ATOM 5367 C CA . VAL B 1 40 ? -37.094 35.956 53.046 1 55.36 22 VAL B CA 1
ATOM 5368 C C . VAL B 1 40 ? -38.232 36.805 52.439 1 55.6 22 VAL B C 1
ATOM 5369 O O . VAL B 1 40 ? -39.263 37 53.076 1 55.54 22 VAL B O 1
ATOM 5382 N N . ASP B 1 41 ? -38.007 37.375 51.254 1 55.89 23 ASP B N 1
ATOM 5383 C CA . ASP B 1 41 ? -39.002 38.17 50.544 1 56.62 23 ASP B CA 1
ATOM 5384 C C . ASP B 1 41 ? -39.263 37.555 49.151 1 57.22 23 ASP B C 1
ATOM 5385 O O . ASP B 1 41 ? -38.66 36.545 48.8 1 57.21 23 ASP B O 1
ATOM 5394 N N . ASP B 1 42 ? -40.2 38.12 48.382 1 57.76 24 ASP B N 1
ATOM 5395 C CA . ASP B 1 42 ? -40.496 37.634 47.033 1 58.3 24 ASP B CA 1
ATOM 5396 C C . ASP B 1 42 ? -39.241 37.621 46.133 1 57.91 24 ASP B C 1
ATOM 5397 O O . ASP B 1 42 ? -39.05 36.675 45.375 1 58.08 24 ASP B O 1
ATOM 5406 N N . ALA B 1 43 ? -38.408 38.664 46.206 1 57.35 25 ALA B N 1
ATOM 5407 C CA . ALA B 1 43 ? -37.207 38.756 45.38 1 57.52 25 ALA B CA 1
ATOM 5408 C C . ALA B 1 43 ? -36.256 37.595 45.637 1 57.32 25 ALA B C 1
ATOM 5409 O O . ALA B 1 43 ? -35.707 37.056 44.683 1 57.92 25 ALA B O 1
ATOM 5416 N N . PHE B 1 44 ? -36.063 37.197 46.907 1 56.28 26 PHE B N 1
ATOM 5417 C CA . PHE B 1 44 ? -35.199 36.073 47.249 1 56.16 26 PHE B CA 1
ATOM 5418 C C . PHE B 1 44 ? -35.782 34.755 46.738 1 56.54 26 PHE B C 1
ATOM 5419 O O . PHE B 1 44 ? -35.041 33.929 46.207 1 56.64 26 PHE B O 1
ATOM 5436 N N . LEU B 1 45 ? -37.097 34.54 46.922 1 56.33 27 LEU B N 1
ATOM 5437 C CA . LEU B 1 45 ? -37.73 33.295 46.488 1 56.6 27 LEU B CA 1
ATOM 5438 C C . LEU B 1 45 ? -37.637 33.14 44.974 1 57.26 27 LEU B C 1
ATOM 5439 O O . LEU B 1 45 ? -37.303 32.059 44.496 1 57.18 27 LEU B O 1
ATOM 5455 N N . THR B 1 46 ? -37.907 34.218 44.23 1 57.79 28 THR B N 1
ATOM 5456 C CA . THR B 1 46 ? -37.811 34.211 42.769 1 58.99 28 THR B CA 1
ATOM 5457 C C . THR B 1 46 ? -36.36 33.972 42.317 1 59.54 28 THR B C 1
ATOM 5458 O O . THR B 1 46 ? -36.124 33.124 41.455 1 60.06 28 THR B O 1
ATOM 5469 N N . LYS B 1 47 ? -35.393 34.67 42.933 1 59.28 29 LYS B N 1
ATOM 5470 C CA . LYS B 1 47 ? -33.97 34.544 42.6 1 59.68 29 LYS B CA 1
ATOM 5471 C C . LYS B 1 47 ? -33.477 33.086 42.579 1 60.12 29 LYS B C 1
ATOM 5472 O O . LYS B 1 47 ? -32.823 32.68 41.621 1 60.58 29 LYS B O 1
ATOM 5491 N N . TYR B 1 48 ? -33.795 32.303 43.616 1 59.84 30 TYR B N 1
ATOM 5492 C CA . TYR B 1 48 ? -33.37 30.905 43.702 1 60.07 30 TYR B CA 1
ATOM 5493 C C . TYR B 1 48 ? -34.475 29.91 43.295 1 60.86 30 TYR B C 1
ATOM 5494 O O . TYR B 1 48 ? -34.358 28.72 43.591 1 60.9 30 TYR B O 1
ATOM 5512 N N . ASP B 1 49 ? -35.541 30.388 42.602 1 61.1 31 ASP B N 1
ATOM 5513 C CA . ASP B 1 49 ? -36.678 29.582 42.141 1 61.39 31 ASP B CA 1
ATOM 5514 C C . ASP B 1 49 ? -37.189 28.618 43.229 1 60.26 31 ASP B C 1
ATOM 5515 O O . ASP B 1 49 ? -37.276 27.414 43.004 1 60.61 31 ASP B O 1
ATOM 5524 N N . ILE B 1 50 ? -37.471 29.18 44.43 1 58.86 32 ILE B N 1
ATOM 5525 C CA . ILE B 1 50 ? -37.933 28.457 45.624 1 58.13 32 ILE B CA 1
ATOM 5526 C C . ILE B 1 50 ? -39.439 28.647 45.815 1 57.09 32 ILE B C 1
ATOM 5527 O O . ILE B 1 50 ? -39.889 29.784 45.898 1 57.17 32 ILE B O 1
ATOM 5543 N N . LYS B 1 51 ? -40.192 27.547 45.984 1 56.14 33 LYS B N 1
ATOM 5544 C CA . LYS B 1 51 ? -41.634 27.568 46.245 1 55.64 33 LYS B CA 1
ATOM 5545 C C . LYS B 1 51 ? -41.868 27.383 47.76 1 54.46 33 LYS B C 1
ATOM 5546 O O . LYS B 1 51 ? -41.182 26.573 48.383 1 53.96 33 LYS B O 1
ATOM 5565 N N . LEU B 1 52 ? -42.845 28.108 48.346 1 53.96 34 LEU B N 1
ATOM 5566 C CA . LEU B 1 52 ? -43.175 27.947 49.766 1 53.78 34 LEU B CA 1
ATOM 5567 C C . LEU B 1 52 ? -43.96 26.652 50.012 1 53.04 34 LEU B C 1
ATOM 5568 O O . LEU B 1 52 ? -44.546 26.099 49.086 1 52.86 34 LEU B O 1
ATOM 5584 N N . ASN B 1 53 ? -43.937 26.16 51.274 1 52.7 35 ASN B N 1
ATOM 5585 C CA . ASN B 1 53 ? -44.514 24.88 51.718 1 53.05 35 ASN B CA 1
ATOM 5586 C C . ASN B 1 53 ? -44.048 23.756 50.802 1 52.27 35 ASN B C 1
ATOM 5587 O O . ASN B 1 53 ? -44.834 23.111 50.114 1 52.4 35 ASN B O 1
ATOM 5598 N N . ASN B 1 54 ? -42.723 23.603 50.759 1 51.31 36 ASN B N 1
ATOM 5599 C CA . ASN B 1 54 ? -42.044 22.653 49.906 1 51.38 36 ASN B CA 1
ATOM 5600 C C . ASN B 1 54 ? -40.738 22.22 50.578 1 51.45 36 ASN B C 1
ATOM 5601 O O . ASN B 1 54 ? -40.079 23.032 51.222 1 51.52 36 ASN B O 1
ATOM 5612 N N . ALA B 1 55 ? -40.393 20.937 50.459 1 51.32 37 ALA B N 1
ATOM 5613 C CA . ALA B 1 55 ? -39.184 20.362 51.029 1 51.74 37 ALA B CA 1
ATOM 5614 C C . ALA B 1 55 ? -38.389 19.802 49.863 1 52.03 37 ALA B C 1
ATOM 5615 O O . ALA B 1 55 ? -38.904 18.978 49.111 1 51.94 37 ALA B O 1
ATOM 5622 N N . ILE B 1 56 ? -37.165 20.304 49.674 1 52.42 38 ILE B N 1
ATOM 5623 C CA . ILE B 1 56 ? -36.288 19.956 48.558 1 53.38 38 ILE B CA 1
ATOM 5624 C C . ILE B 1 56 ? -34.998 19.326 49.091 1 53.99 38 ILE B C 1
ATOM 5625 O O . ILE B 1 56 ? -34.482 19.788 50.103 1 54.16 38 ILE B O 1
ATOM 5641 N N . LEU B 1 57 ? -34.474 18.287 48.412 1 54.35 39 LEU B N 1
ATOM 5642 C CA . LEU B 1 57 ? -33.196 17.671 48.781 1 55.25 39 LEU B CA 1
ATOM 5643 C C . LEU B 1 57 ? -32.147 18.192 47.813 1 55.53 39 LEU B C 1
ATOM 5644 O O . LEU B 1 57 ? -32.284 17.994 46.606 1 55.97 39 LEU B O 1
ATOM 5660 N N . ALA B 1 58 ? -31.111 18.869 48.334 1 55.03 40 ALA B N 1
ATOM 5661 C CA . ALA B 1 58 ? -30.028 19.419 47.538 1 55.21 40 ALA B CA 1
ATOM 5662 C C . ALA B 1 58 ? -28.807 18.514 47.648 1 55.38 40 ALA B C 1
ATOM 5663 O O . ALA B 1 58 ? -28.468 18.065 48.742 1 55.4 40 ALA B O 1
ATOM 5670 N N . GLU B 1 59 ? -28.146 18.252 46.519 1 55.36 41 GLU B N 1
ATOM 5671 C CA . GLU B 1 59 ? -26.954 17.395 46.481 1 55.94 41 GLU B CA 1
ATOM 5672 C C . GLU B 1 59 ? -25.72 18.101 47.044 1 56.4 41 GLU B C 1
ATOM 5673 O O . GLU B 1 59 ? -24.811 17.438 47.548 1 56.77 41 GLU B O 1
ATOM 5685 N N . GLU B 1 60 ? -25.661 19.431 46.91 1 56.1 42 GLU B N 1
ATOM 5686 C CA . GLU B 1 60 ? -24.589 20.243 47.453 1 56.38 42 GLU B CA 1
ATOM 5687 C C . GLU B 1 60 ? -25.173 21.56 47.977 1 55.85 42 GLU B C 1
ATOM 5688 O O . GLU B 1 60 ? -26.334 21.891 47.702 1 56.1 42 GLU B O 1
ATOM 5700 N N . LYS B 1 61 ? -24.392 22.279 48.779 1 54.82 43 LYS B N 1
ATOM 5701 C CA . LYS B 1 61 ? -24.819 23.559 49.315 1 54.26 43 LYS B CA 1
ATOM 5702 C C . LYS B 1 61 ? -24.788 24.565 48.178 1 54.11 43 LYS B C 1
ATOM 5703 O O . LYS B 1 61 ? -23.755 24.685 47.515 1 54.16 43 LYS B O 1
ATOM 5722 N N . HIS B 1 62 ? -25.904 25.287 47.938 1 53.49 44 HIS B N 1
ATOM 5723 C CA . HIS B 1 62 ? -25.924 26.353 46.937 1 53.33 44 HIS B CA 1
ATOM 5724 C C . HIS B 1 62 ? -25.213 27.507 47.641 1 52.68 44 HIS B C 1
ATOM 5725 O O . HIS B 1 62 ? -25.827 28.229 48.415 1 52.15 44 HIS B O 1
ATOM 5739 N N . LEU B 1 63 ? -23.888 27.611 47.442 1 52.75 45 LEU B N 1
ATOM 5740 C CA . LEU B 1 63 ? -23.05 28.56 48.174 1 52.95 45 LEU B CA 1
ATOM 5741 C C . LEU B 1 63 ? -23.532 30.045 48.05 1 52.6 45 LEU B C 1
ATOM 5742 O O . LEU B 1 63 ? -23.683 30.681 49.102 1 52.63 45 LEU B O 1
ATOM 5758 N N . PRO B 1 64 ? -23.874 30.612 46.855 1 52.13 46 PRO B N 1
ATOM 5759 C CA . PRO B 1 64 ? -24.419 31.989 46.843 1 51.78 46 PRO B CA 1
ATOM 5760 C C . PRO B 1 64 ? -25.659 32.161 47.734 1 50.64 46 PRO B C 1
ATOM 5761 O O . PRO B 1 64 ? -25.782 33.191 48.389 1 50.6 46 PRO B O 1
ATOM 5772 N N . MET B 1 65 ? -26.565 31.161 47.781 1 49.58 47 MET B N 1
ATOM 5773 C CA . MET B 1 65 ? -27.753 31.235 48.638 1 49.19 47 MET B CA 1
ATOM 5774 C C . MET B 1 65 ? -27.396 31.2 50.13 1 49.41 47 MET B C 1
ATOM 5775 O O . MET B 1 65 ? -28.014 31.918 50.914 1 49.12 47 MET B O 1
ATOM 5789 N N . TYR B 1 66 ? -26.427 30.354 50.525 1 49.72 48 TYR B N 1
ATOM 5790 C CA . TYR B 1 66 ? -25.998 30.239 51.923 1 50.51 48 TYR B CA 1
ATOM 5791 C C . TYR B 1 66 ? -25.353 31.532 52.408 1 51.4 48 TYR B C 1
ATOM 5792 O O . TYR B 1 66 ? -25.59 31.941 53.538 1 51.43 48 TYR B O 1
ATOM 5810 N N . ASP B 1 67 ? -24.537 32.164 51.575 1 52.23 49 ASP B N 1
ATOM 5811 C CA . ASP B 1 67 ? -23.899 33.435 51.926 1 53.79 49 ASP B CA 1
ATOM 5812 C C . ASP B 1 67 ? -24.952 34.534 52.052 1 55.15 49 ASP B C 1
ATOM 5813 O O . ASP B 1 67 ? -24.868 35.343 52.974 1 55.3 49 ASP B O 1
ATOM 5822 N N . GLU B 1 68 ? -25.933 34.578 51.125 1 55.94 50 GLU B N 1
ATOM 5823 C CA . GLU B 1 68 ? -26.993 35.584 51.156 1 56.97 50 GLU B CA 1
ATOM 5824 C C . GLU B 1 68 ? -27.864 35.416 52.401 1 58.01 50 GLU B C 1
ATOM 5825 O O . GLU B 1 68 ? -28.241 36.404 53.028 1 58.11 50 GLU B O 1
ATOM 5837 N N . LEU B 1 69 ? -28.157 34.166 52.763 1 58.69 51 LEU B N 1
ATOM 5838 C CA . LEU B 1 69 ? -28.943 33.84 53.948 1 60.16 51 LEU B CA 1
ATOM 5839 C C . LEU B 1 69 ? -28.155 34.27 55.199 1 61.82 51 LEU B C 1
ATOM 5840 O O . LEU B 1 69 ? -28.72 34.916 56.075 1 61.77 51 LEU B O 1
ATOM 5856 N N . ALA B 1 70 ? -26.846 33.959 55.253 1 63.13 52 ALA B N 1
ATOM 5857 C CA . ALA B 1 70 ? -25.954 34.364 56.345 1 64.96 52 ALA B CA 1
ATOM 5858 C C . ALA B 1 70 ? -25.875 35.896 56.491 1 66.79 52 ALA B C 1
ATOM 5859 O O . ALA B 1 70 ? -25.806 36.405 57.609 1 67.05 52 ALA B O 1
ATOM 5866 N N . SER B 1 71 ? -25.891 36.622 55.361 1 67.68 53 SER B N 1
ATOM 5867 C CA . SER B 1 71 ? -25.837 38.084 55.333 1 68.99 53 SER B CA 1
ATOM 5868 C C . SER B 1 71 ? -27.144 38.768 55.791 1 70.19 53 SER B C 1
ATOM 5869 O O . SER B 1 71 ? -27.163 39.992 55.901 1 70.57 53 SER B O 1
ATOM 5877 N N . LYS B 1 72 ? -28.229 38.01 56.029 1 70.67 54 LYS B N 1
ATOM 5878 C CA . LYS B 1 72 ? -29.502 38.595 56.467 1 71.34 54 LYS B CA 1
ATOM 5879 C C . LYS B 1 72 ? -29.393 39.111 57.916 1 71.49 54 LYS B C 1
ATOM 5880 O O . LYS B 1 72 ? -28.484 38.733 58.662 1 71.87 54 LYS B O 1
ATOM 5899 N N . SER B 1 73 ? -30.322 39.986 58.303 1 70.86 55 SER B N 1
ATOM 5900 C CA . SER B 1 73 ? -30.352 40.578 59.641 1 70.34 55 SER B CA 1
ATOM 5901 C C . SER B 1 73 ? -30.928 39.625 60.694 1 68.76 55 SER B C 1
ATOM 5902 O O . SER B 1 73 ? -30.371 39.534 61.788 1 69.17 55 SER B O 1
ATOM 5910 N N . ASN B 1 74 ? -32.049 38.948 60.391 1 66.68 56 ASN B N 1
ATOM 5911 C CA . ASN B 1 74 ? -32.697 38.051 61.348 1 65.31 56 ASN B CA 1
ATOM 5912 C C . ASN B 1 74 ? -32.268 36.564 61.173 1 62.56 56 ASN B C 1
ATOM 5913 O O . ASN B 1 74 ? -33.052 35.675 61.496 1 62.6 56 ASN B O 1
ATOM 5924 N N . VAL B 1 75 ? -31.04 36.287 60.68 1 60.13 57 VAL B N 1
ATOM 5925 C CA . VAL B 1 75 ? -30.589 34.894 60.478 1 58.04 57 VAL B CA 1
ATOM 5926 C C . VAL B 1 75 ? -30.329 34.172 61.813 1 55.63 57 VAL B C 1
ATOM 5927 O O . VAL B 1 75 ? -29.916 34.788 62.796 1 55.64 57 VAL B O 1
ATOM 5940 N N . GLU B 1 76 ? -30.589 32.86 61.836 1 53.48 58 GLU B N 1
ATOM 5941 C CA . GLU B 1 76 ? -30.451 32.038 63.026 1 51.73 58 GLU B CA 1
ATOM 5942 C C . GLU B 1 76 ? -29.897 30.657 62.638 1 49.36 58 GLU B C 1
ATOM 5943 O O . GLU B 1 76 ? -30.28 30.105 61.61 1 49.59 58 GLU B O 1
ATOM 5955 N N . TYR B 1 77 ? -28.979 30.118 63.454 1 46.86 59 TYR B N 1
ATOM 5956 C CA . TYR B 1 77 ? -28.339 28.821 63.23 1 45.08 59 TYR B CA 1
ATOM 5957 C C . TYR B 1 77 ? -28.761 27.899 64.352 1 43.02 59 TYR B C 1
ATOM 5958 O O . TYR B 1 77 ? -28.333 28.097 65.482 1 42.94 59 TYR B O 1
ATOM 5976 N N . ILE B 1 78 ? -29.603 26.902 64.049 1 41.33 60 ILE B N 1
ATOM 5977 C CA . ILE B 1 78 ? -30.175 26.008 65.05 1 40.27 60 ILE B CA 1
ATOM 5978 C C . ILE B 1 78 ? -29.696 24.557 64.83 1 38.51 60 ILE B C 1
ATOM 5979 O O . ILE B 1 78 ? -29.595 24.106 63.693 1 38.21 60 ILE B O 1
ATOM 5995 N N . ALA B 1 79 ? -29.382 23.839 65.922 1 37.3 61 ALA B N 1
ATOM 5996 C CA . ALA B 1 79 ? -28.993 22.433 65.866 1 37.09 61 ALA B CA 1
ATOM 5997 C C . ALA B 1 79 ? -30.303 21.672 65.617 1 36.56 61 ALA B C 1
ATOM 5998 O O . ALA B 1 79 ? -31.053 21.371 66.545 1 36.43 61 ALA B O 1
ATOM 6005 N N . GLY B 1 80 ? -30.579 21.442 64.342 1 36.28 62 GLY B N 1
ATOM 6006 C CA . GLY B 1 80 ? -31.817 20.844 63.868 1 36.18 62 GLY B CA 1
ATOM 6007 C C . GLY B 1 80 ? -31.769 19.37 63.545 1 36.28 62 GLY B C 1
ATOM 6008 O O . GLY B 1 80 ? -30.882 18.636 63.989 1 36.25 62 GLY B O 1
ATOM 6012 N N . GLY B 1 81 ? -32.702 18.968 62.696 1 36.02 63 GLY B N 1
ATOM 6013 C CA . GLY B 1 81 ? -32.972 17.58 62.394 1 36.1 63 GLY B CA 1
ATOM 6014 C C . GLY B 1 81 ? -34.146 17.207 63.284 1 35.36 63 GLY B C 1
ATOM 6015 O O . GLY B 1 81 ? -34.199 17.622 64.443 1 35.57 63 GLY B O 1
ATOM 6019 N N . ALA B 1 82 ? -35.11 16.464 62.757 1 34.59 64 ALA B N 1
ATOM 6020 C CA . ALA B 1 82 ? -36.327 16.114 63.491 1 34.29 64 ALA B CA 1
ATOM 6021 C C . ALA B 1 82 ? -36.117 15.628 64.956 1 33.33 64 ALA B C 1
ATOM 6022 O O . ALA B 1 82 ? -36.725 16.187 65.866 1 33.41 64 ALA B O 1
ATOM 6029 N N . THR B 1 83 ? -35.26 14.624 65.187 1 32.57 65 THR B N 1
ATOM 6030 C CA . THR B 1 83 ? -35.038 14.099 66.537 1 32.2 65 THR B CA 1
ATOM 6031 C C . THR B 1 83 ? -34.341 15.123 67.43 1 32.05 65 THR B C 1
ATOM 6032 O O . THR B 1 83 ? -34.764 15.313 68.572 1 32.74 65 THR B O 1
ATOM 6043 N N . GLN B 1 84 ? -33.309 15.814 66.913 1 30.74 66 GLN B N 1
ATOM 6044 C CA . GLN B 1 84 ? -32.597 16.809 67.706 1 30.28 66 GLN B CA 1
ATOM 6045 C C . GLN B 1 84 ? -33.533 17.947 68.11 1 29.77 66 GLN B C 1
ATOM 6046 O O . GLN B 1 84 ? -33.514 18.353 69.266 1 29.45 66 GLN B O 1
ATOM 6060 N N . ASN B 1 85 ? -34.421 18.389 67.198 1 29.88 67 ASN B N 1
ATOM 6061 C CA . ASN B 1 85 ? -35.46 19.385 67.5 1 30.3 67 ASN B CA 1
ATOM 6062 C C . ASN B 1 85 ? -36.324 18.918 68.688 1 30.7 67 ASN B C 1
ATOM 6063 O O . ASN B 1 85 ? -36.528 19.692 69.618 1 30.75 67 ASN B O 1
ATOM 6074 N N . SER B 1 86 ? -36.756 17.632 68.685 1 30.5 68 SER B N 1
ATOM 6075 C CA . SER B 1 86 ? -37.541 17.055 69.778 1 31.17 68 SER B CA 1
ATOM 6076 C C . SER B 1 86 ? -36.766 17.07 71.092 1 31.29 68 SER B C 1
ATOM 6077 O O . SER B 1 86 ? -37.321 17.435 72.121 1 30.81 68 SER B O 1
ATOM 6085 N N . ILE B 1 87 ? -35.479 16.723 71.05 1 32.03 69 ILE B N 1
ATOM 6086 C CA . ILE B 1 87 ? -34.638 16.722 72.249 1 33.57 69 ILE B CA 1
ATOM 6087 C C . ILE B 1 87 ? -34.451 18.146 72.802 1 34.37 69 ILE B C 1
ATOM 6088 O O . ILE B 1 87 ? -34.546 18.35 74.014 1 35.33 69 ILE B O 1
ATOM 6104 N N . ARG B 1 88 ? -34.223 19.126 71.926 1 33.69 70 ARG B N 1
ATOM 6105 C CA . ARG B 1 88 ? -34.077 20.519 72.349 1 33.69 70 ARG B CA 1
ATOM 6106 C C . ARG B 1 88 ? -35.373 21.045 72.965 1 33.59 70 ARG B C 1
ATOM 6107 O O . ARG B 1 88 ? -35.33 21.738 73.979 1 33.46 70 ARG B O 1
ATOM 6128 N N . VAL B 1 89 ? -36.524 20.708 72.362 1 33.42 71 VAL B N 1
ATOM 6129 C CA . VAL B 1 89 ? -37.829 21.154 72.859 1 33.04 71 VAL B CA 1
ATOM 6130 C C . VAL B 1 89 ? -38.097 20.503 74.227 1 32.42 71 VAL B C 1
ATOM 6131 O O . VAL B 1 89 ? -38.56 21.185 75.143 1 31.87 71 VAL B O 1
ATOM 6144 N N . ALA B 1 90 ? -37.739 19.226 74.392 1 32.46 72 ALA B N 1
ATOM 6145 C CA . ALA B 1 90 ? -37.889 18.553 75.682 1 33.42 72 ALA B CA 1
ATOM 6146 C C . ALA B 1 90 ? -36.991 19.223 76.738 1 34.11 72 ALA B C 1
ATOM 6147 O O . ALA B 1 90 ? -37.444 19.437 77.859 1 34.37 72 ALA B O 1
ATOM 6154 N N . GLN B 1 91 ? -35.74 19.573 76.373 1 33.96 73 GLN B N 1
ATOM 6155 C CA . GLN B 1 91 ? -34.807 20.239 77.278 1 34.55 73 GLN B CA 1
ATOM 6156 C C . GLN B 1 91 ? -35.347 21.606 77.704 1 34.98 73 GLN B C 1
ATOM 6157 O O . GLN B 1 91 ? -35.303 21.937 78.893 1 34.64 73 GLN B O 1
ATOM 6171 N N . TRP B 1 92 ? -35.859 22.396 76.742 1 35.42 74 TRP B N 1
ATOM 6172 C CA . TRP B 1 92 ? -36.453 23.706 77.02 1 36.6 74 TRP B CA 1
ATOM 6173 C C . TRP B 1 92 ? -37.642 23.548 77.953 1 37.05 74 TRP B C 1
ATOM 6174 O O . TRP B 1 92 ? -37.774 24.281 78.918 1 36.9 74 TRP B O 1
ATOM 6195 N N . MET B 1 93 ? -38.474 22.552 77.685 1 37.52 75 MET B N 1
ATOM 6196 C CA . MET B 1 93 ? -39.661 22.304 78.478 1 38.71 75 MET B CA 1
ATOM 6197 C C . MET B 1 93 ? -39.298 21.869 79.914 1 39.46 75 MET B C 1
ATOM 6198 O O . MET B 1 93 ? -39.956 22.29 80.864 1 39.67 75 MET B O 1
ATOM 6212 N N . LEU B 1 94 ? -38.242 21.05 80.07 1 39.66 76 LEU B N 1
ATOM 6213 C CA . LEU B 1 94 ? -37.797 20.567 81.378 1 40.37 76 LEU B CA 1
ATOM 6214 C C . LEU B 1 94 ? -37.086 21.629 82.206 1 41.39 76 LEU B C 1
ATOM 6215 O O . LEU B 1 94 ? -37.225 21.621 83.429 1 41.82 76 LEU B O 1
ATOM 6231 N N . GLN B 1 95 ? -36.268 22.485 81.571 1 41.66 77 GLN B N 1
ATOM 6232 C CA . GLN B 1 95 ? -35.501 23.541 82.253 1 42.52 77 GLN B CA 1
ATOM 6233 C C . GLN B 1 95 ? -34.486 23.023 83.292 1 42.62 77 GLN B C 1
ATOM 6234 O O . GLN B 1 95 ? -33.975 23.818 84.072 1 43.03 77 GLN B O 1
ATOM 6248 N N . THR B 1 96 ? -34.176 21.717 83.302 1 42.39 78 THR B N 1
ATOM 6249 C CA . THR B 1 96 ? -33.229 21.16 84.266 1 42.38 78 THR B CA 1
ATOM 6250 C C . THR B 1 96 ? -31.886 20.977 83.552 1 41.29 78 THR B C 1
ATOM 6251 O O . THR B 1 96 ? -31.85 20.203 82.599 1 40.76 78 THR B O 1
ATOM 6262 N N . PRO B 1 97 ? -30.783 21.675 83.93 1 40.71 79 PRO B N 1
ATOM 6263 C CA . PRO B 1 97 ? -29.526 21.475 83.196 1 40.53 79 PRO B CA 1
ATOM 6264 C C . PRO B 1 97 ? -29.009 20.036 83.203 1 40.32 79 PRO B C 1
ATOM 6265 O O . PRO B 1 97 ? -29.075 19.357 84.222 1 40.43 79 PRO B O 1
ATOM 6276 N N . GLY B 1 98 ? -28.53 19.583 82.051 1 40.05 80 GLY B N 1
ATOM 6277 C CA . GLY B 1 98 ? -27.964 18.251 81.894 1 40.49 80 GLY B CA 1
ATOM 6278 C C . GLY B 1 98 ? -28.949 17.112 81.729 1 40.79 80 GLY B C 1
ATOM 6279 O O . GLY B 1 98 ? -28.515 15.971 81.632 1 41.31 80 GLY B O 1
ATOM 6283 N N . ALA B 1 99 ? -30.26 17.384 81.664 1 40.18 81 ALA B N 1
ATOM 6284 C CA . ALA B 1 99 ? -31.257 16.328 81.554 1 40.37 81 ALA B CA 1
ATOM 6285 C C . ALA B 1 99 ? -31.275 15.601 80.208 1 39.7 81 ALA B C 1
ATOM 6286 O O . ALA B 1 99 ? -31.762 14.481 80.155 1 39.81 81 ALA B O 1
ATOM 6293 N N . THR B 1 100 ? -30.779 16.22 79.131 1 38.97 82 THR B N 1
ATOM 6294 C CA . THR B 1 100 ? -30.833 15.606 77.805 1 38.36 82 THR B CA 1
ATOM 6295 C C . THR B 1 100 ? -29.48 15.343 77.167 1 37.54 82 THR B C 1
ATOM 6296 O O . THR B 1 100 ? -28.514 16.059 77.412 1 37.44 82 THR B O 1
ATOM 6307 N N . SER B 1 101 ? -29.458 14.329 76.289 1 36.73 83 SER B N 1
ATOM 6308 C CA . SER B 1 101 ? -28.318 13.907 75.511 1 36.1 83 SER B CA 1
ATOM 6309 C C . SER B 1 101 ? -28.746 13.695 74.052 1 34.86 83 SER B C 1
ATOM 6310 O O . SER B 1 101 ? -29.93 13.488 73.758 1 34.6 83 SER B O 1
ATOM 6318 N N . TYR B 1 102 ? -27.764 13.732 73.14 1 33.84 84 TYR B N 1
ATOM 6319 C CA . TYR B 1 102 ? -28.004 13.516 71.721 1 33.05 84 TYR B CA 1
ATOM 6320 C C . TYR B 1 102 ? -26.74 12.997 71.038 1 33.44 84 TYR B C 1
ATOM 6321 O O . TYR B 1 102 ? -25.655 13.485 71.319 1 33.66 84 TYR B O 1
ATOM 6339 N N . MET B 1 103 ? -26.889 12.04 70.114 1 33.23 85 MET B N 1
ATOM 6340 C CA . MET B 1 103 ? -25.788 11.546 69.304 1 33.66 85 MET B CA 1
ATOM 6341 C C . MET B 1 103 ? -26.217 11.519 67.831 1 33.53 85 MET B C 1
ATOM 6342 O O . MET B 1 103 ? -27.349 11.177 67.499 1 32.79 85 MET B O 1
ATOM 6356 N N . GLY B 1 104 ? -25.291 11.893 66.967 1 33.86 86 GLY B N 1
ATOM 6357 C CA . GLY B 1 104 ? -25.508 11.943 65.528 1 34.89 86 GLY B CA 1
ATOM 6358 C C . GLY B 1 104 ? -24.227 12.289 64.789 1 35.89 86 GLY B C 1
ATOM 6359 O O . GLY B 1 104 ? -23.215 12.596 65.424 1 36.2 86 GLY B O 1
ATOM 6363 N N . CYS B 1 105 ? -24.246 12.271 63.449 1 36.24 87 CYS B N 1
ATOM 6364 C CA . CYS B 1 105 ? -23.037 12.548 62.674 1 36.9 87 CYS B CA 1
ATOM 6365 C C . CYS B 1 105 ? -22.987 13.956 62.076 1 37.62 87 CYS B C 1
ATOM 6366 O O . CYS B 1 105 ? -23.965 14.424 61.501 1 37.95 87 CYS B O 1
ATOM 6374 N N . ILE B 1 106 ? -21.817 14.611 62.209 1 37.84 88 ILE B N 1
ATOM 6375 C CA . ILE B 1 106 ? -21.505 15.938 61.663 1 38.4 88 ILE B CA 1
ATOM 6376 C C . ILE B 1 106 ? -20.135 15.842 60.927 1 39.43 88 ILE B C 1
ATOM 6377 O O . ILE B 1 106 ? -19.437 14.825 61.022 1 39.73 88 ILE B O 1
ATOM 6393 N N . GLY B 1 107 ? -19.766 16.901 60.214 1 39.8 89 GLY B N 1
ATOM 6394 C CA . GLY B 1 107 ? -18.478 17 59.541 1 40.67 89 GLY B CA 1
ATOM 6395 C C . GLY B 1 107 ? -17.494 17.873 60.298 1 41.3 89 GLY B C 1
ATOM 6396 O O . GLY B 1 107 ? -17.856 18.534 61.277 1 41.35 89 GLY B O 1
ATOM 6400 N N . LYS B 1 108 ? -16.244 17.899 59.83 1 41.42 90 LYS B N 1
ATOM 6401 C CA . LYS B 1 108 ? -15.187 18.691 60.449 1 42.31 90 LYS B CA 1
ATOM 6402 C C . LYS B 1 108 ? -15.085 20.048 59.75 1 42.38 90 LYS B C 1
ATOM 6403 O O . LYS B 1 108 ? -14.142 20.29 59.007 1 42.32 90 LYS B O 1
ATOM 6422 N N . ASP B 1 109 ? -16.069 20.92 59.978 1 42.34 91 ASP B N 1
ATOM 6423 C CA . ASP B 1 109 ? -16.133 22.231 59.328 1 42.56 91 ASP B CA 1
ATOM 6424 C C . ASP B 1 109 ? -16.776 23.305 60.243 1 43.03 91 ASP B C 1
ATOM 6425 O O . ASP B 1 109 ? -17.13 22.996 61.382 1 43.07 91 ASP B O 1
ATOM 6434 N N . LYS B 1 110 ? -16.887 24.567 59.765 1 43.48 92 LYS B N 1
ATOM 6435 C CA . LYS B 1 110 ? -17.505 25.659 60.525 1 44.3 92 LYS B CA 1
ATOM 6436 C C . LYS B 1 110 ? -18.96 25.358 60.903 1 43.99 92 LYS B C 1
ATOM 6437 O O . LYS B 1 110 ? -19.37 25.693 62.011 1 44.36 92 LYS B O 1
ATOM 6456 N N . PHE B 1 111 ? -19.734 24.709 60.015 1 43.47 93 PHE B N 1
ATOM 6457 C CA . PHE B 1 111 ? -21.129 24.372 60.32 1 43.24 93 PHE B CA 1
ATOM 6458 C C . PHE B 1 111 ? -21.223 23.32 61.442 1 42.61 93 PHE B C 1
ATOM 6459 O O . PHE B 1 111 ? -22.128 23.398 62.261 1 42.6 93 PHE B O 1
ATOM 6476 N N . GLY B 1 112 ? -20.257 22.41 61.525 1 42.13 94 GLY B N 1
ATOM 6477 C CA . GLY B 1 112 ? -20.193 21.444 62.615 1 42 94 GLY B CA 1
ATOM 6478 C C . GLY B 1 112 ? -19.922 22.118 63.944 1 41.86 94 GLY B C 1
ATOM 6479 O O . GLY B 1 112 ? -20.512 21.729 64.956 1 41.74 94 GLY B O 1
ATOM 6483 N N . GLU B 1 113 ? -19.05 23.168 63.944 1 41.25 95 GLU B N 1
ATOM 6484 C CA . GLU B 1 113 ? -18.738 23.939 65.148 1 41.3 95 GLU B CA 1
ATOM 6485 C C . GLU B 1 113 ? -19.948 24.785 65.551 1 40.34 95 GLU B C 1
ATOM 6486 O O . GLU B 1 113 ? -20.208 24.918 66.74 1 40.33 95 GLU B O 1
ATOM 6498 N N . GLU B 1 114 ? -20.693 25.342 64.58 1 39.87 96 GLU B N 1
ATOM 6499 C CA . GLU B 1 114 ? -21.923 26.09 64.881 1 39.72 96 GLU B CA 1
ATOM 6500 C C . GLU B 1 114 ? -22.971 25.145 65.477 1 38.71 96 GLU B C 1
ATOM 6501 O O . GLU B 1 114 ? -23.695 25.535 66.386 1 38.63 96 GLU B O 1
ATOM 6513 N N . MET B 1 115 ? -23.047 23.904 64.974 1 37.84 97 MET B N 1
ATOM 6514 C CA . MET B 1 115 ? -23.965 22.891 65.488 1 37.49 97 MET B CA 1
ATOM 6515 C C . MET B 1 115 ? -23.642 22.595 66.949 1 37.56 97 MET B C 1
ATOM 6516 O O . MET B 1 115 ? -24.55 22.523 67.767 1 38.04 97 MET B O 1
ATOM 6530 N N . LYS B 1 116 ? -22.361 22.445 67.272 1 37.4 98 LYS B N 1
ATOM 6531 C CA . LYS B 1 116 ? -21.899 22.215 68.643 1 37.51 98 LYS B CA 1
ATOM 6532 C C . LYS B 1 116 ? -22.26 23.41 69.53 1 37.42 98 LYS B C 1
ATOM 6533 O O . LYS B 1 116 ? -22.733 23.213 70.648 1 37.22 98 LYS B O 1
ATOM 6552 N N . LYS B 1 117 ? -22.035 24.636 69.033 1 37.47 99 LYS B N 1
ATOM 6553 C CA . LYS B 1 117 ? -22.366 25.86 69.758 1 38.2 99 LYS B CA 1
ATOM 6554 C C . LYS B 1 117 ? -23.859 25.937 70.08 1 38.51 99 LYS B C 1
ATOM 6555 O O . LYS B 1 117 ? -24.208 26.202 71.227 1 38.59 99 LYS B O 1
ATOM 6574 N N . ASN B 1 118 ? -24.745 25.719 69.086 1 38.89 100 ASN B N 1
ATOM 6575 C CA . ASN B 1 118 ? -26.182 25.828 69.327 1 39.44 100 ASN B CA 1
ATOM 6576 C C . ASN B 1 118 ? -26.721 24.728 70.219 1 39.82 100 ASN B C 1
ATOM 6577 O O . ASN B 1 118 ? -27.622 25.003 71.014 1 39.96 100 ASN B O 1
ATOM 6588 N N . ALA B 1 119 ? -26.192 23.491 70.115 1 39.74 101 ALA B N 1
ATOM 6589 C CA . ALA B 1 119 ? -26.635 22.402 70.995 1 40.28 101 ALA B CA 1
ATOM 6590 C C . ALA B 1 119 ? -26.318 22.749 72.458 1 40.71 101 ALA B C 1
ATOM 6591 O O . ALA B 1 119 ? -27.148 22.529 73.336 1 40.77 101 ALA B O 1
ATOM 6598 N N . GLN B 1 120 ? -25.146 23.348 72.695 1 40.91 102 GLN B N 1
ATOM 6599 C CA . GLN B 1 120 ? -24.727 23.766 74.025 1 41.64 102 GLN B CA 1
ATOM 6600 C C . GLN B 1 120 ? -25.605 24.933 74.525 1 40.5 102 GLN B C 1
ATOM 6601 O O . GLN B 1 120 ? -26.002 24.939 75.688 1 40.29 102 GLN B O 1
ATOM 6615 N N . ALA B 1 121 ? -25.957 25.877 73.641 1 39.45 103 ALA B N 1
ATOM 6616 C CA . ALA B 1 121 ? -26.841 26.997 73.978 1 39.11 103 ALA B CA 1
ATOM 6617 C C . ALA B 1 121 ? -28.243 26.492 74.341 1 38.92 103 ALA B C 1
ATOM 6618 O O . ALA B 1 121 ? -28.872 27.011 75.259 1 38.87 103 ALA B O 1
ATOM 6625 N N . ALA B 1 122 ? -28.727 25.465 73.629 1 38.48 104 ALA B N 1
ATOM 6626 C CA . ALA B 1 122 ? -30.012 24.835 73.921 1 37.35 104 ALA B CA 1
ATOM 6627 C C . ALA B 1 122 ? -29.988 23.925 75.173 1 36.3 104 ALA B C 1
ATOM 6628 O O . ALA B 1 122 ? -31.027 23.374 75.529 1 36.39 104 ALA B O 1
ATOM 6635 N N . GLY B 1 123 ? -28.828 23.732 75.791 1 35.09 105 GLY B N 1
ATOM 6636 C CA . GLY B 1 123 ? -28.68 22.9 76.972 1 35.22 105 GLY B CA 1
ATOM 6637 C C . GLY B 1 123 ? -28.704 21.401 76.733 1 35.3 105 GLY B C 1
ATOM 6638 O O . GLY B 1 123 ? -29.008 20.654 77.658 1 35.82 105 GLY B O 1
ATOM 6642 N N . VAL B 1 124 ? -28.35 20.939 75.525 1 35.01 106 VAL B N 1
ATOM 6643 C CA . VAL B 1 124 ? -28.338 19.519 75.178 1 35.95 106 VAL B CA 1
ATOM 6644 C C . VAL B 1 124 ? -26.887 19.006 75.167 1 36.69 106 VAL B C 1
ATOM 6645 O O . VAL B 1 124 ? -26.017 19.676 74.608 1 36.78 106 VAL B O 1
ATOM 6658 N N . THR B 1 125 ? -26.618 17.847 75.813 1 36.9 107 THR B N 1
ATOM 6659 C CA . THR B 1 125 ? -25.282 17.242 75.837 1 37.28 107 THR B CA 1
ATOM 6660 C C . THR B 1 125 ? -25.15 16.431 74.559 1 37.02 107 THR B C 1
ATOM 6661 O O . THR B 1 125 ? -25.693 15.332 74.465 1 37.44 107 THR B O 1
ATOM 6672 N N . ALA B 1 126 ? -24.484 16.99 73.558 1 36.51 108 ALA B N 1
ATOM 6673 C CA . ALA B 1 126 ? -24.362 16.353 72.261 1 36.79 108 ALA B CA 1
ATOM 6674 C C . ALA B 1 126 ? -22.976 15.742 72.035 1 37.04 108 ALA B C 1
ATOM 6675 O O . ALA B 1 126 ? -21.97 16.451 72.095 1 37.38 108 ALA B O 1
ATOM 6682 N N . HIS B 1 127 ? -22.928 14.427 71.775 1 36.4 109 HIS B N 1
ATOM 6683 C CA . HIS B 1 127 ? -21.686 13.731 71.459 1 36.61 109 HIS B CA 1
ATOM 6684 C C . HIS B 1 127 ? -21.816 13.35 69.998 1 36.69 109 HIS B C 1
ATOM 6685 O O . HIS B 1 127 ? -22.459 12.352 69.679 1 36.07 109 HIS B O 1
ATOM 6699 N N . TYR B 1 128 ? -21.292 14.195 69.105 1 36.99 110 TYR B N 1
ATOM 6700 C CA . TYR B 1 128 ? -21.386 13.937 67.68 1 37.72 110 TYR B CA 1
ATOM 6701 C C . TYR B 1 128 ? -20.21 13.107 67.171 1 39.6 110 TYR B C 1
ATOM 6702 O O . TYR B 1 128 ? -19.083 13.235 67.653 1 39.24 110 TYR B O 1
ATOM 6720 N N . TYR B 1 129 ? -20.495 12.267 66.174 1 41.3 111 TYR B N 1
ATOM 6721 C CA . TYR B 1 129 ? -19.512 11.48 65.462 1 43.12 111 TYR B CA 1
ATOM 6722 C C . TYR B 1 129 ? -19.062 12.378 64.311 1 43.59 111 TYR B C 1
ATOM 6723 O O . TYR B 1 129 ? -19.904 12.859 63.551 1 43.75 111 TYR B O 1
ATOM 6741 N N . GLU B 1 130 ? -17.758 12.646 64.204 1 43.64 112 GLU B N 1
ATOM 6742 C CA . GLU B 1 130 ? -17.246 13.517 63.159 1 44.77 112 GLU B CA 1
ATOM 6743 C C . GLU B 1 130 ? -16.719 12.712 61.992 1 46.24 112 GLU B C 1
ATOM 6744 O O . GLU B 1 130 ? -15.675 12.073 62.116 1 47.02 112 GLU B O 1
ATOM 6756 N N . ASP B 1 131 ? -17.428 12.746 60.852 1 46.57 113 ASP B N 1
ATOM 6757 C CA . ASP B 1 131 ? -16.974 12.068 59.645 1 47.41 113 ASP B CA 1
ATOM 6758 C C . ASP B 1 131 ? -15.728 12.799 59.136 1 48.78 113 ASP B C 1
ATOM 6759 O O . ASP B 1 131 ? -15.651 14.03 59.208 1 48.75 113 ASP B O 1
ATOM 6768 N N . GLU B 1 132 ? -14.745 12.044 58.654 1 49.77 114 GLU B N 1
ATOM 6769 C CA . GLU B 1 132 ? -13.483 12.62 58.216 1 51.36 114 GLU B CA 1
ATOM 6770 C C . GLU B 1 132 ? -13.577 13.426 56.91 1 51.82 114 GLU B C 1
ATOM 6771 O O . GLU B 1 132 ? -12.77 14.335 56.726 1 52.3 114 GLU B O 1
ATOM 6783 N N . THR B 1 133 ? -14.552 13.133 56.023 1 51.79 115 THR B N 1
ATOM 6784 C CA . THR B 1 133 ? -14.626 13.824 54.729 1 52.48 115 THR B CA 1
ATOM 6785 C C . THR B 1 133 ? -15.956 14.524 54.408 1 50.99 115 THR B C 1
ATOM 6786 O O . THR B 1 133 ? -15.939 15.504 53.667 1 51.04 115 THR B O 1
ATOM 6797 N N . ALA B 1 134 ? -17.094 14.023 54.899 1 50.04 116 ALA B N 1
ATOM 6798 C CA . ALA B 1 134 ? -18.393 14.599 54.567 1 48.97 116 ALA B CA 1
ATOM 6799 C C . ALA B 1 134 ? -18.661 15.941 55.274 1 47.54 116 ALA B C 1
ATOM 6800 O O . ALA B 1 134 ? -18.593 15.965 56.5 1 47.54 116 ALA B O 1
ATOM 6807 N N . PRO B 1 135 ? -19.051 17.041 54.579 1 46.17 117 PRO B N 1
ATOM 6808 C CA . PRO B 1 135 ? -19.425 18.266 55.314 1 44.84 117 PRO B CA 1
ATOM 6809 C C . PRO B 1 135 ? -20.673 18.068 56.171 1 42.82 117 PRO B C 1
ATOM 6810 O O . PRO B 1 135 ? -21.512 17.239 55.844 1 42.65 117 PRO B O 1
ATOM 6821 N N . THR B 1 136 ? -20.825 18.864 57.236 1 41.1 118 THR B N 1
ATOM 6822 C CA . THR B 1 136 ? -21.992 18.791 58.126 1 39.46 118 THR B CA 1
ATOM 6823 C C . THR B 1 136 ? -23.286 19.017 57.348 1 38.45 118 THR B C 1
ATOM 6824 O O . THR B 1 136 ? -23.308 19.836 56.432 1 38.46 118 THR B O 1
ATOM 6835 N N . GLY B 1 137 ? -24.329 18.257 57.688 1 37.49 119 GLY B N 1
ATOM 6836 C CA . GLY B 1 137 ? -25.631 18.407 57.07 1 37.55 119 GLY B CA 1
ATOM 6837 C C . GLY B 1 137 ? -26.233 19.746 57.429 1 37.26 119 GLY B C 1
ATOM 6838 O O . GLY B 1 137 ? -26.069 20.208 58.558 1 36.81 119 GLY B O 1
ATOM 6842 N N . THR B 1 138 ? -26.858 20.406 56.455 1 37.42 120 THR B N 1
ATOM 6843 C CA . THR B 1 138 ? -27.454 21.729 56.627 1 38.42 120 THR B CA 1
ATOM 6844 C C . THR B 1 138 ? -28.86 21.772 56.029 1 39.08 120 THR B C 1
ATOM 6845 O O . THR B 1 138 ? -29.222 20.911 55.226 1 39.7 120 THR B O 1
ATOM 6856 N N . CYS B 1 139 ? -29.66 22.761 56.444 1 39.03 121 CYS B N 1
ATOM 6857 C CA . CYS B 1 139 ? -30.99 22.961 55.908 1 39.45 121 CYS B CA 1
ATOM 6858 C C . CYS B 1 139 ? -31.325 24.432 55.9 1 40.42 121 CYS B C 1
ATOM 6859 O O . CYS B 1 139 ? -31.426 25.041 56.96 1 40.5 121 CYS B O 1
ATOM 6867 N N . ALA B 1 140 ? -31.508 25.005 54.709 1 40.97 122 ALA B N 1
ATOM 6868 C CA . ALA B 1 140 ? -31.926 26.386 54.584 1 41.86 122 ALA B CA 1
ATOM 6869 C C . ALA B 1 140 ? -33.421 26.426 54.894 1 42.69 122 ALA B C 1
ATOM 6870 O O . ALA B 1 140 ? -34.188 25.687 54.283 1 42.87 122 ALA B O 1
ATOM 6877 N N . VAL B 1 141 ? -33.819 27.222 55.888 1 43.38 123 VAL B N 1
ATOM 6878 C CA . VAL B 1 141 ? -35.221 27.386 56.275 1 44.36 123 VAL B CA 1
ATOM 6879 C C . VAL B 1 141 ? -35.608 28.804 55.885 1 45.89 123 VAL B C 1
ATOM 6880 O O . VAL B 1 141 ? -35.221 29.762 56.552 1 46.11 123 VAL B O 1
ATOM 6893 N N . CYS B 1 142 ? -36.325 28.923 54.77 1 47.04 124 CYS B N 1
ATOM 6894 C CA . CYS B 1 142 ? -36.765 30.196 54.221 1 48.87 124 CYS B CA 1
ATOM 6895 C C . CYS B 1 142 ? -38.207 30.436 54.664 1 50.82 124 CYS B C 1
ATOM 6896 O O . CYS B 1 142 ? -39.107 29.719 54.243 1 50.53 124 CYS B O 1
ATOM 6904 N N . VAL B 1 143 ? -38.414 31.425 55.548 1 52.5 125 VAL B N 1
ATOM 6905 C CA . VAL B 1 143 ? -39.719 31.678 56.155 1 54.35 125 VAL B CA 1
ATOM 6906 C C . VAL B 1 143 ? -40.34 32.992 55.692 1 55.26 125 VAL B C 1
ATOM 6907 O O . VAL B 1 143 ? -39.654 34.007 55.646 1 55.54 125 VAL B O 1
ATOM 6920 N N . VAL B 1 144 ? -41.639 32.959 55.32 1 55.82 126 VAL B N 1
ATOM 6921 C CA . VAL B 1 144 ? -42.44 34.147 55.001 1 56.95 126 VAL B CA 1
ATOM 6922 C C . VAL B 1 144 ? -43.822 33.873 55.572 1 57.88 126 VAL B C 1
ATOM 6923 O O . VAL B 1 144 ? -44.431 32.855 55.23 1 57.82 126 VAL B O 1
ATOM 6936 N N . GLY B 1 145 ? -44.307 34.773 56.428 1 58.6 127 GLY B N 1
ATOM 6937 C CA . GLY B 1 145 ? -45.594 34.618 57.094 1 59.39 127 GLY B CA 1
ATOM 6938 C C . GLY B 1 145 ? -45.589 33.37 57.959 1 59.72 127 GLY B C 1
ATOM 6939 O O . GLY B 1 145 ? -44.613 33.119 58.679 1 59.85 127 GLY B O 1
ATOM 6943 N N . GLY B 1 146 ? -46.625 32.554 57.803 1 59.23 128 GLY B N 1
ATOM 6944 C CA . GLY B 1 146 ? -46.724 31.275 58.491 1 59.32 128 GLY B CA 1
ATOM 6945 C C . GLY B 1 146 ? -46.29 30.102 57.631 1 59.13 128 GLY B C 1
ATOM 6946 O O . GLY B 1 146 ? -46.58 28.958 57.986 1 59.64 128 GLY B O 1
ATOM 6950 N N . GLU B 1 147 ? -45.594 30.351 56.497 1 58.33 129 GLU B N 1
ATOM 6951 C CA . GLU B 1 147 ? -45.135 29.288 55.596 1 57.91 129 GLU B CA 1
ATOM 6952 C C . GLU B 1 147 ? -43.602 29.197 55.56 1 56.66 129 GLU B C 1
ATOM 6953 O O . GLU B 1 147 ? -42.909 30.151 55.897 1 56.61 129 GLU B O 1
ATOM 6965 N N . ARG B 1 148 ? -43.08 28.032 55.172 1 55.63 130 ARG B N 1
ATOM 6966 C CA . ARG B 1 148 ? -41.639 27.806 55.114 1 54.95 130 ARG B CA 1
ATOM 6967 C C . ARG B 1 148 ? -41.259 26.919 53.936 1 53.24 130 ARG B C 1
ATOM 6968 O O . ARG B 1 148 ? -42.057 26.111 53.476 1 53.13 130 ARG B O 1
ATOM 6989 N N . SER B 1 149 ? -40.023 27.067 53.472 1 51.55 131 SER B N 1
ATOM 6990 C CA . SER B 1 149 ? -39.469 26.238 52.419 1 50.27 131 SER B CA 1
ATOM 6991 C C . SER B 1 149 ? -38.147 25.733 52.942 1 47.89 131 SER B C 1
ATOM 6992 O O . SER B 1 149 ? -37.378 26.504 53.509 1 48.33 131 SER B O 1
ATOM 7000 N N . LEU B 1 150 ? -37.902 24.439 52.791 1 45.58 132 LEU B N 1
ATOM 7001 C CA . LEU B 1 150 ? -36.705 23.777 53.29 1 43.8 132 LEU B CA 1
ATOM 7002 C C . LEU B 1 150 ? -35.868 23.23 52.15 1 41.85 132 LEU B C 1
ATOM 7003 O O . LEU B 1 150 ? -36.403 22.56 51.277 1 41.53 132 LEU B O 1
ATOM 7019 N N . ILE B 1 151 ? -34.555 23.506 52.161 1 40.38 133 ILE B N 1
ATOM 7020 C CA . ILE B 1 151 ? -33.617 22.995 51.161 1 39.47 133 ILE B CA 1
ATOM 7021 C C . ILE B 1 151 ? -32.542 22.303 51.983 1 38.58 133 ILE B C 1
ATOM 7022 O O . ILE B 1 151 ? -31.727 22.973 52.617 1 38.32 133 ILE B O 1
ATOM 7038 N N . ALA B 1 152 ? -32.594 20.958 52.029 1 38.04 134 ALA B N 1
ATOM 7039 C CA . ALA B 1 152 ? -31.721 20.128 52.859 1 38.13 134 ALA B CA 1
ATOM 7040 C C . ALA B 1 152 ? -30.577 19.443 52.128 1 38.17 134 ALA B C 1
ATOM 7041 O O . ALA B 1 152 ? -30.798 18.79 51.117 1 38.43 134 ALA B O 1
ATOM 7048 N N . ASN B 1 153 ? -29.361 19.542 52.683 1 37.73 135 ASN B N 1
ATOM 7049 C CA . ASN B 1 153 ? -28.183 18.835 52.2 1 37.62 135 ASN B CA 1
ATOM 7050 C C . ASN B 1 153 ? -27.75 18.003 53.398 1 37.18 135 ASN B C 1
ATOM 7051 O O . ASN B 1 153 ? -27.107 18.522 54.303 1 36.64 135 ASN B O 1
ATOM 7062 N N . LEU B 1 154 ? -28.151 16.727 53.419 1 37.18 136 LEU B N 1
ATOM 7063 C CA . LEU B 1 154 ? -27.936 15.834 54.559 1 37.55 136 LEU B CA 1
ATOM 7064 C C . LEU B 1 154 ? -26.482 15.494 54.804 1 37.34 136 LEU B C 1
ATOM 7065 O O . LEU B 1 154 ? -26.071 15.386 55.954 1 36.96 136 LEU B O 1
ATOM 7081 N N . SER B 1 155 ? -25.72 15.263 53.73 1 37.52 137 SER B N 1
ATOM 7082 C CA . SER B 1 155 ? -24.284 15.008 53.773 1 38.18 137 SER B CA 1
ATOM 7083 C C . SER B 1 155 ? -23.828 14.097 54.996 1 38.63 137 SER B C 1
ATOM 7084 O O . SER B 1 155 ? -24.209 12.916 54.996 1 38.51 137 SER B O 1
ATOM 7092 N N . ALA B 1 156 ? -23.098 14.622 56.032 1 38.9 138 ALA B N 1
ATOM 7093 C CA . ALA B 1 156 ? -22.595 13.812 57.15 1 39.93 138 ALA B CA 1
ATOM 7094 C C . ALA B 1 156 ? -23.668 13.145 58.002 1 41.18 138 ALA B C 1
ATOM 7095 O O . ALA B 1 156 ? -23.391 12.101 58.578 1 40.99 138 ALA B O 1
ATOM 7102 N N . ALA B 1 157 ? -24.876 13.72 58.087 1 41.97 139 ALA B N 1
ATOM 7103 C CA . ALA B 1 157 ? -25.961 13.139 58.882 1 43.13 139 ALA B CA 1
ATOM 7104 C C . ALA B 1 157 ? -26.266 11.675 58.511 1 44.45 139 ALA B C 1
ATOM 7105 O O . ALA B 1 157 ? -26.702 10.919 59.377 1 44.92 139 ALA B O 1
ATOM 7112 N N . ASN B 1 158 ? -26.002 11.27 57.254 1 44.74 140 ASN B N 1
ATOM 7113 C CA . ASN B 1 158 ? -26.216 9.899 56.79 1 45.66 140 ASN B CA 1
ATOM 7114 C C . ASN B 1 158 ? -25.007 8.97 57.004 1 45.88 140 ASN B C 1
ATOM 7115 O O . ASN B 1 158 ? -25.073 7.813 56.594 1 46.23 140 ASN B O 1
ATOM 7126 N N . CYS B 1 159 ? -23.923 9.444 57.633 1 45.51 141 CYS B N 1
ATOM 7127 C CA . CYS B 1 159 ? -22.707 8.662 57.819 1 45.45 141 CYS B CA 1
ATOM 7128 C C . CYS B 1 159 ? -22.482 8.182 59.254 1 44.57 141 CYS B C 1
ATOM 7129 O O . CYS B 1 159 ? -21.352 7.783 59.557 1 44.56 141 CYS B O 1
ATOM 7137 N N . TYR B 1 160 ? -23.52 8.17 60.129 1 43.5 142 TYR B N 1
ATOM 7138 C CA . TYR B 1 160 ? -23.314 7.7 61.503 1 42.95 142 TYR B CA 1
ATOM 7139 C C . TYR B 1 160 ? -22.955 6.208 61.517 1 43.37 142 TYR B C 1
ATOM 7140 O O . TYR B 1 160 ? -23.507 5.438 60.738 1 43.25 142 TYR B O 1
ATOM 7158 N N . LYS B 1 161 ? -21.997 5.821 62.376 1 43.77 143 LYS B N 1
ATOM 7159 C CA . LYS B 1 161 ? -21.54 4.437 62.513 1 45 143 LYS B CA 1
ATOM 7160 C C . LYS B 1 161 ? -21.638 4 63.97 1 45.3 143 LYS B C 1
ATOM 7161 O O . LYS B 1 161 ? -21.282 4.761 64.866 1 45.16 143 LYS B O 1
ATOM 7180 N N . SER B 1 162 ? -22.063 2.751 64.202 1 45.65 144 SER B N 1
ATOM 7181 C CA . SER B 1 162 ? -22.198 2.191 65.543 1 46.18 144 SER B CA 1
ATOM 7182 C C . SER B 1 162 ? -20.871 2.142 66.307 1 46.29 144 SER B C 1
ATOM 7183 O O . SER B 1 162 ? -20.906 2.089 67.533 1 46.41 144 SER B O 1
ATOM 7191 N N . GLU B 1 163 ? -19.704 2.228 65.619 1 46.19 145 GLU B N 1
ATOM 7192 C CA . GLU B 1 163 ? -18.42 2.288 66.321 1 46.65 145 GLU B CA 1
ATOM 7193 C C . GLU B 1 163 ? -18.362 3.511 67.262 1 46.18 145 GLU B C 1
ATOM 7194 O O . GLU B 1 163 ? -17.794 3.406 68.341 1 46.46 145 GLU B O 1
ATOM 7206 N N . HIS B 1 164 ? -19.003 4.635 66.894 1 45.66 146 HIS B N 1
ATOM 7207 C CA . HIS B 1 164 ? -19.041 5.805 67.766 1 45.47 146 HIS B CA 1
ATOM 7208 C C . HIS B 1 164 ? -19.868 5.464 69.016 1 45.92 146 HIS B C 1
ATOM 7209 O O . HIS B 1 164 ? -19.393 5.633 70.136 1 45.35 146 HIS B O 1
ATOM 7223 N N . LEU B 1 165 ? -21.066 4.903 68.814 1 46.81 147 LEU B N 1
ATOM 7224 C CA . LEU B 1 165 ? -21.957 4.497 69.902 1 48.22 147 LEU B CA 1
ATOM 7225 C C . LEU B 1 165 ? -21.278 3.566 70.909 1 49.28 147 LEU B C 1
ATOM 7226 O O . LEU B 1 165 ? -21.441 3.755 72.118 1 49.12 147 LEU B O 1
ATOM 7242 N N . LYS B 1 166 ? -20.52 2.562 70.406 1 50 148 LYS B N 1
ATOM 7243 C CA . LYS B 1 166 ? -19.862 1.553 71.233 1 50.93 148 LYS B CA 1
ATOM 7244 C C . LYS B 1 166 ? -18.672 2.073 72.035 1 51.57 148 LYS B C 1
ATOM 7245 O O . LYS B 1 166 ? -18.211 1.362 72.928 1 51.78 148 LYS B O 1
ATOM 7264 N N . ARG B 1 167 ? -18.183 3.301 71.761 1 51.83 149 ARG B N 1
ATOM 7265 C CA . ARG B 1 167 ? -17.07 3.859 72.537 1 52.43 149 ARG B CA 1
ATOM 7266 C C . ARG B 1 167 ? -17.566 4.105 73.976 1 52.32 149 ARG B C 1
ATOM 7267 O O . ARG B 1 167 ? -18.706 4.536 74.137 1 52.51 149 ARG B O 1
ATOM 7288 N N . PRO B 1 168 ? -16.771 3.824 75.031 1 51.78 150 PRO B N 1
ATOM 7289 C CA . PRO B 1 168 ? -17.284 4.006 76.401 1 51.12 150 PRO B CA 1
ATOM 7290 C C . PRO B 1 168 ? -17.865 5.384 76.742 1 50.1 150 PRO B C 1
ATOM 7291 O O . PRO B 1 168 ? -18.858 5.438 77.459 1 50.19 150 PRO B O 1
ATOM 7302 N N . GLU B 1 169 ? -17.263 6.481 76.263 1 48.85 151 GLU B N 1
ATOM 7303 C CA . GLU B 1 169 ? -17.786 7.825 76.55 1 47.99 151 GLU B CA 1
ATOM 7304 C C . GLU B 1 169 ? -19.186 8.093 75.935 1 46.54 151 GLU B C 1
ATOM 7305 O O . GLU B 1 169 ? -19.948 8.879 76.496 1 46.56 151 GLU B O 1
ATOM 7317 N N . ASN B 1 170 ? -19.526 7.423 74.817 1 45.08 152 ASN B N 1
ATOM 7318 C CA . ASN B 1 170 ? -20.804 7.585 74.124 1 44.19 152 ASN B CA 1
ATOM 7319 C C . ASN B 1 170 ? -21.818 6.547 74.589 1 44.13 152 ASN B C 1
ATOM 7320 O O . ASN B 1 170 ? -23 6.874 74.711 1 43.79 152 ASN B O 1
ATOM 7331 N N . TRP B 1 171 ? -21.376 5.309 74.87 1 44.18 153 TRP B N 1
ATOM 7332 C CA . TRP B 1 171 ? -22.274 4.297 75.423 1 45.03 153 TRP B CA 1
ATOM 7333 C C . TRP B 1 171 ? -22.721 4.707 76.843 1 45.29 153 TRP B C 1
ATOM 7334 O O . TRP B 1 171 ? -23.826 4.346 77.243 1 45.38 153 TRP B O 1
ATOM 7355 N N . ALA B 1 172 ? -21.9 5.503 77.584 1 45.06 154 ALA B N 1
ATOM 7356 C CA . ALA B 1 172 ? -22.281 6.041 78.892 1 44.97 154 ALA B CA 1
ATOM 7357 C C . ALA B 1 172 ? -23.587 6.844 78.805 1 44.77 154 ALA B C 1
ATOM 7358 O O . ALA B 1 172 ? -24.347 6.851 79.76 1 44.99 154 ALA B O 1
ATOM 7365 N N . LEU B 1 173 ? -23.874 7.476 77.659 1 44.57 155 LEU B N 1
ATOM 7366 C CA . LEU B 1 173 ? -25.116 8.235 77.466 1 44.72 155 LEU B CA 1
ATOM 7367 C C . LEU B 1 173 ? -26.33 7.294 77.376 1 44.67 155 LEU B C 1
ATOM 7368 O O . LEU B 1 173 ? -27.424 7.661 77.803 1 44.49 155 LEU B O 1
ATOM 7384 N N . VAL B 1 174 ? -26.134 6.091 76.825 1 44.56 156 VAL B N 1
ATOM 7385 C CA . VAL B 1 174 ? -27.177 5.074 76.741 1 44.92 156 VAL B CA 1
ATOM 7386 C C . VAL B 1 174 ? -27.406 4.534 78.155 1 44.96 156 VAL B C 1
ATOM 7387 O O . VAL B 1 174 ? -28.547 4.441 78.595 1 44.92 156 VAL B O 1
ATOM 7400 N N . GLU B 1 175 ? -26.317 4.206 78.872 1 45.15 157 GLU B N 1
ATOM 7401 C CA . GLU B 1 175 ? -26.371 3.718 80.25 1 45.87 157 GLU B CA 1
ATOM 7402 C C . GLU B 1 175 ? -27.095 4.713 81.174 1 46.23 157 GLU B C 1
ATOM 7403 O O . GLU B 1 175 ? -27.884 4.288 82.013 1 46.38 157 GLU B O 1
ATOM 7415 N N . LYS B 1 176 ? -26.821 6.026 81.026 1 45.99 158 LYS B N 1
ATOM 7416 C CA . LYS B 1 176 ? -27.464 7.081 81.823 1 46.01 158 LYS B CA 1
ATOM 7417 C C . LYS B 1 176 ? -28.959 7.195 81.548 1 45.82 158 LYS B C 1
ATOM 7418 O O . LYS B 1 176 ? -29.724 7.536 82.448 1 46.33 158 LYS B O 1
ATOM 7437 N N . ALA B 1 177 ? -29.359 7.042 80.281 1 44.97 159 ALA B N 1
ATOM 7438 C CA . ALA B 1 177 ? -30.727 7.287 79.869 1 44.24 159 ALA B CA 1
ATOM 7439 C C . ALA B 1 177 ? -31.753 6.286 80.35 1 43.8 159 ALA B C 1
ATOM 7440 O O . ALA B 1 177 ? -31.517 5.087 80.319 1 43.89 159 ALA B O 1
ATOM 7447 N N . LYS B 1 178 ? -32.924 6.803 80.746 1 43.01 160 LYS B N 1
ATOM 7448 C CA . LYS B 1 178 ? -34.107 6.031 81.096 1 42.84 160 LYS B CA 1
ATOM 7449 C C . LYS B 1 178 ? -35.056 6.004 79.877 1 41.65 160 LYS B C 1
ATOM 7450 O O . LYS B 1 178 ? -35.813 5.05 79.748 1 42.23 160 LYS B O 1
ATOM 7469 N N . TYR B 1 179 ? -35.06 7.065 79.03 1 39.95 161 TYR B N 1
ATOM 7470 C CA . TYR B 1 179 ? -35.87 7.18 77.824 1 39.02 161 TYR B CA 1
ATOM 7471 C C . TYR B 1 179 ? -34.932 7.448 76.655 1 37.94 161 TYR B C 1
ATOM 7472 O O . TYR B 1 179 ? -34.099 8.349 76.734 1 38.13 161 TYR B O 1
ATOM 7490 N N . ILE B 1 180 ? -35.026 6.638 75.598 1 37.03 162 ILE B N 1
ATOM 7491 C CA . ILE B 1 180 ? -34.201 6.768 74.399 1 36.48 162 ILE B CA 1
ATOM 7492 C C . ILE B 1 180 ? -35.147 6.861 73.199 1 35.46 162 ILE B C 1
ATOM 7493 O O . ILE B 1 180 ? -35.902 5.925 72.936 1 35.25 162 ILE B O 1
ATOM 7509 N N . TYR B 1 181 ? -35.102 7.982 72.477 1 34.6 163 TYR B N 1
ATOM 7510 C CA . TYR B 1 181 ? -35.964 8.242 71.329 1 34.1 163 TYR B CA 1
ATOM 7511 C C . TYR B 1 181 ? -35.166 8.29 70.028 1 34.07 163 TYR B C 1
ATOM 7512 O O . TYR B 1 181 ? -34.179 9.02 69.932 1 33.84 163 TYR B O 1
ATOM 7530 N N . ILE B 1 182 ? -35.634 7.535 69.008 1 34.27 164 ILE B N 1
ATOM 7531 C CA . ILE B 1 182 ? -35.01 7.447 67.685 1 34.94 164 ILE B CA 1
ATOM 7532 C C . ILE B 1 182 ? -36.09 7.358 66.635 1 35.62 164 ILE B C 1
ATOM 7533 O O . ILE B 1 182 ? -36.965 6.513 66.744 1 35.95 164 ILE B O 1
ATOM 7549 N N . ALA B 1 183 ? -35.976 8.143 65.569 1 35.91 165 ALA B N 1
ATOM 7550 C CA . ALA B 1 183 ? -36.921 8.101 64.467 1 36.86 165 ALA B CA 1
ATOM 7551 C C . ALA B 1 183 ? -36.724 6.846 63.622 1 37.86 165 ALA B C 1
ATOM 7552 O O . ALA B 1 183 ? -35.626 6.288 63.556 1 38.1 165 ALA B O 1
ATOM 7559 N N . GLY B 1 184 ? -37.788 6.421 62.963 1 38.35 166 GLY B N 1
ATOM 7560 C CA . GLY B 1 184 ? -37.737 5.271 62.079 1 39.46 166 GLY B CA 1
ATOM 7561 C C . GLY B 1 184 ? -36.807 5.5 60.905 1 40.19 166 GLY B C 1
ATOM 7562 O O . GLY B 1 184 ? -36.121 4.574 60.478 1 40.66 166 GLY B O 1
ATOM 7566 N N . PHE B 1 185 ? -36.738 6.741 60.409 1 40.24 167 PHE B N 1
ATOM 7567 C CA . PHE B 1 185 ? -35.86 7.089 59.3 1 41.12 167 PHE B CA 1
ATOM 7568 C C . PHE B 1 185 ? -34.379 6.772 59.577 1 40.47 167 PHE B C 1
ATOM 7569 O O . PHE B 1 185 ? -33.669 6.419 58.645 1 40.76 167 PHE B O 1
ATOM 7586 N N . PHE B 1 186 ? -33.923 6.837 60.843 1 39.71 168 PHE B N 1
ATOM 7587 C CA . PHE B 1 186 ? -32.537 6.53 61.194 1 39.45 168 PHE B CA 1
ATOM 7588 C C . PHE B 1 186 ? -32.136 5.082 60.872 1 40.2 168 PHE B C 1
ATOM 7589 O O . PHE B 1 186 ? -30.937 4.795 60.838 1 40.4 168 PHE B O 1
ATOM 7606 N N . LEU B 1 187 ? -33.114 4.177 60.58 1 40.54 169 LEU B N 1
ATOM 7607 C CA . LEU B 1 187 ? -32.81 2.81 60.131 1 41.45 169 LEU B CA 1
ATOM 7608 C C . LEU B 1 187 ? -32.121 2.838 58.753 1 41.82 169 LEU B C 1
ATOM 7609 O O . LEU B 1 187 ? -31.433 1.88 58.416 1 42.19 169 LEU B O 1
ATOM 7625 N N . THR B 1 188 ? -32.31 3.911 57.952 1 42 170 THR B N 1
ATOM 7626 C CA . THR B 1 188 ? -31.639 4.052 56.662 1 43.15 170 THR B CA 1
ATOM 7627 C C . THR B 1 188 ? -30.136 4.428 56.825 1 43.61 170 THR B C 1
ATOM 7628 O O . THR B 1 188 ? -29.414 4.437 55.83 1 43.83 170 THR B O 1
ATOM 7639 N N . VAL B 1 189 ? -29.694 4.817 58.042 1 43.54 171 VAL B N 1
ATOM 7640 C CA . VAL B 1 189 ? -28.336 5.273 58.305 1 44 171 VAL B CA 1
ATOM 7641 C C . VAL B 1 189 ? -27.57 4.235 59.141 1 44.61 171 VAL B C 1
ATOM 7642 O O . VAL B 1 189 ? -26.525 3.76 58.698 1 44.87 171 VAL B O 1
ATOM 7655 N N . SER B 1 190 ? -28.087 3.87 60.331 1 44.54 172 SER B N 1
ATOM 7656 C CA . SER B 1 190 ? -27.396 2.932 61.208 1 44.81 172 SER B CA 1
ATOM 7657 C C . SER B 1 190 ? -28.375 1.987 61.922 1 45.03 172 SER B C 1
ATOM 7658 O O . SER B 1 190 ? -28.639 2.154 63.119 1 44.7 172 SER B O 1
ATOM 7666 N N . PRO B 1 191 ? -28.903 0.958 61.228 1 45.63 173 PRO B N 1
ATOM 7667 C CA . PRO B 1 191 ? -29.807 0.024 61.917 1 45.88 173 PRO B CA 1
ATOM 7668 C C . PRO B 1 191 ? -29.133 -0.751 63.056 1 45.8 173 PRO B C 1
ATOM 7669 O O . PRO B 1 191 ? -29.823 -1.15 63.983 1 46.19 173 PRO B O 1
ATOM 7680 N N . ASP B 1 192 ? -27.807 -0.914 63.03 1 45.51 174 ASP B N 1
ATOM 7681 C CA . ASP B 1 192 ? -27.092 -1.593 64.11 1 45.94 174 ASP B CA 1
ATOM 7682 C C . ASP B 1 192 ? -27.121 -0.786 65.399 1 45.22 174 ASP B C 1
ATOM 7683 O O . ASP B 1 192 ? -27.192 -1.375 66.47 1 45.1 174 ASP B O 1
ATOM 7692 N N . SER B 1 193 ? -27.055 0.549 65.31 1 44.74 175 SER B N 1
ATOM 7693 C CA . SER B 1 193 ? -27.137 1.397 66.498 1 44.65 175 SER B CA 1
ATOM 7694 C C . SER B 1 193 ? -28.527 1.324 67.114 1 44.02 175 SER B C 1
ATOM 7695 O O . SER B 1 193 ? -28.639 1.209 68.33 1 43.53 175 SER B O 1
ATOM 7703 N N . ILE B 1 194 ? -29.574 1.356 66.277 1 44.37 176 ILE B N 1
ATOM 7704 C CA . ILE B 1 194 ? -30.964 1.315 66.756 1 45.71 176 ILE B CA 1
ATOM 7705 C C . ILE B 1 194 ? -31.226 -0.011 67.448 1 46.22 176 ILE B C 1
ATOM 7706 O O . ILE B 1 194 ? -31.723 -0.025 68.565 1 46.04 176 ILE B O 1
ATOM 7722 N N . GLN B 1 195 ? -30.884 -1.123 66.79 1 46.56 177 GLN B N 1
ATOM 7723 C CA . GLN B 1 195 ? -31.124 -2.449 67.332 1 47.21 177 GLN B CA 1
ATOM 7724 C C . GLN B 1 195 ? -30.34 -2.652 68.624 1 46.74 177 GLN B C 1
ATOM 7725 O O . GLN B 1 195 ? -30.862 -3.242 69.56 1 46.38 177 GLN B O 1
ATOM 7739 N N . LEU B 1 196 ? -29.117 -2.128 68.696 1 46.83 178 LEU B N 1
ATOM 7740 C CA . LEU B 1 196 ? -28.297 -2.248 69.893 1 47.19 178 LEU B CA 1
ATOM 7741 C C . LEU B 1 196 ? -28.934 -1.518 71.084 1 46.6 178 LEU B C 1
ATOM 7742 O O . LEU B 1 196 ? -29.061 -2.112 72.149 1 47.06 178 LEU B O 1
ATOM 7758 N N . VAL B 1 197 ? -29.381 -0.267 70.901 1 45.83 179 VAL B N 1
ATOM 7759 C CA . VAL B 1 197 ? -29.982 0.484 72.013 1 45.42 179 VAL B CA 1
ATOM 7760 C C . VAL B 1 197 ? -31.392 -0.025 72.326 1 44.4 179 VAL B C 1
ATOM 7761 O O . VAL B 1 197 ? -31.773 -0.034 73.49 1 44.15 179 VAL B O 1
ATOM 7774 N N . ALA B 1 198 ? -32.143 -0.487 71.323 1 43.97 180 ALA B N 1
ATOM 7775 C CA . ALA B 1 198 ? -33.479 -1.034 71.546 1 44.34 180 ALA B CA 1
ATOM 7776 C C . ALA B 1 198 ? -33.393 -2.335 72.341 1 43.94 180 ALA B C 1
ATOM 7777 O O . ALA B 1 198 ? -34.169 -2.533 73.27 1 43.31 180 ALA B O 1
ATOM 7784 N N . GLU B 1 199 ? -32.431 -3.206 72.005 1 44.38 181 GLU B N 1
ATOM 7785 C CA . GLU B 1 199 ? -32.247 -4.458 72.733 1 45.02 181 GLU B CA 1
ATOM 7786 C C . GLU B 1 199 ? -31.71 -4.172 74.138 1 45.9 181 GLU B C 1
ATOM 7787 O O . GLU B 1 199 ? -32.14 -4.812 75.094 1 46.47 181 GLU B O 1
ATOM 7799 N N . HIS B 1 200 ? -30.806 -3.193 74.279 1 46.18 182 HIS B N 1
ATOM 7800 C CA . HIS B 1 200 ? -30.287 -2.807 75.587 1 46.82 182 HIS B CA 1
ATOM 7801 C C . HIS B 1 200 ? -31.419 -2.285 76.485 1 47.02 182 HIS B C 1
ATOM 7802 O O . HIS B 1 200 ? -31.492 -2.659 77.65 1 47.29 182 HIS B O 1
ATOM 7816 N N . ALA B 1 201 ? -32.301 -1.438 75.948 1 47 183 ALA B N 1
ATOM 7817 C CA . ALA B 1 201 ? -33.423 -0.906 76.72 1 47.56 183 ALA B CA 1
ATOM 7818 C C . ALA B 1 201 ? -34.365 -1.997 77.248 1 48.26 183 ALA B C 1
ATOM 7819 O O . ALA B 1 201 ? -34.812 -1.903 78.388 1 48.25 183 ALA B O 1
ATOM 7826 N N . ALA B 1 202 ? -34.654 -3.028 76.438 1 48.58 184 ALA B N 1
ATOM 7827 C CA . ALA B 1 202 ? -35.523 -4.125 76.854 1 49.58 184 ALA B CA 1
ATOM 7828 C C . ALA B 1 202 ? -34.878 -4.966 77.958 1 50.85 184 ALA B C 1
ATOM 7829 O O . ALA B 1 202 ? -35.577 -5.431 78.859 1 51.2 184 ALA B O 1
ATOM 7836 N N . ALA B 1 203 ? -33.558 -5.17 77.89 1 51.3 185 ALA B N 1
ATOM 7837 C CA . ALA B 1 203 ? -32.841 -5.946 78.893 1 52.49 185 ALA B CA 1
ATOM 7838 C C . ALA B 1 203 ? -32.575 -5.163 80.187 1 53.51 185 ALA B C 1
ATOM 7839 O O . ALA B 1 203 ? -32.299 -5.792 81.208 1 53.8 185 ALA B O 1
ATOM 7846 N N . ASN B 1 204 ? -32.628 -3.809 80.154 1 53.91 186 ASN B N 1
ATOM 7847 C CA . ASN B 1 204 ? -32.32 -2.976 81.325 1 54.47 186 ASN B CA 1
ATOM 7848 C C . ASN B 1 204 ? -33.451 -2.049 81.787 1 54.3 186 ASN B C 1
ATOM 7849 O O . ASN B 1 204 ? -33.17 -1.004 82.36 1 54.96 186 ASN B O 1
ATOM 7860 N N . ASN B 1 205 ? -34.709 -2.454 81.615 1 53.76 187 ASN B N 1
ATOM 7861 C CA . ASN B 1 205 ? -35.878 -1.697 82.071 1 53.75 187 ASN B CA 1
ATOM 7862 C C . ASN B 1 205 ? -35.865 -0.216 81.673 1 51.65 187 ASN B C 1
ATOM 7863 O O . ASN B 1 205 ? -36.215 0.641 82.482 1 51.96 187 ASN B O 1
ATOM 7874 N N . LYS B 1 206 ? -35.473 0.084 80.424 1 49.39 188 LYS B N 1
ATOM 7875 C CA . LYS B 1 206 ? -35.499 1.453 79.909 1 47.52 188 LYS B CA 1
ATOM 7876 C C . LYS B 1 206 ? -36.645 1.559 78.887 1 44.97 188 LYS B C 1
ATOM 7877 O O . LYS B 1 206 ? -37.087 0.552 78.329 1 45.2 188 LYS B O 1
ATOM 7896 N N . VAL B 1 207 ? -37.1 2.781 78.63 1 42.2 189 VAL B N 1
ATOM 7897 C CA . VAL B 1 207 ? -38.17 3.045 77.684 1 40.23 189 VAL B CA 1
ATOM 7898 C C . VAL B 1 207 ? -37.553 3.413 76.333 1 38.52 189 VAL B C 1
ATOM 7899 O O . VAL B 1 207 ? -36.757 4.361 76.254 1 38.23 189 VAL B O 1
ATOM 7912 N N . PHE B 1 208 ? -37.934 2.689 75.27 1 36.9 190 PHE B N 1
ATOM 7913 C CA . PHE B 1 208 ? -37.457 2.964 73.917 1 36.17 190 PHE B CA 1
ATOM 7914 C C . PHE B 1 208 ? -38.636 3.498 73.083 1 34.9 190 PHE B C 1
ATOM 7915 O O . PHE B 1 208 ? -39.711 2.906 73.085 1 34.23 190 PHE B O 1
ATOM 7932 N N . LEU B 1 209 ? -38.451 4.652 72.434 1 34.4 191 LEU B N 1
ATOM 7933 C CA . LEU B 1 209 ? -39.494 5.315 71.66 1 34.34 191 LEU B CA 1
ATOM 7934 C C . LEU B 1 209 ? -39.037 5.556 70.227 1 34.58 191 LEU B C 1
ATOM 7935 O O . LEU B 1 209 ? -37.885 5.92 69.984 1 34.33 191 LEU B O 1
ATOM 7951 N N . MET B 1 210 ? -39.966 5.403 69.288 1 35.04 192 MET B N 1
ATOM 7952 C CA . MET B 1 210 ? -39.737 5.625 67.863 1 36.32 192 MET B CA 1
ATOM 7953 C C . MET B 1 210 ? -40.908 6.392 67.232 1 36.08 192 MET B C 1
ATOM 7954 O O . MET B 1 210 ? -41.933 6.608 67.872 1 35.99 192 MET B O 1
ATOM 7968 N N . ASN B 1 211 ? -40.77 6.753 65.952 1 35.96 193 ASN B N 1
ATOM 7969 C CA . ASN B 1 211 ? -41.843 7.359 65.187 1 36.52 193 ASN B CA 1
ATOM 7970 C C . ASN B 1 211 ? -41.93 6.683 63.808 1 37.28 193 ASN B C 1
ATOM 7971 O O . ASN B 1 211 ? -40.998 5.989 63.392 1 37.2 193 ASN B O 1
ATOM 7982 N N . LEU B 1 212 ? -43.039 6.891 63.105 1 37.91 194 LEU B N 1
ATOM 7983 C CA . LEU B 1 212 ? -43.25 6.307 61.783 1 39.34 194 LEU B CA 1
ATOM 7984 C C . LEU B 1 212 ? -42.803 7.241 60.656 1 40.39 194 LEU B C 1
ATOM 7985 O O . LEU B 1 212 ? -43.235 7.048 59.522 1 39.67 194 LEU B O 1
ATOM 8001 N N . SER B 1 213 ? -41.905 8.22 60.948 1 42.06 195 SER B N 1
ATOM 8002 C CA . SER B 1 213 ? -41.412 9.197 59.973 1 43.88 195 SER B CA 1
ATOM 8003 C C . SER B 1 213 ? -40.759 8.477 58.811 1 45.1 195 SER B C 1
ATOM 8004 O O . SER B 1 213 ? -40.01 7.528 59.038 1 45.03 195 SER B O 1
ATOM 8012 N N . ALA B 1 214 ? -41.047 8.933 57.571 1 45.97 196 ALA B N 1
ATOM 8013 C CA . ALA B 1 214 ? -40.592 8.311 56.323 1 46.95 196 ALA B CA 1
ATOM 8014 C C . ALA B 1 214 ? -41.056 6.844 56.296 1 47.67 196 ALA B C 1
ATOM 8015 O O . ALA B 1 214 ? -40.23 5.939 56.48 1 47.96 196 ALA B O 1
ATOM 8022 N N . PRO B 1 215 ? -42.387 6.587 56.194 1 47.74 197 PRO B N 1
ATOM 8023 C CA . PRO B 1 215 ? -42.85 5.19 56.195 1 48.09 197 PRO B CA 1
ATOM 8024 C C . PRO B 1 215 ? -42.264 4.401 55.04 1 48.63 197 PRO B C 1
ATOM 8025 O O . PRO B 1 215 ? -42.322 4.848 53.901 1 48.56 197 PRO B O 1
ATOM 8036 N N . PHE B 1 216 ? -41.69 3.236 55.346 1 49.11 198 PHE B N 1
ATOM 8037 C CA . PHE B 1 216 ? -40.983 2.425 54.372 1 50.09 198 PHE B CA 1
ATOM 8038 C C . PHE B 1 216 ? -41.858 1.614 53.428 1 49.98 198 PHE B C 1
ATOM 8039 O O . PHE B 1 216 ? -42.83 1.011 53.851 1 49.53 198 PHE B O 1
ATOM 8056 N N . ILE B 1 217 ? -41.466 1.586 52.147 1 50.35 199 ILE B N 1
ATOM 8057 C CA . ILE B 1 217 ? -42.121 0.846 51.075 1 51.21 199 ILE B CA 1
ATOM 8058 C C . ILE B 1 217 ? -41.179 -0.284 50.605 1 51.68 199 ILE B C 1
ATOM 8059 O O . ILE B 1 217 ? -41.651 -1.37 50.296 1 51.56 199 ILE B O 1
ATOM 8075 N N . CYS B 1 218 ? -39.858 -0.03 50.536 1 52.1 200 CYS B N 1
ATOM 8076 C CA . CYS B 1 218 ? -38.865 -1.035 50.13 1 53.19 200 CYS B CA 1
ATOM 8077 C C . CYS B 1 218 ? -38.792 -2.179 51.15 1 53.24 200 CYS B C 1
ATOM 8078 O O . CYS B 1 218 ? -38.803 -1.929 52.352 1 52.87 200 CYS B O 1
ATOM 8086 N N . GLU B 1 219 ? -38.713 -3.432 50.657 1 53.81 201 GLU B N 1
ATOM 8087 C CA . GLU B 1 219 ? -38.609 -4.651 51.482 1 54.35 201 GLU B CA 1
ATOM 8088 C C . GLU B 1 219 ? -37.399 -4.59 52.425 1 53.67 201 GLU B C 1
ATOM 8089 O O . GLU B 1 219 ? -37.534 -4.983 53.586 1 53.99 201 GLU B O 1
ATOM 8101 N N . PHE B 1 220 ? -36.238 -4.065 51.953 1 52.4 202 PHE B N 1
ATOM 8102 C CA . PHE B 1 220 ? -35.037 -3.947 52.788 1 51.93 202 PHE B CA 1
ATOM 8103 C C . PHE B 1 220 ? -35.32 -3.1 54.03 1 50.11 202 PHE B C 1
ATOM 8104 O O . PHE B 1 220 ? -35.025 -3.524 55.147 1 49.86 202 PHE B O 1
ATOM 8121 N N . PHE B 1 221 ? -35.945 -1.941 53.844 1 49 203 PHE B N 1
ATOM 8122 C CA . PHE B 1 221 ? -36.271 -1.066 54.966 1 48.76 203 PHE B CA 1
ATOM 8123 C C . PHE B 1 221 ? -37.443 -1.6 55.829 1 47.82 203 PHE B C 1
ATOM 8124 O O . PHE B 1 221 ? -37.408 -1.442 57.046 1 47.33 203 PHE B O 1
ATOM 8141 N N A ARG B 1 222 ? -38.436 -2.251 55.214 0.5 47.9 204 ARG B N 1
ATOM 8142 N N B ARG B 1 222 ? -38.437 -2.249 55.217 0.5 47.74 204 ARG B N 1
ATOM 8143 C CA A ARG B 1 222 ? -39.548 -2.854 55.956 0.5 48.52 204 ARG B CA 1
ATOM 8144 C CA B ARG B 1 222 ? -39.55 -2.834 55.97 0.5 48.21 204 ARG B CA 1
ATOM 8145 C C A ARG B 1 222 ? -39.051 -3.92 56.942 0.5 48.75 204 ARG B C 1
ATOM 8146 C C B ARG B 1 222 ? -39.069 -3.935 56.935 0.5 48.6 204 ARG B C 1
ATOM 8147 O O A ARG B 1 222 ? -39.551 -3.974 58.062 0.5 48.96 204 ARG B O 1
ATOM 8148 O O B ARG B 1 222 ? -39.585 -4.012 58.047 0.5 48.8 204 ARG B O 1
ATOM 8189 N N . ASP B 1 223 ? -38.095 -4.776 56.521 1 48.55 205 ASP B N 1
ATOM 8190 C CA . ASP B 1 223 ? -37.531 -5.837 57.363 1 48.81 205 ASP B CA 1
ATOM 8191 C C . ASP B 1 223 ? -36.763 -5.264 58.559 1 47.51 205 ASP B C 1
ATOM 8192 O O . ASP B 1 223 ? -36.877 -5.793 59.673 1 47.71 205 ASP B O 1
ATOM 8201 N N . ALA B 1 224 ? -36.063 -4.137 58.359 1 46 206 ALA B N 1
ATOM 8202 C CA . ALA B 1 224 ? -35.344 -3.492 59.441 1 45.53 206 ALA B CA 1
ATOM 8203 C C . ALA B 1 224 ? -36.328 -2.949 60.477 1 45.08 206 ALA B C 1
ATOM 8204 O O . ALA B 1 224 ? -36.115 -3.14 61.671 1 45.6 206 ALA B O 1
ATOM 8211 N N . GLN B 1 225 ? -37.416 -2.306 60.024 1 44.02 207 GLN B N 1
ATOM 8212 C CA . GLN B 1 225 ? -38.446 -1.765 60.903 1 43.74 207 GLN B CA 1
ATOM 8213 C C . GLN B 1 225 ? -39.15 -2.885 61.651 1 43.35 207 GLN B C 1
ATOM 8214 O O . GLN B 1 225 ? -39.375 -2.759 62.852 1 43.37 207 GLN B O 1
ATOM 8228 N N . GLU B 1 226 ? -39.463 -4.004 60.97 1 43.02 208 GLU B N 1
ATOM 8229 C CA . GLU B 1 226 ? -40.114 -5.142 61.622 1 43.13 208 GLU B CA 1
ATOM 8230 C C . GLU B 1 226 ? -39.287 -5.681 62.781 1 44.21 208 GLU B C 1
ATOM 8231 O O . GLU B 1 226 ? -39.865 -6.143 63.749 1 44.41 208 GLU B O 1
ATOM 8243 N N . LYS B 1 227 ? -37.949 -5.621 62.689 1 44.85 209 LYS B N 1
ATOM 8244 C CA . LYS B 1 227 ? -37.052 -6.105 63.736 1 45.84 209 LYS B CA 1
ATOM 8245 C C . LYS B 1 227 ? -37.025 -5.182 64.971 1 45.38 209 LYS B C 1
ATOM 8246 O O . LYS B 1 227 ? -36.819 -5.682 66.075 1 45.9 209 LYS B O 1
ATOM 8265 N N . VAL B 1 228 ? -37.225 -3.858 64.804 1 44.47 210 VAL B N 1
ATOM 8266 C CA . VAL B 1 228 ? -37.207 -2.938 65.959 1 44.34 210 VAL B CA 1
ATOM 8267 C C . VAL B 1 228 ? -38.578 -2.721 66.602 1 42.89 210 VAL B C 1
ATOM 8268 O O . VAL B 1 228 ? -38.616 -2.42 67.796 1 42.6 210 VAL B O 1
ATOM 8281 N N . LEU B 1 229 ? -39.695 -2.826 65.838 1 42.13 211 LEU B N 1
ATOM 8282 C CA . LEU B 1 229 ? -41.034 -2.562 66.402 1 41.91 211 LEU B CA 1
ATOM 8283 C C . LEU B 1 229 ? -41.322 -3.336 67.71 1 40.62 211 LEU B C 1
ATOM 8284 O O . LEU B 1 229 ? -41.854 -2.722 68.637 1 40.19 211 LEU B O 1
ATOM 8300 N N . PRO B 1 230 ? -40.971 -4.641 67.857 1 39.79 212 PRO B N 1
ATOM 8301 C CA . PRO B 1 230 ? -41.243 -5.324 69.133 1 39.97 212 PRO B CA 1
ATOM 8302 C C . PRO B 1 230 ? -40.596 -4.671 70.357 1 40.06 212 PRO B C 1
ATOM 8303 O O . PRO B 1 230 ? -41.048 -4.906 71.475 1 40.45 212 PRO B O 1
ATOM 8314 N N . TYR B 1 231 ? -39.541 -3.872 70.153 1 39.58 213 TYR B N 1
ATOM 8315 C CA . TYR B 1 231 ? -38.819 -3.203 71.224 1 39.85 213 TYR B CA 1
ATOM 8316 C C . TYR B 1 231 ? -39.346 -1.791 71.52 1 39.29 213 TYR B C 1
ATOM 8317 O O . TYR B 1 231 ? -38.885 -1.181 72.477 1 40 213 TYR B O 1
ATOM 8335 N N . ALA B 1 232 ? -40.298 -1.261 70.727 1 37.89 214 ALA B N 1
ATOM 8336 C CA . ALA B 1 232 ? -40.815 0.09 70.932 1 37.21 214 ALA B CA 1
ATOM 8337 C C . ALA B 1 232 ? -41.911 0.137 71.986 1 36.7 214 ALA B C 1
ATOM 8338 O O . ALA B 1 232 ? -42.985 -0.425 71.776 1 37.12 214 ALA B O 1
ATOM 8345 N N . ASP B 1 233 ? -41.642 0.804 73.118 1 35.59 215 ASP B N 1
ATOM 8346 C CA . ASP B 1 233 ? -42.634 1.037 74.172 1 35.38 215 ASP B CA 1
ATOM 8347 C C . ASP B 1 233 ? -43.663 2.086 73.718 1 35.13 215 ASP B C 1
ATOM 8348 O O . ASP B 1 233 ? -44.82 2.042 74.149 1 35.05 215 ASP B O 1
ATOM 8357 N N . TYR B 1 234 ? -43.218 3.067 72.916 1 34.53 216 TYR B N 1
ATOM 8358 C CA . TYR B 1 234 ? -44.045 4.128 72.373 1 34.42 216 TYR B CA 1
ATOM 8359 C C . TYR B 1 234 ? -43.745 4.281 70.893 1 33.88 216 TYR B C 1
ATOM 8360 O O . TYR B 1 234 ? -42.58 4.231 70.494 1 33.72 216 TYR B O 1
ATOM 8378 N N . ILE B 1 235 ? -44.786 4.488 70.085 1 33.47 217 ILE B N 1
ATOM 8379 C CA . ILE B 1 235 ? -44.636 4.772 68.662 1 33.61 217 ILE B CA 1
ATOM 8380 C C . ILE B 1 235 ? -45.446 6.042 68.385 1 33.1 217 ILE B C 1
ATOM 8381 O O . ILE B 1 235 ? -46.641 6.068 68.661 1 32.3 217 ILE B O 1
ATOM 8397 N N . PHE B 1 236 ? -44.778 7.095 67.877 1 33.02 218 PHE B N 1
ATOM 8398 C CA . PHE B 1 236 ? -45.426 8.349 67.501 1 33.83 218 PHE B CA 1
ATOM 8399 C C . PHE B 1 236 ? -45.615 8.384 65.985 1 34.44 218 PHE B C 1
ATOM 8400 O O . PHE B 1 236 ? -44.827 7.817 65.248 1 34.58 218 PHE B O 1
ATOM 8417 N N . GLY B 1 237 ? -46.657 9.055 65.53 1 34.73 219 GLY B N 1
ATOM 8418 C CA . GLY B 1 237 ? -46.928 9.192 64.107 1 35.39 219 GLY B CA 1
ATOM 8419 C C . GLY B 1 237 ? -48.004 10.213 63.823 1 35.87 219 GLY B C 1
ATOM 8420 O O . GLY B 1 237 ? -48.695 10.662 64.733 1 35.73 219 GLY B O 1
ATOM 8424 N N . ASN B 1 238 ? -48.145 10.595 62.564 1 36.17 220 ASN B N 1
ATOM 8425 C CA . ASN B 1 238 ? -49.22 11.488 62.143 1 36.62 220 ASN B CA 1
ATOM 8426 C C . ASN B 1 238 ? -50.204 10.66 61.305 1 37.01 220 ASN B C 1
ATOM 8427 O O . ASN B 1 238 ? -49.92 9.504 60.995 1 37.34 220 ASN B O 1
ATOM 8438 N N . GLU B 1 239 ? -51.377 11.205 61.015 1 37.19 221 GLU B N 1
ATOM 8439 C CA . GLU B 1 239 ? -52.399 10.474 60.273 1 38.15 221 GLU B CA 1
ATOM 8440 C C . GLU B 1 239 ? -51.923 9.924 58.912 1 38.02 221 GLU B C 1
ATOM 8441 O O . GLU B 1 239 ? -52.246 8.781 58.599 1 38.04 221 GLU B O 1
ATOM 8453 N N . THR B 1 240 ? -51.159 10.686 58.127 1 37.91 222 THR B N 1
ATOM 8454 C CA . THR B 1 240 ? -50.678 10.205 56.83 1 39.13 222 THR B CA 1
ATOM 8455 C C . THR B 1 240 ? -49.691 9.045 57.011 1 39.2 222 THR B C 1
ATOM 8456 O O . THR B 1 240 ? -49.789 8.048 56.304 1 39.5 222 THR B O 1
ATOM 8467 N N . GLU B 1 241 ? -48.78 9.154 57.977 1 38.58 223 GLU B N 1
ATOM 8468 C CA . GLU B 1 241 ? -47.801 8.1 58.239 1 38.76 223 GLU B CA 1
ATOM 8469 C C . GLU B 1 241 ? -48.503 6.828 58.712 1 38.39 223 GLU B C 1
ATOM 8470 O O . GLU B 1 241 ? -48.202 5.751 58.205 1 38.16 223 GLU B O 1
ATOM 8482 N N . ALA B 1 242 ? -49.443 6.952 59.664 1 38.29 224 ALA B N 1
ATOM 8483 C CA . ALA B 1 242 ? -50.207 5.817 60.186 1 39.2 224 ALA B CA 1
ATOM 8484 C C . ALA B 1 242 ? -50.979 5.105 59.077 1 39.82 224 ALA B C 1
ATOM 8485 O O . ALA B 1 242 ? -51.016 3.882 59.062 1 39.74 224 ALA B O 1
ATOM 8492 N N . LYS B 1 243 ? -51.582 5.862 58.148 1 40.37 225 LYS B N 1
ATOM 8493 C CA . LYS B 1 243 ? -52.338 5.264 57.055 1 41.51 225 LYS B CA 1
ATOM 8494 C C . LYS B 1 243 ? -51.426 4.585 56.03 1 41.92 225 LYS B C 1
ATOM 8495 O O . LYS B 1 243 ? -51.809 3.548 55.486 1 41.67 225 LYS B O 1
ATOM 8514 N N . ILE B 1 244 ? -50.207 5.121 55.798 1 42.61 226 ILE B N 1
ATOM 8515 C CA . ILE B 1 244 ? -49.241 4.469 54.897 1 43.54 226 ILE B CA 1
ATOM 8516 C C . ILE B 1 244 ? -48.807 3.164 55.572 1 43.54 226 ILE B C 1
ATOM 8517 O O . ILE B 1 244 ? -48.858 2.114 54.942 1 43.89 226 ILE B O 1
ATOM 8533 N N . PHE B 1 245 ? -48.395 3.229 56.858 1 43.23 227 PHE B N 1
ATOM 8534 C CA . PHE B 1 245 ? -47.964 2.06 57.642 1 43.47 227 PHE B CA 1
ATOM 8535 C C . PHE B 1 245 ? -48.999 0.93 57.59 1 43.88 227 PHE B C 1
ATOM 8536 O O . PHE B 1 245 ? -48.646 -0.225 57.337 1 43.59 227 PHE B O 1
ATOM 8553 N N . ALA B 1 246 ? -50.28 1.274 57.803 1 44.34 228 ALA B N 1
ATOM 8554 C CA . ALA B 1 246 ? -51.367 0.306 57.776 1 45.33 228 ALA B CA 1
ATOM 8555 C C . ALA B 1 246 ? -51.524 -0.328 56.385 1 46.49 228 ALA B C 1
ATOM 8556 O O . ALA B 1 246 ? -51.618 -1.55 56.276 1 46.7 228 ALA B O 1
ATOM 8563 N N . LYS B 1 247 ? -51.515 0.49 55.327 1 47.07 229 LYS B N 1
ATOM 8564 C CA . LYS B 1 247 ? -51.67 0.005 53.956 1 48.13 229 LYS B CA 1
ATOM 8565 C C . LYS B 1 247 ? -50.497 -0.883 53.513 1 48.2 229 LYS B C 1
ATOM 8566 O O . LYS B 1 247 ? -50.719 -1.902 52.86 1 48.06 229 LYS B O 1
ATOM 8585 N N . VAL B 1 248 ? -49.259 -0.495 53.867 1 48.08 230 VAL B N 1
ATOM 8586 C CA . VAL B 1 248 ? -48.042 -1.239 53.52 1 48.29 230 VAL B CA 1
ATOM 8587 C C . VAL B 1 248 ? -48.126 -2.678 54.068 1 48.45 230 VAL B C 1
ATOM 8588 O O . VAL B 1 248 ? -47.825 -3.627 53.337 1 49.49 230 VAL B O 1
ATOM 8601 N N . ARG B 1 249 ? -48.537 -2.84 55.333 1 47.33 231 ARG B N 1
ATOM 8602 C CA . ARG B 1 249 ? -48.608 -4.165 55.953 1 46.98 231 ARG B CA 1
ATOM 8603 C C . ARG B 1 249 ? -49.944 -4.907 55.778 1 47.33 231 ARG B C 1
ATOM 8604 O O . ARG B 1 249 ? -50.155 -5.922 56.437 1 47.43 231 ARG B O 1
ATOM 8625 N N . GLY B 1 250 ? -50.793 -4.445 54.866 1 47.52 232 GLY B N 1
ATOM 8626 C CA . GLY B 1 250 ? -52.038 -5.125 54.533 1 48.01 232 GLY B CA 1
ATOM 8627 C C . GLY B 1 250 ? -53.26 -4.9 55.4 1 48.34 232 GLY B C 1
ATOM 8628 O O . GLY B 1 250 ? -54.255 -5.586 55.201 1 48.07 232 GLY B O 1
ATOM 8632 N N . TRP B 1 251 ? -53.23 -3.944 56.331 1 48.98 233 TRP B N 1
ATOM 8633 C CA . TRP B 1 251 ? -54.394 -3.643 57.165 1 49.89 233 TRP B CA 1
ATOM 8634 C C . TRP B 1 251 ? -55.417 -2.878 56.308 1 52.48 233 TRP B C 1
ATOM 8635 O O . TRP B 1 251 ? -55.085 -1.818 55.783 1 53.66 233 TRP B O 1
ATOM 8656 N N . GLU B 1 252 ? -56.633 -3.41 56.138 1 53.47 234 GLU B N 1
ATOM 8657 C CA . GLU B 1 252 ? -57.63 -2.776 55.275 1 54.98 234 GLU B CA 1
ATOM 8658 C C . GLU B 1 252 ? -58.321 -1.555 55.887 1 55.84 234 GLU B C 1
ATOM 8659 O O . GLU B 1 252 ? -58.943 -0.789 55.145 1 55.98 234 GLU B O 1
ATOM 8671 N N . THR B 1 253 ? -58.22 -1.358 57.212 1 55.88 235 THR B N 1
ATOM 8672 C CA . THR B 1 253 ? -58.834 -0.193 57.843 1 55.91 235 THR B CA 1
ATOM 8673 C C . THR B 1 253 ? -58.121 1.111 57.484 1 55.94 235 THR B C 1
ATOM 8674 O O . THR B 1 253 ? -56.894 1.147 57.36 1 56.34 235 THR B O 1
ATOM 8685 N N . GLU B 1 254 ? -58.907 2.174 57.306 1 55.33 236 GLU B N 1
ATOM 8686 C CA . GLU B 1 254 ? -58.424 3.538 57.085 1 55.44 236 GLU B CA 1
ATOM 8687 C C . GLU B 1 254 ? -58.789 4.464 58.292 1 54.17 236 GLU B C 1
ATOM 8688 O O . GLU B 1 254 ? -58.4 5.628 58.293 1 54.46 236 GLU B O 1
ATOM 8700 N N . ASN B 1 255 ? -59.483 3.929 59.329 1 52.62 237 ASN B N 1
ATOM 8701 C CA . ASN B 1 255 ? -59.84 4.651 60.546 1 51.8 237 ASN B CA 1
ATOM 8702 C C . ASN B 1 255 ? -58.579 4.794 61.4 1 50.15 237 ASN B C 1
ATOM 8703 O O . ASN B 1 255 ? -57.984 3.788 61.767 1 49.81 237 ASN B O 1
ATOM 8714 N N . ILE B 1 256 ? -58.157 6.037 61.696 1 48.82 238 ILE B N 1
ATOM 8715 C CA . ILE B 1 256 ? -56.934 6.305 62.462 1 47.82 238 ILE B CA 1
ATOM 8716 C C . ILE B 1 256 ? -57.023 5.749 63.899 1 45.84 238 ILE B C 1
ATOM 8717 O O . ILE B 1 256 ? -56.015 5.263 64.415 1 44.98 238 ILE B O 1
ATOM 8733 N N . GLU B 1 257 ? -58.212 5.757 64.518 1 44.76 239 GLU B N 1
ATOM 8734 C CA . GLU B 1 257 ? -58.368 5.224 65.874 1 44.31 239 GLU B CA 1
ATOM 8735 C C . GLU B 1 257 ? -58.092 3.712 65.909 1 43.5 239 GLU B C 1
ATOM 8736 O O . GLU B 1 257 ? -57.409 3.239 66.814 1 43.24 239 GLU B O 1
ATOM 8748 N N . GLU B 1 258 ? -58.568 2.969 64.901 1 42.92 240 GLU B N 1
ATOM 8749 C CA . GLU B 1 258 ? -58.326 1.535 64.823 1 42.52 240 GLU B CA 1
ATOM 8750 C C . GLU B 1 258 ? -56.875 1.257 64.436 1 41.42 240 GLU B C 1
ATOM 8751 O O . GLU B 1 258 ? -56.287 0.313 64.962 1 41.71 240 GLU B O 1
ATOM 8763 N N . ILE B 1 259 ? -56.279 2.083 63.554 1 39.9 241 ILE B N 1
ATOM 8764 C CA . ILE B 1 259 ? -54.872 1.916 63.164 1 39.38 241 ILE B CA 1
ATOM 8765 C C . ILE B 1 259 ? -53.979 2.108 64.394 1 37.23 241 ILE B C 1
ATOM 8766 O O . ILE B 1 259 ? -53.092 1.292 64.628 1 37.35 241 ILE B O 1
ATOM 8782 N N . ALA B 1 260 ? -54.261 3.121 65.224 1 35.43 242 ALA B N 1
ATOM 8783 C CA . ALA B 1 260 ? -53.482 3.351 66.447 1 35.07 242 ALA B CA 1
ATOM 8784 C C . ALA B 1 260 ? -53.551 2.146 67.378 1 34.05 242 ALA B C 1
ATOM 8785 O O . ALA B 1 260 ? -52.538 1.751 67.935 1 32.91 242 ALA B O 1
ATOM 8792 N N . LEU B 1 261 ? -54.739 1.545 67.518 1 34.24 243 LEU B N 1
ATOM 8793 C CA . LEU B 1 261 ? -54.905 0.36 68.347 1 34.63 243 LEU B CA 1
ATOM 8794 C C . LEU B 1 261 ? -54.097 -0.812 67.795 1 34.43 243 LEU B C 1
ATOM 8795 O O . LEU B 1 261 ? -53.378 -1.462 68.548 1 34.62 243 LEU B O 1
ATOM 8811 N N . LYS B 1 262 ? -54.16 -1.043 66.478 1 34.07 244 LYS B N 1
ATOM 8812 C CA . LYS B 1 262 ? -53.4 -2.129 65.846 1 33.61 244 LYS B CA 1
ATOM 8813 C C . LYS B 1 262 ? -51.878 -1.918 65.976 1 33.54 244 LYS B C 1
ATOM 8814 O O . LYS B 1 262 ? -51.151 -2.904 66.091 1 33.71 244 LYS B O 1
ATOM 8833 N N . ILE B 1 263 ? -51.397 -0.663 65.972 1 33.17 245 ILE B N 1
ATOM 8834 C CA . ILE B 1 263 ? -49.972 -0.387 66.158 1 33.96 245 ILE B CA 1
ATOM 8835 C C . ILE B 1 263 ? -49.598 -0.775 67.595 1 34.06 245 ILE B C 1
ATOM 8836 O O . ILE B 1 263 ? -48.634 -1.509 67.797 1 33.87 245 ILE B O 1
ATOM 8852 N N . SER B 1 264 ? -50.382 -0.312 68.589 1 34.05 246 SER B N 1
ATOM 8853 C CA . SER B 1 264 ? -50.123 -0.628 69.997 1 34.82 246 SER B CA 1
ATOM 8854 C C . SER B 1 264 ? -50.076 -2.148 70.273 1 36.14 246 SER B C 1
ATOM 8855 O O . SER B 1 264 ? -49.398 -2.582 71.205 1 36.32 246 SER B O 1
ATOM 8863 N N . GLN B 1 265 ? -50.781 -2.947 69.453 1 36.47 247 GLN B N 1
ATOM 8864 C CA . GLN B 1 265 ? -50.857 -4.387 69.623 1 37.44 247 GLN B CA 1
ATOM 8865 C C . GLN B 1 265 ? -49.971 -5.191 68.683 1 37.9 247 GLN B C 1
ATOM 8866 O O . GLN B 1 265 ? -50.168 -6.402 68.558 1 37.8 247 GLN B O 1
ATOM 8880 N N . LEU B 1 266 ? -48.951 -4.561 68.081 1 37.62 248 LEU B N 1
ATOM 8881 C CA . LEU B 1 266 ? -47.988 -5.295 67.26 1 38.3 248 LEU B CA 1
ATOM 8882 C C . LEU B 1 266 ? -47.197 -6.27 68.194 1 39.61 248 LEU B C 1
ATOM 8883 O O . LEU B 1 266 ? -47.235 -6.07 69.422 1 39.4 248 LEU B O 1
ATOM 8899 N N . PRO B 1 267 ? -46.507 -7.332 67.702 1 40.63 249 PRO B N 1
ATOM 8900 C CA . PRO B 1 267 ? -45.825 -8.236 68.648 1 42.11 249 PRO B CA 1
ATOM 8901 C C . PRO B 1 267 ? -44.831 -7.525 69.565 1 43.8 249 PRO B C 1
ATOM 8902 O O . PRO B 1 267 ? -44.216 -6.547 69.16 1 43.87 249 PRO B O 1
ATOM 8913 N N . LEU B 1 268 ? -44.75 -7.968 70.824 1 45.27 250 LEU B N 1
ATOM 8914 C CA . LEU B 1 268 ? -43.902 -7.371 71.854 1 47.1 250 LEU B CA 1
ATOM 8915 C C . LEU B 1 268 ? -42.696 -8.271 72.135 1 48.42 250 LEU B C 1
ATOM 8916 O O . LEU B 1 268 ? -42.854 -9.483 72.208 1 47.85 250 LEU B O 1
ATOM 8932 N N . ALA B 1 269 ? -41.505 -7.68 72.31 1 49.98 251 ALA B N 1
ATOM 8933 C CA . ALA B 1 269 ? -40.282 -8.43 72.637 1 52.22 251 ALA B CA 1
ATOM 8934 C C . ALA B 1 269 ? -40.256 -8.824 74.115 1 54.54 251 ALA B C 1
ATOM 8935 O O . ALA B 1 269 ? -40.969 -8.223 74.921 1 55.07 251 ALA B O 1
ATOM 8942 N N . SER B 1 270 ? -39.43 -9.825 74.481 1 55.98 252 SER B N 1
ATOM 8943 C CA . SER B 1 270 ? -39.278 -10.267 75.867 1 58 252 SER B CA 1
ATOM 8944 C C . SER B 1 270 ? -38.79 -9.096 76.734 1 59.17 252 SER B C 1
ATOM 8945 O O . SER B 1 270 ? -37.909 -8.344 76.313 1 59.2 252 SER B O 1
ATOM 8953 N N . GLY B 1 271 ? -39.414 -8.911 77.89 1 59.79 253 GLY B N 1
ATOM 8954 C CA . GLY B 1 271 ? -39.088 -7.797 78.776 1 60.63 253 GLY B CA 1
ATOM 8955 C C . GLY B 1 271 ? -39.85 -6.513 78.479 1 60.93 253 GLY B C 1
ATOM 8956 O O . GLY B 1 271 ? -39.469 -5.446 78.976 1 61.41 253 GLY B O 1
ATOM 8960 N N . LYS B 1 272 ? -40.966 -6.613 77.703 1 60.26 254 LYS B N 1
ATOM 8961 C CA . LYS B 1 272 ? -41.849 -5.49 77.365 1 60.07 254 LYS B CA 1
ATOM 8962 C C . LYS B 1 272 ? -43.262 -5.959 77.659 1 59.32 254 LYS B C 1
ATOM 8963 O O . LYS B 1 272 ? -43.665 -7.014 77.169 1 59.99 254 LYS B O 1
ATOM 8982 N N . GLN B 1 273 ? -44.006 -5.206 78.471 1 58 255 GLN B N 1
ATOM 8983 C CA . GLN B 1 273 ? -45.36 -5.593 78.863 1 57.36 255 GLN B CA 1
ATOM 8984 C C . GLN B 1 273 ? -46.448 -4.935 78.006 1 54.85 255 GLN B C 1
ATOM 8985 O O . GLN B 1 273 ? -47.493 -5.552 77.801 1 55.17 255 GLN B O 1
ATOM 8999 N N . LYS B 1 274 ? -46.231 -3.693 77.532 1 52.1 256 LYS B N 1
ATOM 9000 C CA . LYS B 1 274 ? -47.246 -2.98 76.762 1 50.17 256 LYS B CA 1
ATOM 9001 C C . LYS B 1 274 ? -46.656 -1.884 75.865 1 46.9 256 LYS B C 1
ATOM 9002 O O . LYS B 1 274 ? -45.535 -1.436 76.088 1 47.57 256 LYS B O 1
ATOM 9021 N N . ARG B 1 275 ? -47.432 -1.444 74.865 1 43.48 257 ARG B N 1
ATOM 9022 C CA . ARG B 1 275 ? -47.05 -0.397 73.929 1 40.75 257 ARG B CA 1
ATOM 9023 C C . ARG B 1 275 ? -48.146 0.654 73.849 1 39.38 257 ARG B C 1
ATOM 9024 O O . ARG B 1 275 ? -49.332 0.313 73.822 1 39.06 257 ARG B O 1
ATOM 9045 N N . ILE B 1 276 ? -47.741 1.933 73.743 1 38.25 258 ILE B N 1
ATOM 9046 C CA . ILE B 1 276 ? -48.645 3.057 73.595 1 37.59 258 ILE B CA 1
ATOM 9047 C C . ILE B 1 276 ? -48.365 3.659 72.219 1 36.78 258 ILE B C 1
ATOM 9048 O O . ILE B 1 276 ? -47.21 3.921 71.902 1 37.07 258 ILE B O 1
ATOM 9064 N N . ALA B 1 277 ? -49.407 3.85 71.399 1 35.71 259 ALA B N 1
ATOM 9065 C CA . ALA B 1 277 ? -49.29 4.465 70.082 1 35.11 259 ALA B CA 1
ATOM 9066 C C . ALA B 1 277 ? -49.96 5.844 70.148 1 34.7 259 ALA B C 1
ATOM 9067 O O . ALA B 1 277 ? -51.096 5.95 70.613 1 34.57 259 ALA B O 1
ATOM 9074 N N . VAL B 1 278 ? -49.239 6.894 69.721 1 34.04 260 VAL B N 1
ATOM 9075 C CA . VAL B 1 278 ? -49.715 8.275 69.736 1 34.36 260 VAL B CA 1
ATOM 9076 C C . VAL B 1 278 ? -49.743 8.772 68.295 1 34.28 260 VAL B C 1
ATOM 9077 O O . VAL B 1 278 ? -48.688 8.858 67.674 1 33.98 260 VAL B O 1
ATOM 9090 N N . ILE B 1 279 ? -50.949 9.063 67.754 1 34.17 261 ILE B N 1
ATOM 9091 C CA . ILE B 1 279 ? -51.122 9.524 66.375 1 34.77 261 ILE B CA 1
ATOM 9092 C C . ILE B 1 279 ? -51.781 10.906 66.342 1 36.07 261 ILE B C 1
ATOM 9093 O O . ILE B 1 279 ? -52.921 11.059 66.779 1 36.44 261 ILE B O 1
ATOM 9109 N N . THR B 1 280 ? -51.085 11.904 65.786 1 36.43 262 THR B N 1
ATOM 9110 C CA . THR B 1 280 ? -51.648 13.247 65.656 1 37.22 262 THR B CA 1
ATOM 9111 C C . THR B 1 280 ? -52.455 13.341 64.356 1 38.39 262 THR B C 1
ATOM 9112 O O . THR B 1 280 ? -52.251 12.54 63.438 1 38.55 262 THR B O 1
ATOM 9123 N N . GLN B 1 281 ? -53.416 14.288 64.302 1 38.96 263 GLN B N 1
ATOM 9124 C CA . GLN B 1 281 ? -54.285 14.487 63.136 1 40.1 263 GLN B CA 1
ATOM 9125 C C . GLN B 1 281 ? -54.446 15.989 62.809 1 42.02 263 GLN B C 1
ATOM 9126 O O . GLN B 1 281 ? -55.537 16.438 62.451 1 42.44 263 GLN B O 1
ATOM 9140 N N . GLY B 1 282 ? -53.367 16.747 62.925 1 43.46 264 GLY B N 1
ATOM 9141 C CA . GLY B 1 282 ? -53.391 18.183 62.665 1 44.85 264 GLY B CA 1
ATOM 9142 C C . GLY B 1 282 ? -54.338 18.917 63.592 1 46.28 264 GLY B C 1
ATOM 9143 O O . GLY B 1 282 ? -54.092 18.982 64.795 1 46.91 264 GLY B O 1
ATOM 9147 N N . ALA B 1 283 ? -55.438 19.454 63.041 1 46.54 265 ALA B N 1
ATOM 9148 C CA . ALA B 1 283 ? -56.461 20.151 63.823 1 47.2 265 ALA B CA 1
ATOM 9149 C C . ALA B 1 283 ? -57.317 19.155 64.617 1 46.61 265 ALA B C 1
ATOM 9150 O O . ALA B 1 283 ? -57.782 19.475 65.715 1 47.18 265 ALA B O 1
ATOM 9157 N N . ASP B 1 284 ? -57.584 17.979 64.027 1 44.97 266 ASP B N 1
ATOM 9158 C CA . ASP B 1 284 ? -58.372 16.928 64.666 1 43.37 266 ASP B CA 1
ATOM 9159 C C . ASP B 1 284 ? -57.641 16.352 65.927 1 40.51 266 ASP B C 1
ATOM 9160 O O . ASP B 1 284 ? -56.439 16.576 66.079 1 39.49 266 ASP B O 1
ATOM 9169 N N . PRO B 1 285 ? -58.343 15.653 66.862 1 38.82 267 PRO B N 1
ATOM 9170 C CA . PRO B 1 285 ? -57.683 15.238 68.113 1 37.96 267 PRO B CA 1
ATOM 9171 C C . PRO B 1 285 ? -56.491 14.285 68.044 1 37.17 267 PRO B C 1
ATOM 9172 O O . PRO B 1 285 ? -56.324 13.534 67.084 1 37.38 267 PRO B O 1
ATOM 9183 N N . VAL B 1 286 ? -55.701 14.289 69.135 1 36.15 268 VAL B N 1
ATOM 9184 C CA . VAL B 1 286 ? -54.559 13.398 69.292 1 35.32 268 VAL B CA 1
ATOM 9185 C C . VAL B 1 286 ? -55.145 12.041 69.696 1 34.2 268 VAL B C 1
ATOM 9186 O O . VAL B 1 286 ? -55.955 11.976 70.625 1 33.77 268 VAL B O 1
ATOM 9199 N N . VAL B 1 287 ? -54.769 10.971 68.982 1 33.71 269 VAL B N 1
ATOM 9200 C CA . VAL B 1 287 ? -55.272 9.624 69.239 1 33.82 269 VAL B CA 1
ATOM 9201 C C . VAL B 1 287 ? -54.225 8.834 70.026 1 34.07 269 VAL B C 1
ATOM 9202 O O . VAL B 1 287 ? -53.08 8.742 69.593 1 34.1 269 VAL B O 1
ATOM 9215 N N . VAL B 1 288 ? -54.614 8.262 71.184 1 34.39 270 VAL B N 1
ATOM 9216 C CA . VAL B 1 288 ? -53.7 7.479 72.009 1 35.06 270 VAL B CA 1
ATOM 9217 C C . VAL B 1 288 ? -54.298 6.1 72.32 1 35.85 270 VAL B C 1
ATOM 9218 O O . VAL B 1 288 ? -55.373 6.008 72.92 1 36.37 270 VAL B O 1
ATOM 9231 N N . ALA B 1 289 ? -53.59 5.034 71.917 1 35.97 271 ALA B N 1
ATOM 9232 C CA . ALA B 1 289 ? -53.999 3.654 72.17 1 36.97 271 ALA B CA 1
ATOM 9233 C C . ALA B 1 289 ? -53.153 3.078 73.295 1 38.54 271 ALA B C 1
ATOM 9234 O O . ALA B 1 289 ? -51.93 3.177 73.253 1 38.63 271 ALA B O 1
ATOM 9241 N N . GLU B 1 290 ? -53.804 2.507 74.311 1 39.61 272 GLU B N 1
ATOM 9242 C CA . GLU B 1 290 ? -53.136 1.932 75.477 1 41.3 272 GLU B CA 1
ATOM 9243 C C . GLU B 1 290 ? -54.062 0.912 76.145 1 42.94 272 GLU B C 1
ATOM 9244 O O . GLU B 1 290 ? -55.256 1.192 76.296 1 43.09 272 GLU B O 1
ATOM 9256 N N . ASP B 1 291 ? -53.509 -0.251 76.558 1 43.75 273 ASP B N 1
ATOM 9257 C CA . ASP B 1 291 ? -54.247 -1.316 77.243 1 44.87 273 ASP B CA 1
ATOM 9258 C C . ASP B 1 291 ? -55.494 -1.757 76.464 1 45.57 273 ASP B C 1
ATOM 9259 O O . ASP B 1 291 ? -56.558 -1.96 77.051 1 45.96 273 ASP B O 1
ATOM 9268 N N . GLY B 1 292 ? -55.351 -1.902 75.152 1 45.37 274 GLY B N 1
ATOM 9269 C CA . GLY B 1 292 ? -56.44 -2.335 74.292 1 45.55 274 GLY B CA 1
ATOM 9270 C C . GLY B 1 292 ? -57.57 -1.344 74.092 1 46.21 274 GLY B C 1
ATOM 9271 O O . GLY B 1 292 ? -58.598 -1.717 73.53 1 46.44 274 GLY B O 1
ATOM 9275 N N . LYS B 1 293 ? -57.411 -0.087 74.55 1 46.48 275 LYS B N 1
ATOM 9276 C CA . LYS B 1 293 ? -58.438 0.948 74.422 1 47.34 275 LYS B CA 1
ATOM 9277 C C . LYS B 1 293 ? -57.852 2.195 73.758 1 47.08 275 LYS B C 1
ATOM 9278 O O . LYS B 1 293 ? -56.656 2.456 73.876 1 47.02 275 LYS B O 1
ATOM 9297 N N . VAL B 1 294 ? -58.705 2.975 73.083 1 46.68 276 VAL B N 1
ATOM 9298 C CA . VAL B 1 294 ? -58.306 4.207 72.408 1 46.79 276 VAL B CA 1
ATOM 9299 C C . VAL B 1 294 ? -58.983 5.4 73.07 1 46.89 276 VAL B C 1
ATOM 9300 O O . VAL B 1 294 ? -60.202 5.437 73.145 1 47.29 276 VAL B O 1
ATOM 9313 N N . LYS B 1 295 ? -58.181 6.361 73.554 1 46.81 277 LYS B N 1
ATOM 9314 C CA . LYS B 1 295 ? -58.621 7.628 74.143 1 46.91 277 LYS B CA 1
ATOM 9315 C C . LYS B 1 295 ? -58.225 8.719 73.139 1 46.68 277 LYS B C 1
ATOM 9316 O O . LYS B 1 295 ? -57.15 8.651 72.536 1 46.23 277 LYS B O 1
ATOM 9335 N N . THR B 1 296 ? -59.057 9.742 73.003 1 46.93 278 THR B N 1
ATOM 9336 C CA . THR B 1 296 ? -58.826 10.793 72.013 1 47.7 278 THR B CA 1
ATOM 9337 C C . THR B 1 296 ? -58.874 12.17 72.71 1 46.79 278 THR B C 1
ATOM 9338 O O . THR B 1 296 ? -59.688 12.385 73.601 1 46.97 278 THR B O 1
ATOM 9349 N N . PHE B 1 297 ? -57.918 13.052 72.369 1 45.87 279 PHE B N 1
ATOM 9350 C CA . PHE B 1 297 ? -57.72 14.352 73.03 1 45.16 279 PHE B CA 1
ATOM 9351 C C . PHE B 1 297 ? -57.844 15.576 72.12 1 44.52 279 PHE B C 1
ATOM 9352 O O . PHE B 1 297 ? -56.925 15.829 71.344 1 43.98 279 PHE B O 1
ATOM 9369 N N . PRO B 1 298 ? -58.902 16.409 72.257 1 44.64 280 PRO B N 1
ATOM 9370 C CA . PRO B 1 298 ? -58.978 17.632 71.436 1 44.89 280 PRO B CA 1
ATOM 9371 C C . PRO B 1 298 ? -57.789 18.577 71.614 1 46.04 280 PRO B C 1
ATOM 9372 O O . PRO B 1 298 ? -57.317 18.777 72.731 1 45.52 280 PRO B O 1
ATOM 9383 N N . VAL B 1 299 ? -57.333 19.174 70.51 1 47.3 281 VAL B N 1
ATOM 9384 C CA . VAL B 1 299 ? -56.21 20.114 70.503 1 49.25 281 VAL B CA 1
ATOM 9385 C C . VAL B 1 299 ? -56.643 21.419 71.176 1 51.95 281 VAL B C 1
ATOM 9386 O O . VAL B 1 299 ? -57.658 21.984 70.789 1 51.87 281 VAL B O 1
ATOM 9399 N N . ILE B 1 300 ? -55.886 21.896 72.176 1 54.25 282 ILE B N 1
ATOM 9400 C CA . ILE B 1 300 ? -56.193 23.159 72.851 1 57.09 282 ILE B CA 1
ATOM 9401 C C . ILE B 1 300 ? -55.21 24.198 72.314 1 59.01 282 ILE B C 1
ATOM 9402 O O . ILE B 1 300 ? -54.012 23.952 72.314 1 58.92 282 ILE B O 1
ATOM 9418 N N . LEU B 1 301 ? -55.716 25.337 71.821 1 60.75 283 LEU B N 1
ATOM 9419 C CA . LEU B 1 301 ? -54.877 26.376 71.22 1 62.74 283 LEU B CA 1
ATOM 9420 C C . LEU B 1 301 ? -54.494 27.472 72.212 1 64.45 283 LEU B C 1
ATOM 9421 O O . LEU B 1 301 ? -55.205 27.709 73.192 1 64.08 283 LEU B O 1
ATOM 9437 N N . LEU B 1 302 ? -53.374 28.164 71.926 1 66.2 284 LEU B N 1
ATOM 9438 C CA . LEU B 1 302 ? -52.905 29.305 72.722 1 68.37 284 LEU B CA 1
ATOM 9439 C C . LEU B 1 302 ? -53.639 30.59 72.256 1 70.62 284 LEU B C 1
ATOM 9440 O O . LEU B 1 302 ? -54.188 30.583 71.151 1 70.87 284 LEU B O 1
ATOM 9456 N N . PRO B 1 303 ? -53.65 31.715 73.026 1 72.01 285 PRO B N 1
ATOM 9457 C CA . PRO B 1 303 ? -54.345 32.922 72.54 1 73.12 285 PRO B CA 1
ATOM 9458 C C . PRO B 1 303 ? -53.955 33.347 71.122 1 74.12 285 PRO B C 1
ATOM 9459 O O . PRO B 1 303 ? -54.773 33.165 70.239 1 74.59 285 PRO B O 1
ATOM 9470 N N . GLY B 1 312 ? -43.126 22.558 60.834 1 53.47 294 GLY B N 1
ATOM 9471 C CA . GLY B 1 312 ? -42.599 21.35 61.47 1 53.46 294 GLY B CA 1
ATOM 9472 C C . GLY B 1 312 ? -42.993 21.237 62.934 1 52.31 294 GLY B C 1
ATOM 9473 O O . GLY B 1 312 ? -42.126 21.138 63.816 1 52.87 294 GLY B O 1
ATOM 9476 N N . ALA B 1 313 ? -44.315 21.244 63.195 1 49.83 295 ALA B N 1
ATOM 9477 C CA . ALA B 1 313 ? -44.866 21.209 64.551 1 48 295 ALA B CA 1
ATOM 9478 C C . ALA B 1 313 ? -44.805 19.825 65.226 1 45.68 295 ALA B C 1
ATOM 9479 O O . ALA B 1 313 ? -44.824 19.751 66.456 1 45.61 295 ALA B O 1
ATOM 9486 N N . GLY B 1 314 ? -44.745 18.765 64.425 1 43.64 296 GLY B N 1
ATOM 9487 C CA . GLY B 1 314 ? -44.682 17.382 64.89 1 42.05 296 GLY B CA 1
ATOM 9488 C C . GLY B 1 314 ? -43.527 17.086 65.83 1 40.2 296 GLY B C 1
ATOM 9489 O O . GLY B 1 314 ? -43.74 16.454 66.865 1 39.41 296 GLY B O 1
ATOM 9493 N N . ASP B 1 315 ? -42.302 17.579 65.5 1 39.38 297 ASP B N 1
ATOM 9494 C CA . ASP B 1 315 ? -41.096 17.398 66.332 1 39.21 297 ASP B CA 1
ATOM 9495 C C . ASP B 1 315 ? -41.3 18.053 67.703 1 37.44 297 ASP B C 1
ATOM 9496 O O . ASP B 1 315 ? -40.906 17.481 68.717 1 36.72 297 ASP B O 1
ATOM 9505 N N . ALA B 1 316 ? -41.865 19.277 67.718 1 36.83 298 ALA B N 1
ATOM 9506 C CA . ALA B 1 316 ? -42.152 20.01 68.95 1 37.15 298 ALA B CA 1
ATOM 9507 C C . ALA B 1 316 ? -43.187 19.265 69.797 1 37.44 298 ALA B C 1
ATOM 9508 O O . ALA B 1 316 ? -43.011 19.161 71.011 1 37.41 298 ALA B O 1
ATOM 9515 N N . PHE B 1 317 ? -44.243 18.687 69.165 1 37.13 299 PHE B N 1
ATOM 9516 C CA . PHE B 1 317 ? -45.241 17.886 69.887 1 36.85 299 PHE B CA 1
ATOM 9517 C C . PHE B 1 317 ? -44.545 16.732 70.629 1 36.1 299 PHE B C 1
ATOM 9518 O O . PHE B 1 317 ? -44.743 16.561 71.828 1 36.21 299 PHE B O 1
ATOM 9535 N N . VAL B 1 318 ? -43.676 16.009 69.93 1 35.66 300 VAL B N 1
ATOM 9536 C CA . VAL B 1 318 ? -42.951 14.894 70.526 1 35.97 300 VAL B CA 1
ATOM 9537 C C . VAL B 1 318 ? -42.066 15.374 71.697 1 35.89 300 VAL B C 1
ATOM 9538 O O . VAL B 1 318 ? -42.068 14.733 72.745 1 36.08 300 VAL B O 1
ATOM 9551 N N . GLY B 1 319 ? -41.386 16.511 71.535 1 35.49 301 GLY B N 1
ATOM 9552 C CA . GLY B 1 319 ? -40.559 17.091 72.587 1 35.57 301 GLY B CA 1
ATOM 9553 C C . GLY B 1 319 ? -41.321 17.447 73.856 1 35.25 301 GLY B C 1
ATOM 9554 O O . GLY B 1 319 ? -40.842 17.199 74.964 1 34.98 301 GLY B O 1
ATOM 9558 N N . GLY B 1 320 ? -42.507 18.026 73.703 1 35.14 302 GLY B N 1
ATOM 9559 C CA . GLY B 1 320 ? -43.357 18.355 74.843 1 35.48 302 GLY B CA 1
ATOM 9560 C C . GLY B 1 320 ? -43.868 17.103 75.533 1 35.6 302 GLY B C 1
ATOM 9561 O O . GLY B 1 320 ? -43.861 17.017 76.763 1 35.47 302 GLY B O 1
ATOM 9565 N N . PHE B 1 321 ? -44.275 16.103 74.739 1 35.86 303 PHE B N 1
ATOM 9566 C CA . PHE B 1 321 ? -44.731 14.808 75.255 1 36.49 303 PHE B CA 1
ATOM 9567 C C . PHE B 1 321 ? -43.592 14.138 76.054 1 37.31 303 PHE B C 1
ATOM 9568 O O . PHE B 1 321 ? -43.819 13.706 77.182 1 37.83 303 PHE B O 1
ATOM 9585 N N . LEU B 1 322 ? -42.374 14.087 75.483 1 37.51 304 LEU B N 1
ATOM 9586 C CA . LEU B 1 322 ? -41.199 13.491 76.13 1 37.94 304 LEU B CA 1
ATOM 9587 C C . LEU B 1 322 ? -40.856 14.174 77.457 1 38.34 304 LEU B C 1
ATOM 9588 O O . LEU B 1 322 ? -40.445 13.494 78.39 1 38.37 304 LEU B O 1
ATOM 9604 N N . SER B 1 323 ? -41.006 15.502 77.544 1 38.66 305 SER B N 1
ATOM 9605 C CA . SER B 1 323 ? -40.702 16.231 78.776 1 39.7 305 SER B CA 1
ATOM 9606 C C . SER B 1 323 ? -41.544 15.735 79.961 1 40.73 305 SER B C 1
ATOM 9607 O O . SER B 1 323 ? -41.009 15.476 81.037 1 41 305 SER B O 1
ATOM 9615 N N . GLN B 1 324 ? -42.849 15.578 79.748 1 41.16 306 GLN B N 1
ATOM 9616 C CA . GLN B 1 324 ? -43.772 15.121 80.787 1 42.3 306 GLN B CA 1
ATOM 9617 C C . GLN B 1 324 ? -43.618 13.633 81.073 1 43.13 306 GLN B C 1
ATOM 9618 O O . GLN B 1 324 ? -43.799 13.197 82.212 1 43.37 306 GLN B O 1
ATOM 9632 N N . LEU B 1 325 ? -43.253 12.856 80.062 1 43.29 307 LEU B N 1
ATOM 9633 C CA . LEU B 1 325 ? -43.003 11.429 80.222 1 44.09 307 LEU B CA 1
ATOM 9634 C C . LEU B 1 325 ? -41.803 11.22 81.157 1 44.44 307 LEU B C 1
ATOM 9635 O O . LEU B 1 325 ? -41.867 10.379 82.047 1 44.55 307 LEU B O 1
ATOM 9651 N N . VAL B 1 326 ? -40.745 12.041 80.992 1 44.51 308 VAL B N 1
ATOM 9652 C CA . VAL B 1 326 ? -39.547 12.04 81.84 1 45.06 308 VAL B CA 1
ATOM 9653 C C . VAL B 1 326 ? -39.929 12.358 83.301 1 45.62 308 VAL B C 1
ATOM 9654 O O . VAL B 1 326 ? -39.353 11.779 84.225 1 45.81 308 VAL B O 1
ATOM 9667 N N . LEU B 1 327 ? -40.901 13.256 83.508 1 45.66 309 LEU B N 1
ATOM 9668 C CA . LEU B 1 327 ? -41.358 13.64 84.844 1 46.53 309 LEU B CA 1
ATOM 9669 C C . LEU B 1 327 ? -42.393 12.658 85.458 1 47.19 309 LEU B C 1
ATOM 9670 O O . LEU B 1 327 ? -42.954 12.965 86.508 1 47.29 309 LEU B O 1
ATOM 9686 N N . GLY B 1 328 ? -42.626 11.506 84.824 1 47.49 310 GLY B N 1
ATOM 9687 C CA . GLY B 1 328 ? -43.565 10.5 85.31 1 48.29 310 GLY B CA 1
ATOM 9688 C C . GLY B 1 328 ? -45.025 10.915 85.308 1 49.3 310 GLY B C 1
ATOM 9689 O O . GLY B 1 328 ? -45.826 10.361 86.067 1 49.77 310 GLY B O 1
ATOM 9693 N N . LYS B 1 329 ? -45.399 11.85 84.422 1 49.18 311 LYS B N 1
ATOM 9694 C CA . LYS B 1 329 ? -46.76 12.385 84.351 1 49.16 311 LYS B CA 1
ATOM 9695 C C . LYS B 1 329 ? -47.658 11.5 83.464 1 48.52 311 LYS B C 1
ATOM 9696 O O . LYS B 1 329 ? -47.163 10.724 82.647 1 48.44 311 LYS B O 1
ATOM 9715 N N . GLY B 1 330 ? -48.968 11.653 83.613 1 48.04 312 GLY B N 1
ATOM 9716 C CA . GLY B 1 330 ? -49.937 10.887 82.84 1 47.93 312 GLY B CA 1
ATOM 9717 C C . GLY B 1 330 ? -49.997 11.288 81.38 1 47.6 312 GLY B C 1
ATOM 9718 O O . GLY B 1 330 ? -49.429 12.305 80.985 1 47.83 312 GLY B O 1
ATOM 9722 N N . ILE B 1 331 ? -50.699 10.488 80.578 1 46.93 313 ILE B N 1
ATOM 9723 C CA . ILE B 1 331 ? -50.838 10.666 79.127 1 46.98 313 ILE B CA 1
ATOM 9724 C C . ILE B 1 331 ? -51.516 11.983 78.755 1 46.52 313 ILE B C 1
ATOM 9725 O O . ILE B 1 331 ? -51.119 12.614 77.774 1 46.42 313 ILE B O 1
ATOM 9741 N N . GLU B 1 332 ? -52.526 12.409 79.523 1 46.2 314 GLU B N 1
ATOM 9742 C CA . GLU B 1 332 ? -53.205 13.67 79.24 1 46.39 314 GLU B CA 1
ATOM 9743 C C . GLU B 1 332 ? -52.238 14.852 79.393 1 46.11 314 GLU B C 1
ATOM 9744 O O . GLU B 1 332 ? -52.238 15.739 78.539 1 46.07 314 GLU B O 1
ATOM 9756 N N . ASP B 1 333 ? -51.377 14.846 80.43 1 45.86 315 ASP B N 1
ATOM 9757 C CA . ASP B 1 333 ? -50.388 15.918 80.598 1 45.97 315 ASP B CA 1
ATOM 9758 C C . ASP B 1 333 ? -49.394 15.886 79.443 1 45.36 315 ASP B C 1
ATOM 9759 O O . ASP B 1 333 ? -49.039 16.94 78.926 1 45.46 315 ASP B O 1
ATOM 9768 N N . CYS B 1 334 ? -48.954 14.68 79.04 1 44.45 316 CYS B N 1
ATOM 9769 C CA . CYS B 1 334 ? -48.041 14.481 77.916 1 43.92 316 CYS B CA 1
ATOM 9770 C C . CYS B 1 334 ? -48.616 15.057 76.622 1 43.42 316 CYS B C 1
ATOM 9771 O O . CYS B 1 334 ? -47.908 15.75 75.889 1 43.74 316 CYS B O 1
ATOM 9779 N N . VAL B 1 335 ? -49.893 14.784 76.345 1 42.4 317 VAL B N 1
ATOM 9780 C CA . VAL B 1 335 ? -50.547 15.299 75.145 1 41.93 317 VAL B CA 1
ATOM 9781 C C . VAL B 1 335 ? -50.671 16.826 75.231 1 41.45 317 VAL B C 1
ATOM 9782 O O . VAL B 1 335 ? -50.395 17.512 74.248 1 41.36 317 VAL B O 1
ATOM 9795 N N . ARG B 1 336 ? -51.098 17.359 76.386 1 41.35 318 ARG B N 1
ATOM 9796 C CA . ARG B 1 336 ? -51.278 18.807 76.535 1 41.62 318 ARG B CA 1
ATOM 9797 C C . ARG B 1 336 ? -49.952 19.56 76.39 1 40.36 318 ARG B C 1
ATOM 9798 O O . ARG B 1 336 ? -49.927 20.634 75.789 1 40.15 318 ARG B O 1
ATOM 9819 N N . ALA B 1 337 ? -48.862 19.004 76.94 1 39.28 319 ALA B N 1
ATOM 9820 C CA . ALA B 1 337 ? -47.536 19.605 76.815 1 39.08 319 ALA B CA 1
ATOM 9821 C C . ALA B 1 337 ? -47.056 19.577 75.37 1 38.9 319 ALA B C 1
ATOM 9822 O O . ALA B 1 337 ? -46.478 20.561 74.912 1 38.63 319 ALA B O 1
ATOM 9829 N N . GLY B 1 338 ? -47.34 18.481 74.661 1 38.79 320 GLY B N 1
ATOM 9830 C CA . GLY B 1 338 ? -47.028 18.339 73.249 1 39.24 320 GLY B CA 1
ATOM 9831 C C . GLY B 1 338 ? -47.741 19.38 72.418 1 39.95 320 GLY B C 1
ATOM 9832 O O . GLY B 1 338 ? -47.121 20.018 71.567 1 39.63 320 GLY B O 1
ATOM 9836 N N . CYS B 1 339 ? -49.051 19.591 72.684 1 40.59 321 CYS B N 1
ATOM 9837 C CA . CYS B 1 339 ? -49.823 20.602 71.973 1 41.36 321 CYS B CA 1
ATOM 9838 C C . CYS B 1 339 ? -49.316 22.005 72.315 1 41.95 321 CYS B C 1
ATOM 9839 O O . CYS B 1 339 ? -49.239 22.852 71.429 1 41.93 321 CYS B O 1
ATOM 9847 N N . TYR B 1 340 ? -48.961 22.255 73.59 1 42.11 322 TYR B N 1
ATOM 9848 C CA . TYR B 1 340 ? -48.401 23.539 74.017 1 42.6 322 TYR B CA 1
ATOM 9849 C C . TYR B 1 340 ? -47.106 23.844 73.243 1 42.89 322 TYR B C 1
ATOM 9850 O O . TYR B 1 340 ? -46.98 24.923 72.685 1 43.17 322 TYR B O 1
ATOM 9868 N N . ALA B 1 341 ? -46.161 22.902 73.208 1 43.15 323 ALA B N 1
ATOM 9869 C CA . ALA B 1 341 ? -44.886 23.112 72.523 1 43.99 323 ALA B CA 1
ATOM 9870 C C . ALA B 1 341 ? -45.092 23.298 71.028 1 44.96 323 ALA B C 1
ATOM 9871 O O . ALA B 1 341 ? -44.477 24.181 70.44 1 44.81 323 ALA B O 1
ATOM 9878 N N . ALA B 1 342 ? -45.969 22.491 70.416 1 45.78 324 ALA B N 1
ATOM 9879 C CA . ALA B 1 342 ? -46.275 22.613 68.995 1 47.51 324 ALA B CA 1
ATOM 9880 C C . ALA B 1 342 ? -46.881 23.978 68.677 1 49.18 324 ALA B C 1
ATOM 9881 O O . ALA B 1 342 ? -46.484 24.598 67.697 1 49.43 324 ALA B O 1
ATOM 9888 N N . ASN B 1 343 ? -47.806 24.467 69.518 1 50.05 325 ASN B N 1
ATOM 9889 C CA . ASN B 1 343 ? -48.439 25.767 69.305 1 51.52 325 ASN B CA 1
ATOM 9890 C C . ASN B 1 343 ? -47.449 26.933 69.488 1 53.16 325 ASN B C 1
ATOM 9891 O O . ASN B 1 343 ? -47.622 27.967 68.85 1 53.93 325 ASN B O 1
ATOM 9902 N N . VAL B 1 344 ? -46.414 26.776 70.327 1 53.53 326 VAL B N 1
ATOM 9903 C CA . VAL B 1 344 ? -45.403 27.823 70.508 1 54.16 326 VAL B CA 1
ATOM 9904 C C . VAL B 1 344 ? -44.503 27.872 69.253 1 55.51 326 VAL B C 1
ATOM 9905 O O . VAL B 1 344 ? -44.321 28.939 68.672 1 55.89 326 VAL B O 1
ATOM 9918 N N . ILE B 1 345 ? -43.953 26.72 68.847 1 56.24 327 ILE B N 1
ATOM 9919 C CA . ILE B 1 345 ? -43.013 26.585 67.718 1 57.73 327 ILE B CA 1
ATOM 9920 C C . ILE B 1 345 ? -43.628 27.07 66.38 1 59.36 327 ILE B C 1
ATOM 9921 O O . ILE B 1 345 ? -42.908 27.675 65.581 1 59.31 327 ILE B O 1
ATOM 9937 N N . ILE B 1 346 ? -44.926 26.809 66.125 1 60.84 328 ILE B N 1
ATOM 9938 C CA . ILE B 1 346 ? -45.559 27.269 64.87 1 62.51 328 ILE B CA 1
ATOM 9939 C C . ILE B 1 346 ? -45.603 28.799 64.768 1 64.04 328 ILE B C 1
ATOM 9940 O O . ILE B 1 346 ? -45.552 29.322 63.657 1 64.38 328 ILE B O 1
ATOM 9956 N N . GLN B 1 347 ? -45.659 29.514 65.907 1 64.87 329 GLN B N 1
ATOM 9957 C CA . GLN B 1 347 ? -45.684 30.981 65.926 1 66.19 329 GLN B CA 1
ATOM 9958 C C . GLN B 1 347 ? -44.266 31.596 65.87 1 67.14 329 GLN B C 1
ATOM 9959 O O . GLN B 1 347 ? -44.121 32.786 66.147 1 67.33 329 GLN B O 1
ATOM 9973 N N . ARG B 1 348 ? -43.224 30.809 65.508 1 67.53 330 ARG B N 1
ATOM 9974 C CA . ARG B 1 348 ? -41.845 31.287 65.48 1 68.34 330 ARG B CA 1
ATOM 9975 C C . ARG B 1 348 ? -41.091 30.766 64.237 1 68.68 330 ARG B C 1
ATOM 9976 O O . ARG B 1 348 ? -41.388 29.662 63.783 1 68.73 330 ARG B O 1
ATOM 9997 N N . PRO B 1 349 ? -40.087 31.502 63.692 1 68.74 331 PRO B N 1
ATOM 9998 C CA . PRO B 1 349 ? -39.365 30.987 62.506 1 68.9 331 PRO B CA 1
ATOM 9999 C C . PRO B 1 349 ? -38.472 29.785 62.809 1 68.93 331 PRO B C 1
ATOM 10000 O O . PRO B 1 349 ? -37.505 29.901 63.563 1 69.08 331 PRO B O 1
ATOM 10011 N N . GLY B 1 350 ? -38.816 28.636 62.238 1 68.68 332 GLY B N 1
ATOM 10012 C CA . GLY B 1 350 ? -38.106 27.392 62.507 1 68.82 332 GLY B CA 1
ATOM 10013 C C . GLY B 1 350 ? -38.539 26.789 63.837 1 68.67 332 GLY B C 1
ATOM 10014 O O . GLY B 1 350 ? -39.528 27.227 64.446 1 68.96 332 GLY B O 1
ATOM 10018 N N . CYS B 1 351 ? -37.8 25.773 64.306 1 67.96 333 CYS B N 1
ATOM 10019 C CA . CYS B 1 351 ? -38.116 25.129 65.581 1 67.61 333 CYS B CA 1
ATOM 10020 C C . CYS B 1 351 ? -37.376 25.867 66.719 1 67.35 333 CYS B C 1
ATOM 10021 O O . CYS B 1 351 ? -36.434 25.347 67.316 1 67.17 333 CYS B O 1
ATOM 10029 N N . THR B 1 352 ? -37.815 27.111 66.982 1 67.14 334 THR B N 1
ATOM 10030 C CA . THR B 1 352 ? -37.268 27.999 68.014 1 67.3 334 THR B CA 1
ATOM 10031 C C . THR B 1 352 ? -38.331 28.273 69.106 1 67.22 334 THR B C 1
ATOM 10032 O O . THR B 1 352 ? -39.513 27.976 68.912 1 67.25 334 THR B O 1
ATOM 10043 N N . TYR B 1 353 ? -37.912 28.839 70.252 1 66.86 335 TYR B N 1
ATOM 10044 C CA .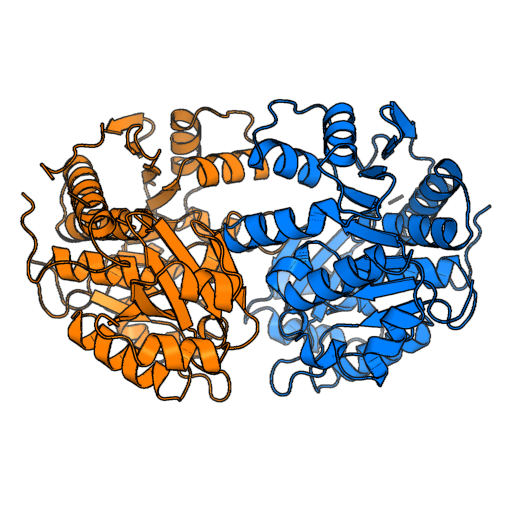 TYR B 1 353 ? -38.815 29.057 71.39 1 66.82 335 TYR B CA 1
ATOM 10045 C C . TYR B 1 353 ? -38.339 30.205 72.325 1 67.21 335 TYR B C 1
ATOM 10046 O O . TYR B 1 353 ? -37.163 30.571 72.261 1 67.18 335 TYR B O 1
ATOM 10064 N N . PRO B 1 354 ? -39.196 30.771 73.225 1 67.36 336 PRO B N 1
ATOM 10065 C CA . PRO B 1 354 ? -38.686 31.798 74.161 1 67.51 336 PRO B CA 1
ATOM 10066 C C . PRO B 1 354 ? -37.765 31.209 75.244 1 67.98 336 PRO B C 1
ATOM 10067 O O . PRO B 1 354 ? -37.6 29.992 75.315 1 68.06 336 PRO B O 1
ATOM 10078 N N . GLU B 1 355 ? -37.156 32.063 76.09 1 68.2 337 GLU B N 1
ATOM 10079 C CA . GLU B 1 355 ? -36.228 31.611 77.134 1 68.87 337 GLU B CA 1
ATOM 10080 C C . GLU B 1 355 ? -36.799 30.493 78.016 1 68.83 337 GLU B C 1
ATOM 10081 O O . GLU B 1 355 ? -36.144 29.462 78.183 1 68.95 337 GLU B O 1
ATOM 10093 N N . LYS B 1 356 ? -37.988 30.713 78.608 1 68.4 338 LYS B N 1
ATOM 10094 C CA . LYS B 1 356 ? -38.582 29.753 79.531 1 68.69 338 LYS B CA 1
ATOM 10095 C C . LYS B 1 356 ? -40.022 29.371 79.134 1 68.49 338 LYS B C 1
ATOM 10096 O O . LYS B 1 356 ? -40.75 30.205 78.594 1 68.53 338 LYS B O 1
ATOM 10115 N N . PRO B 1 357 ? -40.471 28.134 79.425 1 68.13 339 PRO B N 1
ATOM 10116 C CA . PRO B 1 357 ? -41.856 27.768 79.108 1 68.23 339 PRO B CA 1
ATOM 10117 C C . PRO B 1 357 ? -42.848 28.251 80.164 1 68.83 339 PRO B C 1
ATOM 10118 O O . PRO B 1 357 ? -42.466 28.597 81.283 1 68.91 339 PRO B O 1
ATOM 10129 N N . ASP B 1 358 ? -44.13 28.26 79.805 1 69.22 340 ASP B N 1
ATOM 10130 C CA . ASP B 1 358 ? -45.212 28.647 80.7 1 70.2 340 ASP B CA 1
ATOM 10131 C C . ASP B 1 358 ? -46.322 27.614 80.528 1 70.77 340 ASP B C 1
ATOM 10132 O O . ASP B 1 358 ? -47.409 27.933 80.052 1 70.88 340 ASP B O 1
ATOM 10141 N N . PHE B 1 359 ? -46.023 26.358 80.894 1 71.01 341 PHE B N 1
ATOM 10142 C CA . PHE B 1 359 ? -46.972 25.249 80.795 1 71.61 341 PHE B CA 1
ATOM 10143 C C . PHE B 1 359 ? -47.262 24.663 82.183 1 72.87 341 PHE B C 1
ATOM 10144 O O . PHE B 1 359 ? -46.338 24.45 82.969 1 72.83 341 PHE B O 1
ATOM 10161 N N . ASN B 1 360 ? -48.542 24.349 82.449 1 73.81 342 ASN B N 1
ATOM 10162 C CA . ASN B 1 360 ? -48.98 23.733 83.699 1 75.17 342 ASN B CA 1
ATOM 10163 C C . ASN B 1 360 ? -50.05 22.68 83.403 1 75.81 342 ASN B C 1
ATOM 10164 O O . ASN B 1 360 ? -51.23 23.054 83.224 1 76.14 342 ASN B O 1
#

Organism: Zea mays (NCBI:txid4577)

Secondary structure (DSSP, 8-state):
--TT-EEEEE--EEEEEEE--HHHHHHTT--SSEEEE--TTTHHHHHHHHTSSS-EEEEESHHHHHHHHHHHHH--TT-EEEEEEEESSHHHHHHHHHHHHTT-EEEEEEESSSPPPEEEEEEETTEEEEEEE-GGGG---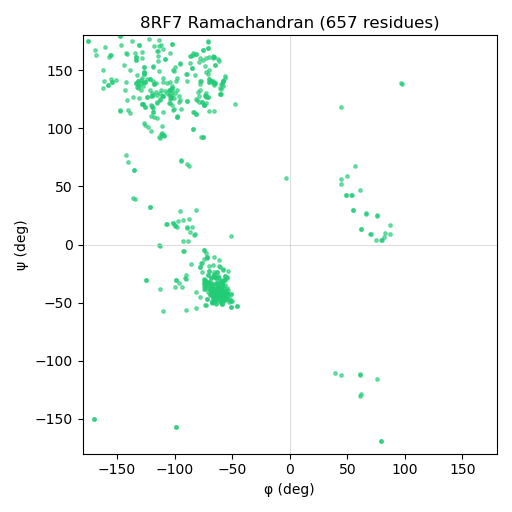HHHHHSHHHHHHHHH-SEEEE-TTHHHH-HHHHHHHHHHHHHTT-EEEEE---SB--HHHHHHHHHHGGG-SEEEEEHHHHHHHHHHTT-----HHHHHHHHHTS---TT----EEEEEETTEEEEEEETTEEEEEPPPPPP---HHHHHHHHHHHHHHTT--HHHHHHHHHHHHHHHHTSSSS---SS----/-PPTT-EEEEE--EEEEEEE--HHHHHHTTPPSSEEEE-SS--HHHHHHHHTSSS-EEEEESHHHHHHHHHHHHH--TT-EEEEEEEESSHHHHHHHHHHHHTT-EEEEEEESSSPPPEEEEEEETTEEEEEEE-GGGGG--HHHHHSHHHHHHHHH-SEEEE-GGGGGT-HHHHHHHHHHHHHTT-EEEEE--S-B-SHHHHHHHHHHGGG-SEEEEEHHHHHHHHHHTT-----HHHHHHHHHTS---TT----EEEEEETTEEEEEEETTEEEEEPPPPP--HHHHHHHHHHHHHHTT--HHHHHHHHHHHHHHHHTSSSS---SS----

Radius of gyration: 25.05 Å; Cα contacts (8 Å, |Δi|>4): 1530; chains: 2; bounding box: 48×66×72 Å

Solvent-accessible surface area: 26724 Å² total; per-residue (Å²): 52,60,113,1,9,0,0,0,0,1,24,0,18,0,18,0,4,4,88,9,88,112,68,13,20,97,135,20,128,12,156,46,118,43,2,34,19,13,29,96,172,10,65,70,0,10,90,57,0,25,96,67,122,97,23,68,50,17,0,0,8,52,6,1,10,1,0,4,0,0,11,7,15,18,79,49,126,24,0,0,1,0,0,0,0,0,0,111,44,122,28,0,80,45,0,80,131,27,2,150,87,20,33,8,55,27,57,24,34,52,21,146,96,18,78,3,0,5,4,0,4,0,5,56,67,71,86,29,1,32,0,0,42,27,36,0,0,64,30,1,70,8,96,4,0,123,90,111,99,4,47,33,2,0,107,76,0,113,38,0,5,1,6,1,36,0,2,26,20,0,19,75,0,2,22,67,0,0,73,40,0,14,85,73,144,22,37,0,0,2,18,10,22,11,2,23,9,35,60,45,8,65,34,21,12,78,121,1,4,27,46,0,18,30,0,5,9,63,58,49,33,0,52,10,12,1,38,39,70,50,46,143,41,101,87,18,76,78,0,0,29,72,0,9,114,12,100,82,17,112,59,20,169,102,6,9,0,1,0,29,29,64,99,84,42,4,0,3,0,37,87,44,142,48,114,66,22,101,42,120,132,50,128,211,74,18,32,46,31,0,8,12,0,0,0,0,0,14,10,17,76,69,98,47,22,105,46,0,3,76,0,0,10,28,0,14,11,15,0,88,80,111,53,6,5,12,53,61,144,131,34,119,41,155,138,9,58,112,2,8,0,0,0,0,1,24,0,19,0,18,2,2,2,79,5,76,113,70,3,21,99,133,36,132,19,137,42,75,24,1,62,38,25,25,121,31,94,114,83,6,13,92,48,0,45,96,59,115,115,37,64,58,15,0,0,8,51,8,0,11,1,0,4,0,0,10,8,17,17,79,40,127,24,0,0,1,0,0,0,0,0,0,112,42,147,21,0,80,54,0,81,130,28,2,149,86,20,32,8,54,28,56,23,34,52,20,146,91,18,62,0,0,0,6,0,8,0,14,52,73,87,74,55,0,33,18,0,11,29,32,0,0,69,30,2,104,8,100,6,0,114,94,112,100,4,47,32,2,0,105,76,0,112,38,0,4,0,8,1,44,0,1,39,25,8,20,29,0,0,16,66,0,0,73,39,0,14,86,75,144,24,35,0,0,2,18,3,26,8,5,3,14,25,80,32,9,75,34,14,11,74,101,0,5,25,47,2,24,27,0,5,10,62,53,52,28,0,51,1,6,1,38,24,71,51,46,140,41,90,86,17,77,78,0,0,28,74,0,9,115,12,100,77,15,111,56,22,156,85,5,11,0,1,0,30,29,65,99,84,42,4,0,3,0,39,89,44,142,47,114,64,23,102,40,120,138,60,185,69,32,46,34,0,11,12,0,0,0,0,0,13,12,16,66,68,99,45,21,106,44,0,2,75,0,0,10,27,0,13,12,16,7,104,126,91,53,26,11,6,42,59,143,129,35,120,40,157

InterPro domains:
  IPR001805 Adenosine kinase [PR00989] (67-76)
  IPR001805 Adenosine kinase [PR00989] (84-98)
  IPR001805 Adenosine kinase [PR00989] (115-130)
  IPR001805 Adenosine kinase [PR00989] (153-179)
  IPR001805 Adenosine kinase [PR00989] (262-281)
  IPR001805 Adenosine kinase [PTHR45769] (1-342)
  IPR002173 Carbohydrate/purine kinase, PfkB, conserved site [PS00584] (291-304)
  IPR011611 Carbohydrate kinase PfkB [PF00294] (26-336)
  IPR029056 Ribokinase-like [G3DSA:3.40.1190.20] (9-328)
  IPR029056 Ribokinase-like [SSF53613] (9-335)